Protein AF-0000000075330863 (afdb_homodimer)

InterPro domains:
  IPR001544 Aminotransferase class IV [PF01063] (51-289)
  IPR005786 Branched-chain amino acid aminotransferase II [PIRSF006468] (2-332)
  IPR005786 Branched-chain amino acid aminotransferase II [PTHR42825] (1-332)
  IPR005786 Branched-chain amino acid aminotransferase II [TIGR01123] (27-331)
  IPR018300 Aminotransferase, class IV, conserved site [PS00770] (215-244)
  IPR033939 Branched-chain aminotransferase [cd01557] (38-319)
  IPR036038 Aminotransferase-like, PLP-dependent enzymes [SSF56752] (2-328)
  IPR043131 Branched-chain-amino-acid aminotransferase-like, N-terminal [G3DSA:3.30.470.10] (1-159)
  IPR043132 Branched-chain-amino-acid aminotransferase-like, C-terminal [G3DSA:3.20.10.10] (160-331)

Structure (mmCIF, N/CA/C/O backbone):
data_AF-0000000075330863-model_v1
#
loop_
_entity.id
_entity.type
_entity.pdbx_description
1 polymer 'Branched-chain-amino-acid aminotransferase'
#
loop_
_atom_site.group_PDB
_atom_site.id
_atom_site.type_symbol
_atom_site.label_atom_id
_atom_site.label_alt_id
_atom_site.label_comp_id
_atom_site.label_asym_id
_atom_site.label_entity_id
_atom_site.label_seq_id
_atom_site.pdbx_PDB_ins_code
_atom_site.Cartn_x
_atom_site.Cartn_y
_atom_site.Cartn_z
_atom_site.occupancy
_atom_site.B_iso_or_equiv
_atom_site.auth_seq_id
_atom_site.auth_comp_id
_atom_site.auth_asym_id
_atom_site.auth_atom_id
_atom_site.pdbx_PDB_model_num
ATOM 1 N N . MET A 1 1 ? -20.859 -24.859 -15.758 1 84.81 1 MET A N 1
ATOM 2 C CA . MET A 1 1 ? -19.719 -24.016 -16.078 1 84.81 1 MET A CA 1
ATOM 3 C C . MET A 1 1 ? -19.016 -24.516 -17.344 1 84.81 1 MET A C 1
ATOM 5 O O . MET A 1 1 ? -18.891 -25.719 -17.562 1 84.81 1 MET A O 1
ATOM 9 N N . ASP A 1 2 ? -18.672 -23.625 -18.219 1 91.44 2 ASP A N 1
ATOM 10 C CA . ASP A 1 2 ? -17.891 -23.953 -19.406 1 91.44 2 ASP A CA 1
ATOM 11 C C . ASP A 1 2 ? -16.406 -24.078 -19.047 1 91.44 2 ASP A C 1
ATOM 13 O O . ASP A 1 2 ? -15.633 -23.141 -19.234 1 91.44 2 ASP A O 1
ATOM 17 N N . TRP A 1 3 ? -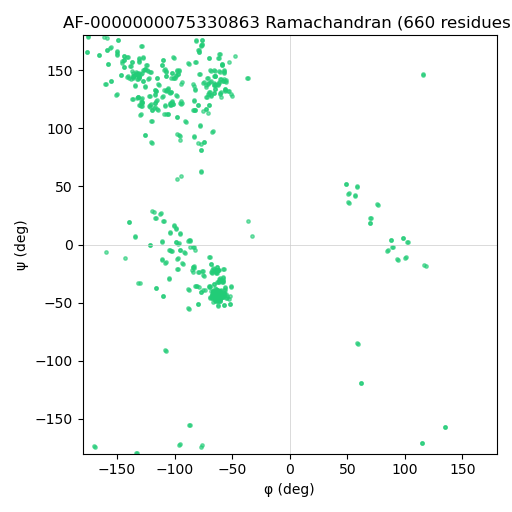15.992 -25.281 -18.625 1 92.44 3 TRP A N 1
ATOM 18 C CA . TRP A 1 3 ? -14.648 -25.547 -18.125 1 92.44 3 TRP A CA 1
ATOM 19 C C . TRP A 1 3 ? -13.609 -25.422 -19.234 1 92.44 3 TRP A C 1
ATOM 21 O O . TRP A 1 3 ? -12.445 -25.125 -18.984 1 92.44 3 TRP A O 1
ATOM 31 N N . ASP A 1 4 ? -13.961 -25.594 -20.5 1 88.62 4 ASP A N 1
ATOM 32 C CA . ASP A 1 4 ? -13.031 -25.625 -21.609 1 88.62 4 ASP A CA 1
ATOM 33 C C . ASP A 1 4 ? -12.547 -24.219 -21.969 1 88.62 4 ASP A C 1
ATOM 35 O O . ASP A 1 4 ? -11.469 -24.047 -22.531 1 88.62 4 ASP A O 1
ATOM 39 N N . ASN A 1 5 ? -13.359 -23.266 -21.578 1 87.44 5 ASN A N 1
ATOM 40 C CA . ASN A 1 5 ? -13 -21.891 -21.906 1 87.44 5 ASN A CA 1
ATOM 41 C C . ASN A 1 5 ? -12.742 -21.047 -20.656 1 87.44 5 ASN A C 1
ATOM 43 O O . ASN A 1 5 ? -12.859 -19.828 -20.688 1 87.44 5 ASN A O 1
ATOM 47 N N . LEU A 1 6 ? -12.445 -21.781 -19.672 1 89.75 6 LEU A N 1
ATOM 48 C CA . LEU A 1 6 ? -12.188 -21.109 -18.406 1 89.75 6 LEU A CA 1
ATOM 49 C C . LEU A 1 6 ? -10.875 -20.328 -18.469 1 89.75 6 LEU A C 1
ATOM 51 O O . LEU A 1 6 ? -9.836 -20.875 -18.859 1 89.75 6 LEU A O 1
ATOM 55 N N . GLY A 1 7 ? -10.828 -19 -18.281 1 87.06 7 GLY A N 1
ATOM 56 C CA . GLY A 1 7 ? -9.641 -18.156 -18.172 1 87.06 7 GLY A CA 1
ATOM 57 C C . GLY A 1 7 ? -9.219 -17.891 -16.75 1 87.06 7 GLY A C 1
ATOM 58 O O . GLY A 1 7 ? -9.633 -18.594 -15.828 1 87.06 7 GLY A O 1
ATOM 59 N N . PHE A 1 8 ? -8.25 -16.984 -16.625 1 87.69 8 PHE A N 1
ATOM 60 C CA . PHE A 1 8 ? -7.871 -16.516 -15.305 1 87.69 8 PHE A CA 1
ATOM 61 C C . PHE A 1 8 ? -8.555 -15.195 -14.977 1 87.69 8 PHE A C 1
ATOM 63 O O . PHE A 1 8 ? -8.133 -14.141 -15.453 1 87.69 8 PHE A O 1
ATOM 70 N N . GLY A 1 9 ? -9.617 -15.227 -14.328 1 88.62 9 GLY A N 1
ATOM 71 C CA . GLY A 1 9 ? -10.406 -14.078 -13.914 1 88.62 9 GLY A CA 1
ATOM 72 C C . GLY A 1 9 ? -11.367 -14.398 -12.781 1 88.62 9 GLY A C 1
ATOM 73 O O . GLY A 1 9 ? -11.438 -15.539 -12.32 1 88.62 9 GLY A O 1
ATOM 74 N N . LEU A 1 10 ? -12.016 -13.406 -12.406 1 94.19 10 LEU A N 1
ATOM 75 C CA . LEU A 1 10 ? -12.883 -13.547 -11.242 1 94.19 10 LEU A CA 1
ATOM 76 C C . LEU A 1 10 ? -14.234 -14.133 -11.641 1 94.19 10 LEU A C 1
ATOM 78 O O . LEU A 1 10 ? -14.945 -13.555 -12.461 1 94.19 10 LEU A O 1
ATOM 82 N N . THR A 1 11 ? -14.555 -15.234 -11.211 1 95.19 11 THR A N 1
ATOM 83 C CA . THR A 1 11 ? -15.859 -15.875 -11.117 1 95.19 11 THR A CA 1
ATOM 84 C C . THR A 1 11 ? -16.141 -16.328 -9.688 1 95.19 11 THR A C 1
ATOM 86 O O . THR A 1 11 ? -15.727 -17.422 -9.289 1 95.19 11 THR A O 1
ATOM 89 N N . PRO A 1 12 ? -16.812 -15.477 -8.977 1 94.31 12 PRO A N 1
ATOM 90 C CA . PRO A 1 12 ? -17 -15.812 -7.566 1 94.31 12 PRO A CA 1
ATOM 91 C C . PRO A 1 12 ? -17.672 -17.172 -7.363 1 94.31 12 PRO A C 1
ATOM 93 O O . PRO A 1 12 ? -18.703 -17.453 -7.996 1 94.31 12 PRO A O 1
ATOM 96 N N . ALA A 1 13 ? -17.062 -17.922 -6.426 1 97.56 13 ALA A N 1
ATOM 97 C CA . ALA A 1 13 ? -17.703 -19.172 -6.016 1 97.56 13 ALA A CA 1
ATOM 98 C C . ALA A 1 13 ? -18.875 -18.906 -5.082 1 97.56 13 ALA A C 1
ATOM 100 O O . ALA A 1 13 ? -19.312 -17.75 -4.93 1 97.56 13 ALA A O 1
ATOM 101 N N . ASP A 1 14 ? -19.438 -19.969 -4.562 1 98.56 14 ASP A N 1
ATOM 102 C CA . ASP A 1 14 ? -20.703 -19.844 -3.854 1 98.56 14 ASP A CA 1
ATOM 103 C C . ASP A 1 14 ? -20.484 -19.312 -2.438 1 98.56 14 ASP A C 1
ATOM 105 O O . ASP A 1 14 ? -21.312 -18.562 -1.916 1 98.56 14 ASP A O 1
ATOM 109 N N . TYR A 1 15 ? -19.391 -19.75 -1.854 1 98.75 15 TYR A N 1
ATOM 110 C CA . TYR A 1 15 ? -19.219 -19.484 -0.429 1 98.75 15 TYR A CA 1
ATOM 111 C C . TYR A 1 15 ? -17.906 -18.781 -0.151 1 98.75 15 TYR A C 1
ATOM 113 O O . TYR A 1 15 ? -16.938 -18.922 -0.918 1 98.75 15 TYR A O 1
ATOM 121 N N . MET A 1 16 ? -17.891 -18.016 0.887 1 98.88 16 MET A N 1
ATOM 122 C CA . MET A 1 16 ? -16.688 -17.406 1.443 1 98.88 16 MET A CA 1
ATOM 123 C C . MET A 1 16 ? -16.609 -17.641 2.951 1 98.88 16 MET A C 1
ATOM 125 O O . MET A 1 16 ? -17.594 -18.062 3.566 1 98.88 16 MET A O 1
ATOM 129 N N . TYR A 1 17 ? -15.461 -17.516 3.471 1 98.88 17 TYR A N 1
ATOM 130 C CA . TYR A 1 17 ? -15.188 -17.703 4.895 1 98.88 17 TYR A CA 1
ATOM 131 C C . TYR A 1 17 ? -14.742 -16.391 5.535 1 98.88 17 TYR A C 1
ATOM 133 O O . TYR A 1 17 ? -13.992 -15.625 4.938 1 98.88 17 TYR A O 1
ATOM 141 N N . THR A 1 18 ? -15.258 -16.094 6.762 1 98.69 18 THR A N 1
ATOM 142 C CA . THR A 1 18 ? -14.852 -14.891 7.484 1 98.69 18 THR A CA 1
ATOM 143 C C . THR A 1 18 ? -14.562 -15.211 8.945 1 98.69 18 THR A C 1
ATOM 145 O O . THR A 1 18 ? -15.289 -15.977 9.578 1 98.69 18 THR A O 1
ATOM 148 N N . MET A 1 19 ? -13.523 -14.68 9.438 1 98.44 19 MET A N 1
ATOM 149 C CA . MET A 1 19 ? -13.094 -14.773 10.828 1 98.44 19 MET A CA 1
ATOM 150 C C . MET A 1 19 ? -12.625 -13.422 11.352 1 98.44 19 MET A C 1
ATOM 152 O O . MET A 1 19 ? -11.766 -12.789 10.75 1 98.44 19 MET A O 1
ATOM 156 N N . LYS A 1 20 ? -13.18 -12.953 12.445 1 98 20 LYS A N 1
ATOM 157 C CA . LYS A 1 20 ? -12.844 -11.656 13.023 1 98 20 LYS A CA 1
ATOM 158 C C . LYS A 1 20 ? -11.812 -11.797 14.133 1 98 20 LYS A C 1
ATOM 160 O O . LYS A 1 20 ? -11.711 -12.852 14.766 1 98 20 LYS A O 1
ATOM 165 N N . CYS A 1 21 ? -11.031 -10.789 14.266 1 97.62 21 CYS A N 1
ATOM 166 C CA . CYS A 1 21 ? -10.023 -10.742 15.32 1 97.62 21 CYS A CA 1
ATOM 167 C C . CYS A 1 21 ? -10.117 -9.445 16.109 1 97.62 21 CYS A C 1
ATOM 169 O O . CYS A 1 21 ? -10.047 -8.359 15.523 1 97.62 21 CYS A O 1
ATOM 171 N N . SER A 1 22 ? -10.312 -9.562 17.406 1 93.94 22 SER A N 1
ATOM 172 C CA . SER A 1 22 ? -10.266 -8.453 18.344 1 93.94 22 SER A CA 1
ATOM 173 C C . SER A 1 22 ? -9.375 -8.781 19.547 1 93.94 22 SER A C 1
ATOM 175 O O . SER A 1 22 ? -9.375 -9.914 20.031 1 93.94 22 SER A O 1
ATOM 177 N N . ASN A 1 23 ? -8.688 -7.801 20.031 1 91.31 23 ASN A N 1
ATOM 178 C CA . ASN A 1 23 ? -7.773 -7.984 21.156 1 91.31 23 ASN A CA 1
ATOM 179 C C . ASN A 1 23 ? -6.82 -9.156 20.922 1 91.31 23 ASN A C 1
ATOM 181 O O . ASN A 1 23 ? -6.656 -10.016 21.781 1 91.31 23 ASN A O 1
ATOM 185 N N . ASP A 1 24 ? -6.422 -9.305 19.719 1 87.81 24 ASP A N 1
ATOM 186 C CA . ASP A 1 24 ? -5.418 -10.266 19.281 1 87.81 24 ASP A CA 1
ATOM 187 C C . ASP A 1 24 ? -5.941 -11.695 19.375 1 87.81 24 ASP A C 1
ATOM 189 O O . ASP A 1 24 ? -5.156 -12.648 19.453 1 87.81 24 ASP A O 1
ATOM 193 N N . TYR A 1 25 ? -7.238 -11.789 19.453 1 92.38 25 TYR A N 1
ATOM 194 C CA . TYR A 1 25 ? -7.887 -13.094 19.5 1 92.38 25 TYR A CA 1
ATOM 195 C C . TYR A 1 25 ? -8.789 -13.305 18.297 1 92.38 25 TYR A C 1
ATOM 197 O O . TYR A 1 25 ? -9.68 -12.492 18.031 1 92.38 25 TYR A O 1
ATOM 205 N N . PHE A 1 26 ? -8.508 -14.359 17.562 1 96.38 26 PHE A N 1
ATOM 206 C CA . PHE A 1 26 ? -9.359 -14.727 16.438 1 96.38 26 PHE A CA 1
ATOM 207 C C . PHE A 1 26 ? -10.562 -15.547 16.906 1 96.38 26 PHE A C 1
ATOM 209 O O . PHE A 1 26 ? -10.398 -16.594 17.516 1 96.38 26 PHE A O 1
ATOM 216 N N . GLU A 1 27 ? -11.719 -15.094 16.594 1 94.44 27 GLU A N 1
ATOM 217 C CA . GLU A 1 27 ? -12.945 -15.805 16.922 1 94.44 27 GLU A CA 1
ATOM 218 C C . GLU A 1 27 ? -13.156 -17 15.984 1 94.44 27 GLU A C 1
ATOM 220 O O . GLU A 1 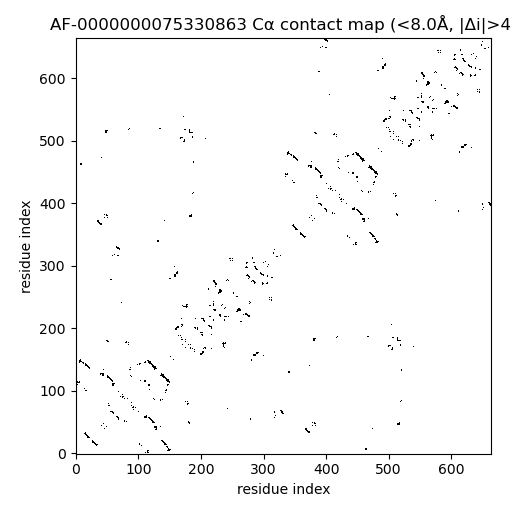27 ? -12.367 -17.219 15.062 1 94.44 27 GLU A O 1
ATOM 225 N N . LYS A 1 28 ? -14.242 -17.703 16.344 1 94.62 28 LYS A N 1
ATOM 226 C CA . LYS A 1 28 ? -14.602 -18.781 15.438 1 94.62 28 LYS A CA 1
ATOM 227 C C . LYS A 1 28 ? -15.102 -18.219 14.102 1 94.62 28 LYS A C 1
ATOM 229 O O . LYS A 1 28 ? -15.961 -17.328 14.078 1 94.62 28 LYS A O 1
ATOM 234 N N . GLY A 1 29 ? -14.508 -18.719 13.039 1 97.38 29 GLY A N 1
ATOM 235 C CA . GLY A 1 29 ? -14.914 -18.281 11.719 1 97.38 29 GLY A CA 1
ATOM 236 C C . GLY A 1 29 ? -16.219 -18.906 11.25 1 97.38 29 GLY A C 1
ATOM 237 O O . GLY A 1 29 ? -16.766 -19.781 11.93 1 97.38 29 GLY A O 1
ATOM 238 N N . ARG A 1 30 ? -16.75 -18.438 10.164 1 97.31 30 ARG A N 1
ATOM 239 C CA . ARG A 1 30 ? -17.984 -18.969 9.617 1 97.31 30 ARG A CA 1
ATOM 240 C C . ARG A 1 30 ? -17.969 -18.906 8.094 1 97.31 30 ARG A C 1
ATOM 242 O O . ARG A 1 30 ? -17.422 -17.969 7.508 1 97.31 30 ARG A O 1
ATOM 249 N N . LEU A 1 31 ? -18.578 -19.875 7.52 1 98.5 31 LEU A N 1
ATOM 250 C CA . LEU A 1 31 ? -18.875 -19.859 6.094 1 98.5 31 LEU A CA 1
ATOM 251 C C . LEU A 1 31 ? -20.156 -19.094 5.812 1 98.5 31 LEU A C 1
ATOM 253 O O . LEU A 1 31 ? -21.125 -19.172 6.578 1 98.5 31 LEU A O 1
ATOM 257 N N . SER A 1 32 ? -20.172 -18.328 4.832 1 98.44 32 SER A N 1
ATOM 258 C CA . SER A 1 32 ? -21.359 -17.641 4.328 1 98.44 32 SER A CA 1
ATOM 259 C C . SER A 1 32 ? -21.359 -17.609 2.805 1 98.44 32 SER A C 1
ATOM 261 O O . SER A 1 32 ? -20.359 -17.906 2.164 1 98.44 32 SER A O 1
ATOM 263 N N . ARG A 1 33 ? -22.516 -17.375 2.254 1 98.5 33 ARG A N 1
ATOM 264 C CA . ARG A 1 33 ? -22.547 -17.141 0.812 1 98.5 33 ARG A CA 1
ATOM 265 C C . ARG A 1 33 ? -21.625 -16 0.41 1 98.5 33 ARG A C 1
ATOM 267 O O . ARG A 1 33 ? -21.5 -15.008 1.127 1 98.5 33 ARG A O 1
ATOM 274 N N . TYR A 1 34 ? -21 -16.234 -0.748 1 98.44 34 TYR A N 1
ATOM 275 C CA . TYR A 1 34 ? -20.203 -15.133 -1.267 1 98.44 34 TYR A CA 1
ATOM 276 C C . TYR A 1 34 ? -21.031 -13.875 -1.423 1 98.44 34 TYR A C 1
ATOM 278 O O . TYR A 1 34 ? -22.141 -13.922 -1.966 1 98.44 34 TYR A O 1
ATOM 286 N N . GLY A 1 35 ? -20.516 -12.773 -0.945 1 97.94 35 GLY A N 1
ATOM 287 C CA . GLY A 1 35 ? -21.203 -11.492 -1.027 1 97.94 35 GLY A CA 1
ATOM 288 C C . GLY A 1 35 ? -20.359 -10.336 -0.507 1 97.94 35 GLY A C 1
ATOM 289 O O . GLY A 1 35 ? -19.219 -10.531 -0.089 1 97.94 35 GLY A O 1
ATOM 290 N N . LYS A 1 36 ? -20.938 -9.188 -0.583 1 97.94 36 LYS A N 1
ATOM 291 C CA . LYS A 1 36 ? -20.234 -7.988 -0.134 1 97.94 36 LYS A CA 1
ATOM 292 C C . LYS A 1 36 ? -20 -8.031 1.371 1 97.94 36 LYS A C 1
ATOM 294 O O . LYS A 1 36 ? -20.766 -8.625 2.119 1 97.94 36 LYS A O 1
ATOM 299 N N . ILE A 1 37 ? -18.938 -7.41 1.78 1 98.06 37 ILE A N 1
ATOM 300 C CA . ILE A 1 37 ? -18.625 -7.297 3.201 1 98.06 37 ILE A CA 1
ATOM 301 C C . ILE A 1 37 ? -18.797 -5.848 3.652 1 98.06 37 ILE A C 1
ATOM 303 O O . ILE A 1 37 ? -18.75 -4.926 2.836 1 98.06 37 ILE A O 1
ATOM 307 N N . GLU A 1 38 ? -18.984 -5.688 4.949 1 97.69 38 GLU A N 1
ATOM 308 C CA . GLU A 1 38 ? -19.156 -4.363 5.535 1 97.69 38 GLU A CA 1
ATOM 309 C C . GLU A 1 38 ? -17.875 -3.904 6.234 1 97.69 38 GLU A C 1
ATOM 311 O O . GLU A 1 38 ? -17.281 -4.656 7.012 1 97.69 38 GLU A O 1
ATOM 316 N N . LEU A 1 39 ? -17.453 -2.707 5.957 1 98.25 39 LEU A N 1
ATOM 317 C CA . LEU A 1 39 ? -16.297 -2.09 6.59 1 98.25 39 LEU A CA 1
ATOM 318 C C . LEU A 1 39 ? -16.578 -0.643 6.973 1 98.25 39 LEU A C 1
ATOM 320 O O . LEU A 1 39 ? -17.312 0.054 6.27 1 98.25 39 LEU A O 1
ATOM 324 N N . SER A 1 40 ? -16.016 -0.288 8.086 1 98.31 40 SER A N 1
ATOM 325 C CA . SER A 1 40 ? -16.031 1.143 8.375 1 98.31 40 SER A CA 1
ATOM 326 C C . SER A 1 40 ? -15.281 1.929 7.305 1 98.31 40 SER A C 1
ATOM 328 O O . SER A 1 40 ? -14.227 1.495 6.836 1 98.31 40 SER A O 1
ATOM 330 N N . PRO A 1 41 ? -15.828 3.105 6.902 1 98.19 41 PRO A N 1
ATOM 331 C CA . PRO A 1 41 ? -15.047 3.957 6.008 1 98.19 41 PRO A CA 1
ATOM 332 C C . PRO A 1 41 ? -13.688 4.328 6.586 1 98.19 41 PRO A C 1
ATOM 334 O O . PRO A 1 41 ? -12.758 4.652 5.836 1 98.19 41 PRO A O 1
ATOM 337 N N . SER A 1 42 ? -13.555 4.238 7.898 1 98.62 42 SER A N 1
ATOM 338 C CA . SER A 1 42 ? -12.312 4.613 8.57 1 98.62 42 SER A CA 1
ATOM 339 C C . SER A 1 42 ? -11.477 3.385 8.914 1 98.62 42 SER A C 1
ATOM 341 O O . SER A 1 42 ? -10.594 3.445 9.773 1 98.62 42 SER A O 1
ATOM 343 N N . SER A 1 43 ? -11.781 2.25 8.289 1 98.81 43 SER A N 1
ATOM 344 C CA . SER A 1 43 ? -11.023 1.039 8.586 1 98.81 43 SER A CA 1
ATOM 345 C C . SER A 1 43 ? -9.555 1.21 8.242 1 98.81 43 SER A C 1
ATOM 347 O O . SER A 1 43 ? -9.211 1.938 7.305 1 98.81 43 SER A O 1
ATOM 349 N N . GLY A 1 44 ? -8.711 0.535 8.984 1 98.69 44 GLY A N 1
ATOM 350 C CA . GLY A 1 44 ? -7.27 0.609 8.781 1 98.69 44 GLY A CA 1
ATOM 351 C C . GLY A 1 44 ? -6.844 0.238 7.375 1 98.69 44 GLY A C 1
ATOM 352 O O . GLY A 1 44 ? -5.93 0.848 6.816 1 98.69 44 GLY A O 1
ATOM 353 N N . VAL A 1 45 ? -7.504 -0.722 6.797 1 98.88 45 VAL A N 1
ATOM 354 C CA . VAL A 1 45 ? -7.125 -1.183 5.465 1 98.88 45 VAL A CA 1
ATOM 355 C C . VAL A 1 45 ? -7.465 -0.109 4.434 1 98.88 45 VAL A C 1
ATOM 357 O O . VAL A 1 45 ? -6.707 0.107 3.484 1 98.88 45 VAL A O 1
ATOM 360 N N . LEU A 1 46 ? -8.555 0.612 4.59 1 98.88 46 LEU A N 1
ATOM 361 C CA . LEU A 1 46 ? -8.984 1.591 3.596 1 98.88 46 LEU A CA 1
ATOM 362 C C . LEU A 1 46 ? -8.188 2.885 3.725 1 98.88 46 LEU A C 1
ATOM 364 O O . LEU A 1 46 ? -8.062 3.639 2.758 1 98.88 46 LEU A O 1
ATOM 368 N N . ASN A 1 47 ? -7.66 3.111 4.918 1 98.69 47 ASN A N 1
ATOM 369 C CA . ASN A 1 47 ? -7.023 4.398 5.168 1 98.69 47 ASN A CA 1
ATOM 370 C C . ASN A 1 47 ? -5.504 4.281 5.172 1 98.69 47 ASN A C 1
ATOM 372 O O . ASN A 1 47 ? -4.801 5.223 4.789 1 98.69 47 ASN A O 1
ATOM 376 N N . TYR A 1 48 ? -5.012 3.123 5.551 1 98.5 48 TYR A N 1
ATOM 377 C CA . TYR A 1 48 ? -3.568 3.033 5.746 1 98.5 48 TYR A CA 1
ATOM 378 C C . TYR A 1 48 ? -3.006 1.772 5.102 1 98.5 48 TYR A C 1
ATOM 380 O O . TYR A 1 48 ? -1.834 1.439 5.293 1 98.5 48 TYR A O 1
ATOM 388 N N . GLY A 1 49 ? -3.801 1.037 4.359 1 98.69 49 GLY A N 1
ATOM 389 C CA . GLY A 1 49 ? -3.342 -0.073 3.541 1 98.69 49 GLY A CA 1
ATOM 390 C C . GLY A 1 49 ? -2.875 -1.264 4.355 1 98.69 49 GLY A C 1
ATOM 391 O O . GLY A 1 49 ? -2.035 -2.043 3.902 1 98.69 49 GLY A O 1
ATOM 392 N N . GLN A 1 50 ? -3.348 -1.371 5.574 1 98.75 50 GLN A N 1
ATOM 393 C CA . GLN A 1 50 ? -2.963 -2.52 6.387 1 98.75 50 GLN A CA 1
ATOM 394 C C . GLN A 1 50 ? -3.68 -3.785 5.926 1 98.75 50 GLN A C 1
ATOM 396 O O . GLN A 1 50 ? -4.742 -4.129 6.449 1 98.75 50 GLN A O 1
ATOM 401 N N . GLY A 1 51 ? -3.066 -4.492 4.953 1 98.88 51 GLY A N 1
ATOM 402 C CA . GLY A 1 51 ? -3.682 -5.668 4.355 1 98.88 51 GLY A CA 1
ATOM 403 C C . GLY A 1 51 ? -2.672 -6.637 3.77 1 98.88 51 GLY A C 1
ATOM 404 O O . GLY A 1 51 ? -1.662 -6.219 3.197 1 98.88 51 GLY A O 1
ATOM 405 N N . LEU A 1 52 ? -2.945 -7.891 3.947 1 98.94 52 LEU A N 1
ATOM 406 C CA . LEU A 1 52 ? -2.188 -9.008 3.398 1 98.94 52 LEU A CA 1
ATOM 407 C C . LEU A 1 52 ? -3.094 -9.93 2.59 1 98.94 52 LEU A C 1
ATOM 409 O O . LEU A 1 52 ? -4.301 -9.992 2.834 1 98.94 52 LEU A O 1
ATOM 413 N N . PHE A 1 53 ? -2.504 -10.625 1.662 1 98.81 53 PHE A N 1
ATOM 414 C CA . PHE A 1 53 ? -3.258 -11.656 0.96 1 98.81 53 PHE A CA 1
ATOM 415 C C . PHE A 1 53 ? -2.371 -12.852 0.642 1 98.81 53 PHE A C 1
ATOM 417 O O . PHE A 1 53 ? -1.145 -12.773 0.748 1 98.81 53 PHE A O 1
ATOM 424 N N . GLU A 1 54 ? -2.961 -13.914 0.36 1 98.81 54 GLU A N 1
ATOM 425 C CA . GLU A 1 54 ? -2.33 -15.109 -0.193 1 98.81 54 GLU A CA 1
ATOM 426 C C . GLU A 1 54 ? -3.051 -15.586 -1.453 1 98.81 54 GLU A C 1
ATOM 428 O O . GLU A 1 54 ? -4.145 -15.109 -1.764 1 98.81 54 GLU A O 1
ATOM 433 N N . GLY A 1 55 ? -2.439 -16.328 -2.205 1 98.19 55 GLY A N 1
ATOM 434 C CA . GLY A 1 55 ? -2.967 -17.062 -3.348 1 98.19 55 GLY A CA 1
ATOM 435 C C . GLY A 1 55 ? -2.562 -18.531 -3.363 1 98.19 55 GLY A C 1
ATOM 436 O O . GLY A 1 55 ? -1.378 -18.844 -3.25 1 98.19 55 GLY A O 1
ATOM 437 N N . MET A 1 56 ? -3.504 -19.312 -3.461 1 98.62 56 MET A N 1
ATOM 438 C CA . MET A 1 56 ? -3.256 -20.75 -3.502 1 98.62 56 MET A CA 1
ATOM 439 C C . MET A 1 56 ? -4.316 -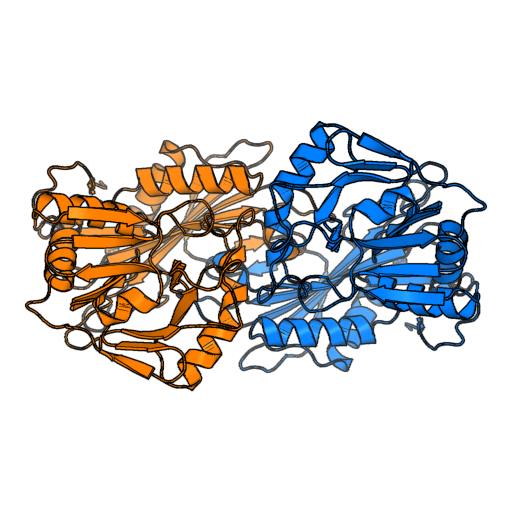21.469 -4.336 1 98.62 56 MET A C 1
ATOM 441 O O . MET A 1 56 ? -5.211 -20.828 -4.891 1 98.62 56 MET A O 1
ATOM 445 N N . LYS A 1 57 ? -4.141 -22.766 -4.516 1 97.94 57 LYS A N 1
ATOM 446 C CA . LYS A 1 57 ? -5.051 -23.484 -5.406 1 97.94 57 LYS A CA 1
ATOM 447 C C . LYS A 1 57 ? -5.492 -24.797 -4.797 1 97.94 57 LYS A C 1
ATOM 449 O O . LYS A 1 57 ? -4.73 -25.438 -4.062 1 97.94 57 LYS A O 1
ATOM 454 N N . ALA A 1 58 ? -6.699 -25.156 -5.074 1 98.44 58 ALA A N 1
ATOM 455 C CA . ALA A 1 58 ? -7.207 -26.516 -4.902 1 98.44 58 ALA A CA 1
ATOM 456 C C . ALA A 1 58 ? -7.395 -27.203 -6.25 1 98.44 58 ALA A C 1
ATOM 458 O O . ALA A 1 58 ? -7.785 -26.562 -7.23 1 98.44 58 ALA A O 1
ATOM 459 N N . TYR A 1 59 ? -7.148 -28.484 -6.246 1 97.69 59 TYR A N 1
ATOM 460 C CA . TYR A 1 59 ? -7.234 -29.297 -7.457 1 97.69 59 TYR A CA 1
ATOM 461 C C . TYR A 1 59 ? -8.141 -30.5 -7.242 1 97.69 59 TYR A C 1
ATOM 463 O O . TYR A 1 59 ? -8.289 -30.984 -6.117 1 97.69 59 TYR A O 1
ATOM 471 N N . ARG A 1 60 ? -8.734 -30.891 -8.32 1 97.19 60 ARG A N 1
ATOM 472 C CA . ARG A 1 60 ? -9.453 -32.156 -8.352 1 97.19 60 ARG A CA 1
ATOM 473 C C . ARG A 1 60 ? -8.625 -33.25 -9.039 1 97.19 60 ARG A C 1
ATOM 475 O O . ARG A 1 60 ? -8.25 -33.094 -10.203 1 97.19 60 ARG A O 1
ATOM 482 N N . LYS A 1 61 ? -8.367 -34.312 -8.305 1 96.81 61 LYS A N 1
ATOM 483 C CA . LYS A 1 61 ? -7.645 -35.438 -8.875 1 96.81 61 LYS A CA 1
ATOM 484 C C . LYS A 1 61 ? -8.555 -36.281 -9.789 1 96.81 61 LYS A C 1
ATOM 486 O O . LYS A 1 61 ? -9.766 -36.062 -9.812 1 96.81 61 LYS A O 1
ATOM 491 N N . GLU A 1 62 ? -7.922 -37.219 -10.461 1 95.94 62 GLU A N 1
ATOM 492 C CA . GLU A 1 62 ? -8.656 -38.062 -11.383 1 95.94 62 GLU A CA 1
ATOM 493 C C . GLU A 1 62 ? -9.703 -38.906 -10.648 1 95.94 62 GLU A C 1
ATOM 495 O O . GLU A 1 62 ? -10.766 -39.188 -11.188 1 95.94 62 GLU A O 1
ATOM 500 N N . ASP A 1 63 ? -9.445 -39.281 -9.445 1 95.5 63 ASP A N 1
ATOM 501 C CA . ASP A 1 63 ? -10.367 -40.094 -8.672 1 95.5 63 ASP A CA 1
ATOM 502 C C . ASP A 1 63 ? -11.43 -39.25 -7.984 1 95.5 63 ASP A C 1
ATOM 504 O O . ASP A 1 63 ? -12.234 -39.75 -7.207 1 95.5 63 ASP A O 1
ATOM 508 N N . GLY A 1 64 ? -11.367 -37.906 -8.133 1 95.25 64 GLY A N 1
ATOM 509 C CA . GLY A 1 64 ? -12.375 -37 -7.586 1 95.25 64 GLY A CA 1
ATOM 510 C C . GLY A 1 64 ? -11.953 -36.344 -6.285 1 95.25 64 GLY A C 1
ATOM 511 O O . GLY A 1 64 ? -12.586 -35.406 -5.832 1 95.25 64 GLY A O 1
ATOM 512 N N . GLN A 1 65 ? -10.891 -36.875 -5.785 1 96.62 65 GLN A N 1
ATOM 513 C CA . GLN A 1 65 ? -10.391 -36.344 -4.523 1 96.62 65 GLN A CA 1
ATOM 514 C C . GLN A 1 65 ? -9.906 -34.906 -4.699 1 96.62 65 GLN A C 1
ATOM 516 O O . GLN A 1 65 ? -9.25 -34.562 -5.691 1 96.62 65 GLN A O 1
ATOM 521 N N . LEU A 1 66 ? -10.242 -34.062 -3.754 1 98 66 LEU A N 1
ATOM 522 C CA . LEU A 1 66 ? -9.766 -32.656 -3.758 1 98 66 LEU A CA 1
ATOM 523 C C . LEU A 1 66 ? -8.5 -32.531 -2.926 1 98 66 LEU A C 1
ATOM 525 O O . LEU A 1 66 ? -8.383 -33.125 -1.858 1 98 66 LEU A O 1
ATOM 529 N N . VAL A 1 67 ? -7.57 -31.75 -3.414 1 98.31 67 VAL A N 1
ATOM 530 C CA . VAL A 1 67 ? -6.316 -31.562 -2.689 1 98.31 67 VAL A CA 1
ATOM 531 C C . VAL A 1 67 ? -5.93 -30.078 -2.701 1 98.31 67 VAL A C 1
ATOM 533 O O . VAL A 1 67 ? -6.246 -29.359 -3.648 1 98.31 67 VAL A O 1
ATOM 536 N N . LEU A 1 68 ? -5.348 -29.656 -1.609 1 98.69 68 LEU A N 1
ATOM 537 C CA . LEU A 1 68 ? -4.68 -28.359 -1.51 1 98.69 68 LEU A CA 1
ATOM 538 C C . LEU A 1 68 ? -3.172 -28.5 -1.699 1 98.69 68 LEU A C 1
ATOM 540 O O . LEU A 1 68 ? -2.613 -29.578 -1.435 1 98.69 68 LEU A O 1
ATOM 544 N N . PHE A 1 69 ? -2.547 -27.516 -2.217 1 98.56 69 PHE A N 1
ATOM 545 C CA . PHE A 1 69 ? -1.103 -27.531 -2.414 1 98.56 69 PHE A CA 1
ATOM 546 C C . PHE A 1 69 ? -0.413 -26.641 -1.383 1 98.56 69 PHE A C 1
ATOM 548 O O . PHE A 1 69 ? -0.581 -25.422 -1.394 1 98.56 69 PHE A O 1
ATOM 555 N N . ARG A 1 70 ? 0.358 -27.188 -0.452 1 98.62 70 ARG A N 1
ATOM 556 C CA . ARG A 1 70 ? 1.25 -26.609 0.549 1 98.62 70 ARG A CA 1
ATOM 557 C C . ARG A 1 70 ? 0.559 -25.484 1.316 1 98.62 70 ARG A C 1
ATOM 559 O O . ARG A 1 70 ? 1.114 -24.391 1.464 1 98.62 70 ARG A O 1
ATOM 566 N N . PRO A 1 71 ? -0.651 -25.781 1.871 1 98.75 71 PRO A N 1
ATOM 567 C CA . PRO A 1 71 ? -1.365 -24.719 2.58 1 98.75 71 PRO A CA 1
ATOM 568 C C . PRO A 1 71 ? -0.614 -24.219 3.814 1 98.75 71 PRO A C 1
ATOM 570 O O . PRO A 1 71 ? -0.786 -23.078 4.227 1 98.75 71 PRO A O 1
ATOM 573 N N . ASP A 1 72 ? 0.242 -25.031 4.379 1 98.69 72 ASP A N 1
ATOM 574 C CA . ASP A 1 72 ? 1.038 -24.656 5.539 1 98.69 72 ASP A CA 1
ATOM 575 C C . ASP A 1 72 ? 2.016 -23.531 5.191 1 98.69 72 ASP A C 1
ATOM 577 O O . ASP A 1 72 ? 2.254 -22.625 6 1 98.69 72 ASP A O 1
ATOM 581 N N . GLN A 1 73 ? 2.57 -23.609 3.965 1 98.81 73 GLN A N 1
ATOM 582 C CA . GLN A 1 73 ? 3.529 -22.594 3.537 1 98.81 73 GLN A CA 1
ATOM 583 C C . GLN A 1 73 ? 2.857 -21.234 3.385 1 98.81 73 GLN A C 1
ATOM 585 O O . GLN A 1 73 ? 3.445 -20.203 3.727 1 98.81 73 GLN A O 1
ATOM 590 N N . ASN A 1 74 ? 1.632 -21.25 2.834 1 98.88 74 ASN A N 1
ATOM 591 C CA . ASN A 1 74 ? 0.88 -20 2.768 1 98.88 74 ASN A CA 1
ATOM 592 C C . ASN A 1 74 ? 0.577 -19.453 4.156 1 98.88 74 ASN A C 1
ATOM 594 O O . ASN A 1 74 ? 0.682 -18.25 4.391 1 98.88 74 ASN A O 1
ATOM 598 N N . ALA A 1 75 ? 0.216 -20.328 5.047 1 98.88 75 ALA A N 1
ATOM 599 C CA . ALA A 1 75 ? -0.081 -19.922 6.414 1 98.88 75 ALA A CA 1
ATOM 600 C C . ALA A 1 75 ? 1.136 -19.281 7.07 1 98.88 75 ALA A C 1
ATOM 602 O O . ALA A 1 75 ? 1.025 -18.219 7.691 1 98.88 75 ALA A O 1
ATOM 603 N N . ILE A 1 76 ? 2.254 -19.891 6.934 1 98.88 76 ILE A N 1
ATOM 604 C CA . ILE A 1 76 ? 3.496 -19.406 7.523 1 98.88 76 ILE A CA 1
ATOM 605 C C . ILE A 1 76 ? 3.861 -18.047 6.914 1 98.88 76 ILE A C 1
ATOM 607 O O . ILE A 1 76 ? 4.266 -17.125 7.625 1 98.88 76 ILE A O 1
ATOM 611 N N . ARG A 1 77 ? 3.729 -17.953 5.602 1 98.75 77 ARG A N 1
ATOM 612 C CA . ARG A 1 77 ? 4.059 -16.688 4.941 1 98.75 77 ARG A CA 1
ATOM 613 C C . ARG A 1 77 ? 3.127 -15.578 5.391 1 98.75 77 ARG A C 1
ATOM 615 O O . ARG A 1 77 ? 3.557 -14.438 5.566 1 98.75 77 ARG A O 1
ATOM 622 N N . LEU A 1 78 ? 1.857 -15.914 5.551 1 98.88 78 LEU A N 1
ATOM 623 C CA . LEU A 1 78 ? 0.932 -14.906 6.055 1 98.88 78 LEU A CA 1
ATOM 624 C C . LEU A 1 78 ? 1.337 -14.445 7.453 1 98.88 78 LEU A C 1
ATOM 626 O O . LEU A 1 78 ? 1.271 -13.25 7.766 1 98.88 78 LEU A O 1
ATOM 630 N N . GLN A 1 79 ? 1.715 -15.359 8.266 1 98.62 79 GLN A N 1
ATOM 631 C CA . GLN A 1 79 ? 2.137 -15.031 9.625 1 98.62 79 GLN A CA 1
ATOM 632 C C . GLN A 1 79 ? 3.346 -14.102 9.617 1 98.62 79 GLN A C 1
ATOM 634 O O . GLN A 1 79 ? 3.402 -13.141 10.383 1 98.62 79 GLN A O 1
ATOM 639 N N . THR A 1 80 ? 4.281 -14.414 8.773 1 98.25 80 THR A N 1
ATOM 640 C CA . THR A 1 80 ? 5.473 -13.586 8.648 1 98.25 80 THR A CA 1
ATOM 641 C C . THR A 1 80 ? 5.105 -12.18 8.188 1 98.25 80 THR A C 1
ATOM 643 O O . THR A 1 80 ? 5.633 -11.188 8.711 1 98.25 80 THR A O 1
ATOM 646 N N . GLY A 1 81 ? 4.27 -12.109 7.191 1 98.56 81 GLY A N 1
ATOM 647 C CA . GLY A 1 81 ? 3.805 -10.812 6.73 1 98.56 81 GLY A CA 1
ATOM 648 C C . GLY A 1 81 ? 3.057 -10.031 7.793 1 98.56 81 GLY A C 1
ATOM 649 O O . GLY A 1 81 ? 3.221 -8.82 7.91 1 98.56 81 GLY A O 1
ATOM 650 N N . ALA A 1 82 ? 2.229 -10.75 8.539 1 98.69 82 ALA A N 1
ATOM 651 C CA . ALA A 1 82 ? 1.463 -10.109 9.609 1 98.69 82 ALA A CA 1
ATOM 652 C C . ALA A 1 82 ? 2.389 -9.484 10.648 1 98.69 82 ALA A C 1
ATOM 654 O O . ALA A 1 82 ? 2.143 -8.367 11.117 1 98.69 82 ALA A O 1
ATOM 655 N N . GLU A 1 83 ? 3.379 -10.164 10.984 1 98.12 83 GLU A N 1
ATOM 656 C CA . GLU A 1 83 ? 4.359 -9.609 11.914 1 98.12 83 GLU A CA 1
ATOM 657 C C . GLU A 1 83 ? 4.965 -8.312 11.383 1 98.12 83 GLU A C 1
ATOM 659 O O . GLU A 1 83 ? 5.074 -7.328 12.109 1 98.12 83 GLU A O 1
ATOM 664 N N . ARG A 1 84 ? 5.332 -8.297 10.141 1 98.06 84 ARG A N 1
ATOM 665 C CA . ARG A 1 84 ? 5.949 -7.129 9.523 1 98.06 84 ARG A CA 1
ATOM 666 C C . ARG A 1 84 ? 4.973 -5.961 9.461 1 98.06 84 ARG A C 1
ATOM 668 O O . ARG A 1 84 ? 5.375 -4.801 9.586 1 98.06 84 ARG A O 1
ATOM 675 N N . MET A 1 85 ? 3.688 -6.238 9.281 1 98.19 85 MET A N 1
ATOM 676 C CA . MET A 1 85 ? 2.678 -5.195 9.125 1 98.19 85 MET A CA 1
ATOM 677 C C . MET A 1 85 ? 2.008 -4.887 10.461 1 98.19 85 MET A C 1
ATOM 679 O O . MET A 1 85 ? 0.97 -4.219 10.5 1 98.19 85 MET A O 1
ATOM 683 N N . CYS A 1 86 ? 2.564 -5.438 11.555 1 97.94 86 CYS A N 1
ATOM 684 C CA . CYS A 1 86 ? 2.051 -5.199 12.898 1 97.94 86 CYS A CA 1
ATOM 685 C C . CYS A 1 86 ? 0.594 -5.629 13.016 1 97.94 86 CYS A C 1
ATOM 687 O O . CYS A 1 86 ? -0.248 -4.871 13.492 1 97.94 86 CYS A O 1
ATOM 689 N N . MET A 1 87 ? 0.285 -6.805 12.594 1 98.44 87 MET A N 1
ATOM 690 C CA . MET A 1 87 ? -1.038 -7.418 12.664 1 98.44 87 MET A CA 1
ATOM 691 C C . MET A 1 87 ? -0.985 -8.742 13.414 1 98.44 87 MET A C 1
ATOM 693 O O . MET A 1 87 ? 0.029 -9.445 13.375 1 98.44 87 MET A O 1
ATOM 697 N N . PRO A 1 88 ? -2.092 -9.055 14.07 1 98.31 88 PRO A N 1
ATOM 698 C CA . PRO A 1 88 ? -2.213 -10.461 14.453 1 98.31 88 PRO A CA 1
ATOM 699 C C . PRO A 1 88 ? -2.443 -11.375 13.25 1 98.31 88 PRO A C 1
ATOM 701 O O . PRO A 1 88 ? -2.768 -10.906 12.156 1 98.31 88 PRO A O 1
ATOM 704 N N . SER A 1 89 ? -2.18 -12.609 13.43 1 98.19 89 SER A N 1
ATOM 705 C CA . SER A 1 89 ? -2.42 -13.586 12.367 1 98.19 89 SER A CA 1
ATOM 706 C C . SER A 1 89 ? -3.135 -14.82 12.906 1 98.19 89 SER A C 1
ATOM 708 O O . SER A 1 89 ? -2.961 -15.188 14.07 1 98.19 89 SER A O 1
ATOM 710 N N . PRO A 1 90 ? -4.004 -15.422 12.055 1 98.38 90 PRO A N 1
ATOM 711 C CA . PRO A 1 90 ? -4.469 -16.75 12.453 1 98.38 90 PRO A CA 1
ATOM 712 C C . PRO A 1 90 ? -3.324 -17.734 12.664 1 98.38 90 PRO A C 1
ATOM 714 O O . PRO A 1 90 ? -2.254 -17.578 12.078 1 98.38 90 PRO A O 1
ATOM 717 N N . SER A 1 91 ? -3.572 -18.719 13.617 1 97.94 91 SER A N 1
ATOM 718 C CA . SER A 1 91 ? -2.623 -19.812 13.688 1 97.94 91 SER A CA 1
ATOM 719 C C . SER A 1 91 ? -2.566 -20.594 12.375 1 97.94 91 SER A C 1
ATOM 721 O O . SER A 1 91 ? -3.449 -20.438 11.523 1 97.94 91 SER A O 1
ATOM 723 N N . ILE A 1 92 ? -1.519 -21.375 12.234 1 98.31 92 ILE A N 1
ATOM 724 C CA . ILE A 1 92 ? -1.384 -22.203 11.039 1 98.31 92 ILE A CA 1
ATOM 725 C C . ILE A 1 92 ? -2.609 -23.109 10.891 1 98.31 92 ILE A C 1
ATOM 727 O O . ILE A 1 92 ? -3.182 -23.203 9.805 1 98.31 92 ILE A O 1
ATOM 731 N N . ASP A 1 93 ? -3.088 -23.688 11.977 1 97.81 93 ASP A N 1
ATOM 732 C CA . ASP A 1 93 ? -4.238 -24.578 11.953 1 97.81 93 ASP A CA 1
ATOM 733 C C . ASP A 1 93 ? -5.512 -23.828 11.578 1 97.81 93 ASP A C 1
ATOM 735 O O . ASP A 1 93 ? -6.34 -24.328 10.812 1 97.81 93 ASP A O 1
ATOM 739 N N . GLN A 1 94 ? -5.715 -22.641 12.156 1 98.12 94 GLN A N 1
ATOM 740 C CA . GLN A 1 94 ? -6.879 -21.828 11.836 1 98.12 94 GLN A CA 1
ATOM 741 C C . GLN A 1 94 ? -6.914 -21.484 10.352 1 98.12 94 GLN A C 1
ATOM 743 O O . GLN A 1 94 ? -7.969 -21.547 9.719 1 98.12 94 GLN A O 1
ATOM 748 N N . PHE A 1 95 ? -5.75 -21.141 9.828 1 98.75 95 PHE A N 1
ATOM 749 C CA . PHE A 1 95 ? -5.629 -20.797 8.414 1 98.75 95 PHE A CA 1
ATOM 750 C C . PHE A 1 95 ? -6.004 -21.984 7.535 1 98.75 95 PHE A C 1
ATOM 752 O O . PHE A 1 95 ? -6.836 -21.859 6.633 1 98.75 95 PHE A O 1
ATOM 759 N N . ILE A 1 96 ? -5.375 -23.078 7.805 1 98.44 96 ILE A N 1
ATOM 760 C CA . ILE A 1 96 ? -5.57 -24.281 6.988 1 98.44 96 ILE A CA 1
ATOM 761 C C . ILE A 1 96 ? -7.027 -24.734 7.074 1 98.44 96 ILE A C 1
ATOM 763 O O . ILE A 1 96 ? -7.629 -25.094 6.062 1 98.44 96 ILE A O 1
ATOM 767 N N . ASP A 1 97 ? -7.609 -24.672 8.242 1 98.12 97 ASP A N 1
ATOM 768 C CA . ASP A 1 97 ? -9.008 -25.047 8.43 1 98.12 97 ASP A CA 1
ATOM 769 C C . ASP A 1 97 ? -9.93 -24.156 7.609 1 98.12 97 ASP A C 1
ATOM 771 O O . ASP A 1 97 ? -10.875 -24.641 6.977 1 98.12 97 ASP A O 1
ATOM 775 N N . ALA A 1 98 ? -9.703 -22.859 7.648 1 98.69 98 ALA A N 1
ATOM 776 C CA . ALA A 1 98 ? -10.516 -21.906 6.898 1 98.69 98 ALA A CA 1
ATOM 777 C C . ALA A 1 98 ? -10.453 -22.188 5.402 1 98.69 98 ALA A C 1
ATOM 779 O O . ALA A 1 98 ? -11.477 -22.172 4.719 1 98.69 98 ALA A O 1
ATOM 780 N N . VAL A 1 99 ? -9.266 -22.469 4.91 1 98.75 99 VAL A N 1
ATOM 781 C CA . VAL A 1 99 ? -9.062 -22.734 3.488 1 98.75 99 VAL A CA 1
ATOM 782 C C . VAL A 1 99 ? -9.742 -24.047 3.105 1 98.75 99 VAL A C 1
ATOM 784 O O . VAL A 1 99 ? -10.391 -24.141 2.062 1 98.75 99 VAL A O 1
ATOM 787 N N . LYS A 1 100 ? -9.609 -25.047 3.928 1 98.56 100 LYS A N 1
ATOM 788 C CA . LYS A 1 100 ? -10.25 -26.328 3.684 1 98.56 100 LYS A CA 1
ATOM 789 C C . LYS A 1 100 ? -11.766 -26.188 3.621 1 98.56 100 LYS A C 1
ATOM 791 O O . LYS A 1 100 ? -12.406 -26.703 2.707 1 98.56 100 LYS A O 1
ATOM 796 N N . GLN A 1 101 ? -12.328 -25.5 4.598 1 98.56 101 GLN A N 1
ATOM 797 C CA . GLN A 1 101 ? -13.766 -25.297 4.633 1 98.56 101 GLN A CA 1
ATOM 798 C C . GLN A 1 101 ? -14.25 -24.562 3.391 1 98.56 101 GLN A C 1
ATOM 800 O O . GLN A 1 101 ? -15.289 -24.906 2.816 1 98.56 101 GLN A O 1
ATOM 805 N N . THR A 1 102 ? -13.516 -23.594 3.006 1 98.88 102 THR A N 1
ATOM 806 C CA . THR A 1 102 ? -13.891 -22.812 1.833 1 98.88 102 THR A CA 1
ATOM 807 C C . THR A 1 102 ? -13.844 -23.672 0.573 1 98.88 102 THR A C 1
ATOM 809 O O . THR A 1 102 ? -14.766 -23.625 -0.243 1 98.88 102 THR A O 1
ATOM 812 N N . ALA A 1 103 ? -12.75 -24.406 0.425 1 98.75 103 ALA A N 1
ATOM 813 C CA . ALA A 1 103 ? -12.602 -25.266 -0.743 1 98.75 103 ALA A CA 1
ATOM 814 C C . ALA A 1 103 ? -13.719 -26.312 -0.797 1 98.75 103 ALA A C 1
ATOM 816 O O . ALA A 1 103 ? -14.32 -26.531 -1.852 1 98.75 103 ALA A O 1
ATOM 817 N N . LEU A 1 104 ? -14.023 -26.906 0.326 1 98.38 104 LEU A N 1
ATOM 818 C CA . LEU A 1 104 ? -15.039 -27.953 0.385 1 98.38 104 LEU A CA 1
ATOM 819 C C . LEU A 1 104 ? -16.422 -27.375 0.085 1 98.38 104 LEU A C 1
ATOM 821 O O . LEU A 1 104 ? -17.203 -28 -0.641 1 98.38 104 LEU A O 1
ATOM 825 N N . ALA A 1 105 ? -16.703 -26.25 0.656 1 98.62 105 ALA A N 1
ATOM 826 C CA . ALA A 1 105 ? -17.984 -25.609 0.432 1 98.62 105 ALA A CA 1
ATOM 827 C C . ALA A 1 105 ? -18.172 -25.219 -1.035 1 98.62 105 ALA A C 1
ATOM 829 O O . ALA A 1 105 ? -19.297 -25.078 -1.516 1 98.62 105 ALA A O 1
ATOM 830 N N . ASN A 1 106 ? -17.062 -25.078 -1.727 1 98.69 106 ASN A N 1
ATOM 831 C CA . ASN A 1 106 ? -17.094 -24.688 -3.131 1 98.69 106 ASN A CA 1
ATOM 832 C C . ASN A 1 106 ? -16.625 -25.812 -4.043 1 98.69 106 ASN A C 1
ATOM 834 O O . ASN A 1 106 ? -16.047 -25.562 -5.102 1 98.69 106 ASN A O 1
ATOM 838 N N . LYS A 1 107 ? -16.766 -27.016 -3.637 1 97.88 107 LYS A N 1
ATOM 839 C CA . LYS A 1 107 ? -16.219 -28.172 -4.34 1 97.88 107 LYS A CA 1
ATOM 840 C C . LYS A 1 107 ? -16.75 -28.25 -5.77 1 97.88 107 LYS A C 1
ATOM 842 O O . LYS A 1 107 ? -16.047 -28.703 -6.676 1 97.88 107 LYS A O 1
ATOM 847 N N . ARG A 1 108 ? -17.984 -27.812 -6.02 1 97.5 108 ARG A N 1
ATOM 848 C CA . ARG A 1 108 ? -18.562 -27.875 -7.355 1 97.5 108 ARG A CA 1
ATOM 849 C C . ARG A 1 108 ? -17.812 -26.953 -8.32 1 97.5 108 ARG A C 1
ATOM 851 O O . ARG A 1 108 ? -17.922 -27.094 -9.539 1 97.5 108 ARG A O 1
ATOM 858 N N . TRP A 1 109 ? -17.109 -25.969 -7.738 1 98 109 TRP A N 1
ATOM 859 C CA . TRP A 1 109 ? -16.422 -24.984 -8.555 1 98 109 TRP A CA 1
ATOM 860 C C . TRP A 1 109 ? -14.984 -25.422 -8.836 1 98 109 TRP A C 1
ATOM 862 O O . TRP A 1 109 ? -14.25 -24.75 -9.555 1 98 109 TRP A O 1
ATOM 872 N N . VAL A 1 110 ? -14.508 -26.516 -8.219 1 97.81 110 VAL A N 1
ATOM 873 C CA . VAL A 1 110 ? -13.188 -27.047 -8.57 1 97.81 110 VAL A CA 1
ATOM 874 C C . VAL A 1 110 ? -13.25 -27.719 -9.938 1 97.81 110 VAL A C 1
ATOM 876 O O . VAL A 1 110 ? -13.969 -28.703 -10.117 1 97.81 110 VAL A O 1
ATOM 879 N N . PRO A 1 111 ? -12.547 -27.219 -10.883 1 96.94 111 PRO A N 1
ATOM 880 C CA . PRO A 1 111 ? -12.625 -27.75 -12.234 1 96.94 111 PRO A CA 1
ATOM 881 C C . PRO A 1 111 ? -12.266 -29.234 -12.305 1 96.94 111 PRO A C 1
ATOM 883 O O . PRO A 1 111 ? -11.547 -29.734 -11.43 1 96.94 111 PRO A O 1
ATOM 886 N N . PRO A 1 112 ? -12.781 -29.922 -13.336 1 95.81 112 PRO A N 1
ATOM 887 C CA . PRO A 1 112 ? -12.32 -31.297 -13.57 1 95.81 112 PRO A CA 1
ATOM 888 C C . PRO A 1 112 ? -10.828 -31.375 -13.867 1 95.81 112 PRO A C 1
ATOM 890 O O . PRO A 1 112 ? -10.203 -30.359 -14.203 1 95.81 112 PRO A O 1
ATOM 893 N N . PRO A 1 113 ? -10.297 -32.625 -13.672 1 93.69 113 PRO A N 1
ATOM 894 C CA . PRO A 1 113 ? -8.867 -32.781 -13.945 1 93.69 113 PRO A CA 1
ATOM 895 C C . PRO A 1 113 ? -8.469 -32.25 -15.32 1 93.69 113 PRO A C 1
ATOM 897 O O . PRO A 1 113 ? -9.125 -32.562 -16.312 1 93.69 113 PRO A O 1
ATOM 900 N N . GLY A 1 114 ? -7.48 -31.453 -15.305 1 90.56 114 GLY A N 1
ATOM 901 C CA . GLY A 1 114 ? -6.922 -30.953 -16.547 1 90.56 114 GLY A CA 1
ATOM 902 C C . GLY A 1 114 ? -7.586 -29.672 -17.031 1 90.56 114 GLY A C 1
ATOM 903 O O . GLY A 1 114 ? -7.148 -29.078 -18.016 1 90.56 114 GLY A O 1
ATOM 904 N N . LYS A 1 115 ? -8.57 -29.156 -16.391 1 93.12 115 LYS A N 1
ATOM 905 C CA . LYS A 1 115 ? -9.328 -28.016 -16.891 1 93.12 115 LYS A CA 1
ATOM 906 C C . LYS A 1 115 ? -9.078 -26.781 -16.047 1 93.12 115 LYS A C 1
ATOM 908 O O . LYS A 1 115 ? -9.68 -25.719 -16.281 1 93.12 115 LYS A O 1
ATOM 913 N N . GLY A 1 116 ? -8.219 -26.938 -15.094 1 94.5 116 GLY A N 1
ATOM 914 C CA . GLY A 1 116 ? -7.934 -25.797 -14.242 1 94.5 116 GLY A CA 1
ATOM 915 C C . GLY A 1 116 ? -7.906 -26.141 -12.766 1 94.5 116 GLY A C 1
ATOM 916 O O . GLY A 1 116 ? -7.547 -27.266 -12.391 1 94.5 116 GLY A O 1
ATOM 917 N N . SER A 1 117 ? -8.125 -25.156 -11.898 1 96.75 117 SER A N 1
ATOM 918 C CA . SER A 1 117 ? -8.102 -25.297 -10.445 1 96.75 117 SER A CA 1
ATOM 919 C C . SER A 1 117 ? -9.055 -24.297 -9.781 1 96.75 117 SER A C 1
ATOM 921 O O . SER A 1 117 ? -9.617 -23.438 -10.453 1 96.75 117 SER A O 1
ATOM 923 N N . LEU A 1 118 ? -9.32 -24.516 -8.57 1 98.06 118 LEU A N 1
ATOM 924 C CA . LEU A 1 118 ? -9.977 -23.5 -7.75 1 98.06 118 LEU A CA 1
ATOM 925 C C . LEU A 1 118 ? -8.953 -22.594 -7.07 1 98.06 118 LEU A C 1
ATOM 927 O O . LEU A 1 118 ? -8.227 -23.031 -6.18 1 98.06 118 LEU A O 1
ATOM 931 N N . TYR A 1 119 ? -8.867 -21.406 -7.598 1 97.81 119 TYR A N 1
ATOM 932 C CA . TYR A 1 119 ? -8.016 -20.406 -6.957 1 97.81 119 TYR A CA 1
ATOM 933 C C . TYR A 1 119 ? -8.625 -19.938 -5.637 1 97.81 119 TYR A C 1
ATOM 935 O O . TYR A 1 119 ? -9.812 -19.609 -5.574 1 97.81 119 TYR A O 1
ATOM 943 N N . ILE A 1 120 ? -7.852 -19.953 -4.57 1 98.75 120 ILE A N 1
ATOM 944 C CA . ILE A 1 120 ? -8.297 -19.578 -3.23 1 98.75 120 ILE A CA 1
ATOM 945 C C . ILE A 1 120 ? -7.516 -18.344 -2.76 1 98.75 120 ILE A C 1
ATOM 947 O O . ILE A 1 120 ? -6.289 -18.312 -2.844 1 98.75 120 ILE A O 1
ATOM 951 N N . ARG A 1 121 ? -8.242 -17.328 -2.289 1 98.75 121 ARG A N 1
ATOM 952 C CA . ARG A 1 121 ? -7.691 -16.031 -1.933 1 98.75 121 ARG A CA 1
ATOM 953 C C . ARG A 1 121 ? -7.953 -15.703 -0.466 1 98.75 121 ARG A C 1
ATOM 955 O O . ARG A 1 121 ? -8.961 -15.07 -0.133 1 98.75 121 ARG A O 1
ATOM 962 N N . PRO A 1 122 ? -7.02 -16.141 0.435 1 98.88 122 PRO A N 1
ATOM 963 C CA . PRO A 1 122 ? -7.078 -15.625 1.804 1 98.88 122 PRO A CA 1
ATOM 964 C C . PRO A 1 122 ? -6.652 -14.156 1.896 1 98.88 122 PRO A C 1
ATOM 966 O O . PRO A 1 122 ? -5.688 -13.75 1.245 1 98.88 122 PRO A O 1
ATOM 969 N N . LEU A 1 123 ? -7.355 -13.375 2.686 1 98.88 123 LEU A N 1
ATOM 970 C CA . LEU A 1 123 ? -7.031 -11.984 3.006 1 98.88 123 LEU A CA 1
ATOM 971 C C . LEU A 1 123 ? -7.012 -11.773 4.516 1 98.88 123 LEU A C 1
ATOM 973 O O . LEU A 1 123 ? -7.816 -12.359 5.242 1 98.88 123 LEU A O 1
ATOM 977 N N . LEU A 1 124 ? -6.117 -11.016 4.977 1 98.94 124 LEU A N 1
ATOM 978 C CA . LEU A 1 124 ? -6.102 -10.461 6.328 1 98.94 124 LEU A CA 1
ATOM 979 C C . LEU A 1 124 ? -6.047 -8.938 6.285 1 98.94 124 LEU A C 1
ATOM 981 O O . LEU A 1 124 ? -5.074 -8.359 5.785 1 98.94 124 LEU A O 1
ATOM 985 N N . VAL A 1 125 ? -7.094 -8.25 6.852 1 98.88 125 VAL A N 1
ATOM 986 C CA . VAL A 1 125 ? -7.152 -6.801 6.68 1 98.88 125 VAL A CA 1
ATOM 987 C C . VAL A 1 125 ? -7.422 -6.133 8.023 1 98.88 125 VAL A C 1
ATOM 989 O O . VAL A 1 125 ? -8.117 -6.691 8.875 1 98.88 125 VAL A O 1
ATOM 992 N N . GLY A 1 126 ? -6.773 -4.961 8.25 1 98.81 126 GLY A N 1
ATOM 993 C CA . GLY A 1 126 ? -7.172 -4.113 9.359 1 98.81 126 GLY A CA 1
ATOM 994 C C . GLY A 1 126 ? -8.555 -3.514 9.188 1 98.81 126 GLY A C 1
ATOM 995 O O . GLY A 1 126 ? -8.711 -2.469 8.555 1 98.81 126 GLY A O 1
ATOM 996 N N . SER A 1 127 ? -9.539 -4.141 9.797 1 98.62 127 SER A N 1
ATOM 997 C CA . SER A 1 127 ? -10.93 -3.771 9.555 1 98.62 127 SER A CA 1
ATOM 998 C C . SER A 1 127 ? -11.414 -2.756 10.586 1 98.62 127 SER A C 1
ATOM 1000 O O . SER A 1 127 ? -12.453 -2.121 10.391 1 98.62 127 SER A O 1
ATOM 1002 N N . GLY A 1 128 ? -10.695 -2.6 11.68 1 98.25 128 GLY A N 1
ATOM 1003 C CA . GLY A 1 128 ? -11.117 -1.688 12.734 1 98.25 128 GLY A CA 1
ATOM 1004 C C . GLY A 1 128 ? -10.969 -0.228 12.352 1 98.25 128 GLY A C 1
ATOM 1005 O O . GLY A 1 128 ? -10.016 0.147 11.672 1 98.25 128 GLY A O 1
ATOM 1006 N N . PRO A 1 129 ? -11.922 0.59 12.797 1 98.12 129 PRO A N 1
ATOM 1007 C CA . PRO A 1 129 ? -11.844 2.029 12.539 1 98.12 129 PRO A CA 1
ATOM 1008 C C . PRO A 1 129 ? -10.703 2.703 13.305 1 98.12 129 PRO A C 1
ATOM 1010 O O . PRO A 1 129 ? -10.461 2.381 14.469 1 98.12 129 PRO A O 1
ATOM 1013 N N . ILE A 1 130 ? -10.07 3.621 12.609 1 97.06 130 ILE A N 1
ATOM 1014 C CA . ILE A 1 130 ? -8.93 4.293 13.227 1 97.06 130 ILE A CA 1
ATOM 1015 C C . ILE A 1 130 ? -8.648 5.609 12.5 1 97.06 130 ILE A C 1
ATOM 1017 O O . ILE A 1 130 ? -8.82 5.699 11.281 1 97.06 130 ILE A O 1
ATOM 1021 N N . LEU A 1 131 ? -8.367 6.641 13.195 1 95.44 131 LEU A N 1
ATOM 1022 C CA . LEU A 1 131 ? -7.824 7.895 12.68 1 95.44 131 LEU A CA 1
ATOM 1023 C C . LEU A 1 131 ? -6.465 8.195 13.305 1 95.44 131 LEU A C 1
ATOM 1025 O O . LEU A 1 131 ? -6.367 8.414 14.516 1 95.44 131 LEU A O 1
ATOM 1029 N N . GLY A 1 132 ? -5.453 8.211 12.5 1 93.5 132 GLY A N 1
ATOM 1030 C CA . GLY A 1 132 ? -4.074 8.258 12.953 1 93.5 132 GLY A CA 1
ATOM 1031 C C . GLY A 1 132 ? -3.281 7.016 12.586 1 93.5 132 GLY A C 1
ATOM 1032 O O . GLY A 1 132 ? -3.811 5.902 12.625 1 93.5 132 GLY A O 1
ATOM 1033 N N . LEU A 1 133 ? -2.066 7.207 12.344 1 94.88 133 LEU A N 1
ATOM 1034 C CA . LEU A 1 133 ? -1.225 6.125 11.844 1 94.88 133 LEU A CA 1
ATOM 1035 C C . LEU A 1 133 ? -0.819 5.184 12.977 1 94.88 133 LEU A C 1
ATOM 1037 O O . LEU A 1 133 ? 0.051 5.52 13.781 1 94.88 133 LEU A O 1
ATOM 1041 N N . ALA A 1 134 ? -1.405 4.117 13.07 1 96.12 134 ALA A N 1
ATOM 1042 C CA . ALA A 1 134 ? -1.188 3.041 14.031 1 96.12 134 ALA A CA 1
ATOM 1043 C C . ALA A 1 134 ? -1.878 1.756 13.578 1 96.12 134 ALA A C 1
ATOM 1045 O O . ALA A 1 134 ? -2.711 1.777 12.672 1 96.12 134 ALA A O 1
ATOM 1046 N N . PRO A 1 135 ? -1.472 0.632 14.18 1 97.44 135 PRO A N 1
ATOM 1047 C CA . PRO A 1 135 ? -2.182 -0.605 13.844 1 97.44 135 PRO A CA 1
ATOM 1048 C C . PRO A 1 135 ? -3.676 -0.528 14.141 1 97.44 135 PRO A C 1
ATOM 1050 O O . PRO A 1 135 ? -4.078 0.075 15.141 1 97.44 135 PRO A O 1
ATOM 1053 N N . ALA A 1 136 ? -4.473 -1.096 13.258 1 98.19 136 ALA A N 1
ATOM 1054 C CA . ALA A 1 136 ? -5.918 -1.117 13.453 1 98.19 136 ALA A CA 1
ATOM 1055 C C . ALA A 1 136 ? -6.289 -1.816 14.758 1 98.19 136 ALA A C 1
ATOM 1057 O O . ALA A 1 136 ? -5.562 -2.697 15.219 1 98.19 136 ALA A O 1
ATOM 1058 N N . PRO A 1 137 ? -7.441 -1.467 15.305 1 97.81 137 PRO A N 1
ATOM 1059 C CA . PRO A 1 137 ? -7.844 -2.104 16.562 1 97.81 137 PRO A CA 1
ATOM 1060 C C . PRO A 1 137 ? -8.531 -3.451 16.344 1 97.81 137 PRO A C 1
ATOM 1062 O O . PRO A 1 137 ? -8.695 -4.219 17.297 1 97.81 137 PRO A O 1
ATOM 1065 N N . GLU A 1 138 ? -9.039 -3.691 15.109 1 98.31 138 GLU A N 1
ATOM 1066 C CA . GLU A 1 138 ? -9.688 -4.953 14.758 1 98.31 138 GLU A CA 1
ATOM 1067 C C . GLU A 1 138 ? -9.25 -5.43 13.375 1 98.31 138 GLU A C 1
ATOM 1069 O O . GLU A 1 138 ? -8.859 -4.625 12.523 1 98.31 138 GLU A O 1
ATOM 1074 N N . TYR A 1 139 ? -9.422 -6.773 13.234 1 98.75 139 TYR A N 1
ATOM 1075 C CA . TYR A 1 139 ? -8.984 -7.391 11.992 1 98.75 139 TYR A CA 1
ATOM 1076 C C . TYR A 1 139 ? -9.992 -8.422 11.5 1 98.75 139 TYR A C 1
ATOM 1078 O O . TYR A 1 139 ? -10.781 -8.945 12.297 1 98.75 139 TYR A O 1
ATOM 1086 N N . THR A 1 140 ? -9.992 -8.625 10.211 1 98.81 140 THR A N 1
ATOM 1087 C CA . THR A 1 140 ? -10.82 -9.648 9.578 1 98.81 140 THR A CA 1
ATOM 1088 C C . THR A 1 140 ? -9.977 -10.531 8.664 1 98.81 140 THR A C 1
ATOM 1090 O O . THR A 1 140 ? -9.219 -10.023 7.832 1 98.81 140 THR A O 1
ATOM 1093 N N . PHE A 1 141 ? -10.016 -11.805 8.961 1 98.88 141 PHE A N 1
ATOM 1094 C CA . PHE A 1 141 ? -9.5 -12.82 8.047 1 98.88 141 PHE A CA 1
ATOM 1095 C C . PHE A 1 141 ? -10.609 -13.375 7.164 1 98.88 141 PHE A C 1
ATOM 1097 O O . PHE A 1 141 ? -11.648 -13.82 7.668 1 98.88 141 PHE A O 1
ATOM 1104 N N . LEU A 1 142 ? -10.445 -13.234 5.812 1 98.56 142 LEU A N 1
ATOM 1105 C CA . LEU A 1 142 ? -11.484 -13.742 4.922 1 98.56 142 LEU A CA 1
ATOM 1106 C C . LEU A 1 142 ? -10.883 -14.555 3.783 1 98.56 142 LEU A C 1
ATOM 1108 O O . LEU A 1 142 ? -9.727 -14.336 3.404 1 98.56 142 LEU A O 1
ATOM 1112 N N . VAL A 1 143 ? -11.602 -15.547 3.334 1 98.88 143 VAL A N 1
ATOM 1113 C CA . VAL A 1 143 ? -11.18 -16.422 2.238 1 98.88 143 VAL A CA 1
ATOM 1114 C C . VAL A 1 143 ? -12.289 -16.5 1.193 1 98.88 143 VAL A C 1
ATOM 1116 O O . VAL A 1 143 ? -13.438 -16.812 1.522 1 98.88 143 VAL A O 1
ATOM 1119 N N . PHE A 1 144 ? -11.961 -16.203 -0.045 1 98.88 144 PHE A N 1
ATOM 1120 C CA . PHE A 1 144 ? -12.883 -16.453 -1.146 1 98.88 144 PHE A CA 1
ATOM 1121 C C . PHE A 1 144 ? -12.195 -17.234 -2.258 1 98.88 144 PHE A C 1
ATOM 1123 O O . PHE A 1 144 ? -11 -17.516 -2.176 1 98.88 144 PHE A O 1
ATOM 1130 N N . ALA A 1 145 ? -12.961 -17.672 -3.207 1 98.75 145 ALA A N 1
ATOM 1131 C CA . ALA A 1 145 ? -12.383 -18.531 -4.238 1 98.75 145 ALA A CA 1
ATOM 1132 C C . ALA A 1 145 ? -13.008 -18.25 -5.602 1 98.75 145 ALA A C 1
ATOM 1134 O O . ALA A 1 145 ? -14.07 -17.641 -5.688 1 98.75 145 ALA A O 1
ATOM 1135 N N . SER A 1 146 ? -12.297 -18.625 -6.605 1 98.31 146 SER A N 1
ATOM 1136 C CA . SER A 1 146 ? -12.711 -18.516 -8 1 98.31 146 SER A CA 1
ATOM 1137 C C . SER A 1 146 ? -12.094 -19.609 -8.852 1 98.31 146 SER A C 1
ATOM 1139 O O . SER A 1 146 ? -10.883 -19.844 -8.812 1 98.31 146 SER A O 1
ATOM 1141 N N . PRO A 1 147 ? -12.961 -20.312 -9.633 1 98 147 PRO A N 1
ATOM 1142 C CA . PRO A 1 147 ? -12.336 -21.234 -10.586 1 98 147 PRO A CA 1
ATOM 1143 C C . PRO A 1 147 ? -11.523 -20.516 -11.664 1 98 147 PRO A C 1
ATOM 1145 O O . PRO A 1 147 ? -11.953 -19.469 -12.164 1 98 147 PRO A O 1
ATOM 1148 N N . VAL A 1 148 ? -10.391 -21.078 -11.961 1 95.31 148 VAL A N 1
ATOM 1149 C CA . VAL A 1 148 ? -9.539 -20.453 -12.969 1 95.31 148 VAL A CA 1
ATOM 1150 C C . VAL A 1 148 ? -8.977 -21.531 -13.891 1 95.31 148 VAL A C 1
ATOM 1152 O O . VAL A 1 148 ? -8.789 -22.688 -13.477 1 95.31 148 VAL A O 1
ATOM 1155 N N . GLY A 1 149 ? -8.773 -21.125 -15.086 1 90.44 149 GLY A N 1
ATOM 1156 C CA . GLY A 1 149 ? -8.188 -22.016 -16.062 1 90.44 149 GLY A CA 1
ATOM 1157 C C . GLY A 1 149 ? -6.676 -22.109 -15.961 1 90.44 149 GLY A C 1
ATOM 1158 O O . GLY A 1 149 ? -6.066 -21.453 -15.109 1 90.44 149 GLY A O 1
ATOM 1159 N N . ASN A 1 150 ? -6.285 -23.062 -16.859 1 73.62 150 ASN A N 1
ATOM 1160 C CA . ASN A 1 150 ? -4.832 -23.172 -16.953 1 73.62 150 ASN A CA 1
ATOM 1161 C C . ASN A 1 150 ? -4.227 -21.969 -17.688 1 73.62 150 ASN A C 1
ATOM 1163 O O . ASN A 1 150 ? -4.824 -21.438 -18.625 1 73.62 150 ASN A O 1
ATOM 1167 N N . TYR A 1 151 ? -3.281 -21.375 -17.047 1 59.19 151 TYR A N 1
ATOM 1168 C CA . TYR A 1 151 ? -2.67 -20.203 -17.641 1 59.19 151 TYR A CA 1
ATOM 1169 C C . TYR A 1 151 ? -2.203 -20.484 -19.062 1 59.19 151 TYR A C 1
ATOM 1171 O O . TYR A 1 151 ? -2.387 -19.641 -19.953 1 59.19 151 TYR A O 1
ATOM 1179 N N . PHE A 1 152 ? -1.462 -21.688 -19.266 1 54.88 152 PHE A N 1
ATOM 1180 C CA . PHE A 1 152 ? -0.937 -22.016 -20.578 1 54.88 152 PHE A CA 1
ATOM 1181 C C . PHE A 1 152 ? -1.897 -22.922 -21.344 1 54.88 152 PHE A C 1
ATOM 1183 O O . PHE A 1 152 ? -1.947 -24.125 -21.094 1 54.88 152 PHE A O 1
ATOM 1190 N N . LYS A 1 153 ? -3.064 -22.609 -21.609 1 51.22 153 LYS A N 1
ATOM 1191 C CA . LYS A 1 153 ? -3.764 -23.344 -22.656 1 51.22 153 LYS A CA 1
ATOM 1192 C C . LYS A 1 153 ? -2.951 -23.359 -23.953 1 51.22 153 LYS A C 1
ATOM 1194 O O . LYS A 1 153 ? -2.025 -22.562 -24.109 1 51.22 153 LYS A O 1
ATOM 1199 N N . GLU A 1 154 ? -3.113 -24.328 -24.938 1 48.19 154 GLU A N 1
ATOM 1200 C CA . GLU A 1 154 ? -2.463 -24.547 -26.234 1 48.19 154 GLU A CA 1
ATOM 1201 C C . GLU A 1 154 ? -2.072 -23.219 -26.875 1 48.19 154 GLU A C 1
ATOM 1203 O O . GLU A 1 154 ? -1.19 -23.172 -27.734 1 48.19 154 GLU A O 1
ATOM 1208 N N . GLY A 1 155 ? -2.17 -22.047 -26.25 1 45.84 155 GLY A N 1
ATOM 1209 C CA . GLY A 1 155 ? -1.927 -20.844 -27.031 1 45.84 155 GLY A CA 1
ATOM 1210 C C . GLY A 1 155 ? -1.205 -19.766 -26.266 1 45.84 155 GLY A C 1
ATOM 1211 O O . GLY A 1 155 ? -1.001 -18.656 -26.766 1 45.84 155 GLY A O 1
ATOM 1212 N N . LEU A 1 156 ? -1.109 -19.953 -24.953 1 57.44 156 LEU A N 1
ATOM 1213 C CA . LEU A 1 156 ? -0.604 -18.75 -24.312 1 57.44 156 LEU A CA 1
ATOM 1214 C C . LEU A 1 156 ? 0.896 -18.594 -24.547 1 57.44 156 LEU A C 1
ATOM 1216 O O . LEU A 1 156 ? 1.658 -19.547 -24.344 1 57.44 156 LEU A O 1
ATOM 1220 N N . ALA A 1 157 ? 1.274 -17.516 -25.281 1 75.56 157 ALA A N 1
ATOM 1221 C CA . ALA A 1 157 ? 2.551 -17 -25.766 1 75.56 157 ALA A CA 1
ATOM 1222 C C . ALA A 1 157 ? 3.49 -16.688 -24.594 1 75.56 157 ALA A C 1
ATOM 1224 O O . ALA A 1 157 ? 3.041 -16.312 -23.516 1 75.56 157 ALA A O 1
ATOM 1225 N N . PRO A 1 158 ? 4.676 -17.219 -24.734 1 91.69 158 PRO A N 1
ATOM 1226 C CA . PRO A 1 158 ? 5.723 -16.797 -23.797 1 91.69 158 PRO A CA 1
ATOM 1227 C C . PRO A 1 158 ? 5.637 -15.32 -23.438 1 91.69 158 PRO A C 1
ATOM 1229 O O . PRO A 1 158 ? 5.113 -14.516 -24.219 1 91.69 158 PRO A O 1
ATOM 1232 N N . LEU A 1 159 ? 5.941 -15.07 -22.219 1 94.94 159 LEU A N 1
ATOM 1233 C CA . LEU A 1 159 ? 5.938 -13.68 -21.766 1 94.94 159 LEU A CA 1
ATOM 1234 C C . LEU A 1 159 ? 6.98 -12.859 -22.531 1 94.94 159 LEU A C 1
ATOM 1236 O O . LEU A 1 159 ? 8.078 -13.344 -22.797 1 94.94 159 LEU A O 1
ATOM 1240 N N . ASN A 1 160 ? 6.621 -11.742 -22.906 1 96.62 160 ASN A N 1
ATOM 1241 C CA . ASN A 1 160 ? 7.527 -10.703 -23.391 1 96.62 160 ASN A CA 1
ATOM 1242 C C . ASN A 1 160 ? 7.676 -9.57 -22.375 1 96.62 160 ASN A C 1
ATOM 1244 O O . ASN A 1 160 ? 6.75 -8.781 -22.188 1 96.62 160 ASN A O 1
ATOM 1248 N N . LEU A 1 161 ? 8.883 -9.461 -21.797 1 98.12 161 LEU A N 1
ATOM 1249 C CA . LEU A 1 161 ? 9.047 -8.578 -20.656 1 98.12 161 LEU A CA 1
ATOM 1250 C C . LEU A 1 161 ? 9.836 -7.332 -21.031 1 98.12 161 LEU A C 1
ATOM 1252 O O . LEU A 1 161 ? 10.664 -7.371 -21.953 1 98.12 161 LEU A O 1
ATOM 1256 N N . TYR A 1 162 ? 9.508 -6.266 -20.359 1 98.06 162 TYR A N 1
ATOM 1257 C CA . TYR A 1 162 ? 10.258 -5.016 -20.438 1 98.06 162 TYR A CA 1
ATOM 1258 C C . TYR A 1 162 ? 11.008 -4.742 -19.141 1 98.06 162 TYR A C 1
ATOM 1260 O O . TYR A 1 162 ? 10.422 -4.773 -18.062 1 98.06 162 TYR A O 1
ATOM 1268 N N . VAL A 1 163 ? 12.312 -4.484 -19.234 1 97.62 163 VAL A N 1
ATOM 1269 C CA . VAL A 1 163 ? 13.07 -4.113 -18.031 1 97.62 163 VAL A CA 1
ATOM 1270 C C . VAL A 1 163 ? 12.836 -2.639 -17.719 1 97.62 163 VAL A C 1
ATOM 1272 O O . VAL A 1 163 ? 13.133 -1.765 -18.531 1 97.62 163 VAL A O 1
ATOM 1275 N N . GLU A 1 164 ? 12.297 -2.379 -16.547 1 88.56 164 GLU A N 1
ATOM 1276 C CA . GLU A 1 164 ? 11.953 -1.027 -16.109 1 88.56 164 GLU A CA 1
ATOM 1277 C C . GLU A 1 164 ? 13.18 -0.31 -15.547 1 88.56 164 GLU A C 1
ATOM 1279 O O . GLU A 1 164 ? 13.922 -0.878 -14.742 1 88.56 164 GLU A O 1
ATOM 1284 N N . ASP A 1 165 ? 13.406 0.918 -15.961 1 83.62 165 ASP A N 1
ATOM 1285 C CA . ASP A 1 165 ? 14.57 1.647 -15.461 1 83.62 165 ASP A CA 1
ATOM 1286 C C . ASP A 1 165 ? 14.148 2.934 -14.758 1 83.62 165 ASP A C 1
ATOM 1288 O O . ASP A 1 165 ? 14.984 3.664 -14.234 1 83.62 165 ASP A O 1
ATOM 1292 N N . GLU A 1 166 ? 12.938 3.23 -14.688 1 89.44 166 GLU A N 1
ATOM 1293 C CA . GLU A 1 166 ? 12.453 4.453 -14.047 1 89.44 166 GLU A CA 1
ATOM 1294 C C . GLU A 1 166 ? 11.727 4.145 -12.742 1 89.44 166 GLU A C 1
ATOM 1296 O O . GLU A 1 166 ? 11.93 4.828 -11.734 1 89.44 166 GLU A O 1
ATOM 1301 N N . PHE A 1 167 ? 10.898 3.158 -12.781 1 93.94 167 PHE A N 1
ATOM 1302 C CA . PHE A 1 167 ? 10.133 2.762 -11.609 1 93.94 167 PHE A CA 1
ATOM 1303 C C . PHE A 1 167 ? 10.781 1.574 -10.906 1 93.94 167 PHE A C 1
ATOM 1305 O O . PHE A 1 167 ? 11.375 0.715 -11.555 1 93.94 167 PHE A O 1
ATOM 1312 N N . HIS A 1 168 ? 10.688 1.574 -9.641 1 94.69 168 HIS A N 1
ATOM 1313 C CA . HIS A 1 168 ? 11.18 0.451 -8.859 1 94.69 168 HIS A CA 1
ATOM 1314 C C . HIS A 1 168 ? 10.062 -0.181 -8.031 1 94.69 168 HIS A C 1
ATOM 1316 O O . HIS A 1 168 ? 9.172 0.52 -7.543 1 94.69 168 HIS A O 1
ATOM 1322 N N . ARG A 1 169 ? 10.172 -1.433 -7.84 1 95.06 169 ARG A N 1
ATOM 1323 C CA . ARG A 1 169 ? 9.133 -2.188 -7.145 1 95.06 169 ARG A CA 1
ATOM 1324 C C . ARG A 1 169 ? 9.359 -2.172 -5.637 1 95.06 169 ARG A C 1
ATOM 1326 O O . ARG A 1 169 ? 8.398 -2.176 -4.859 1 95.06 169 ARG A O 1
ATOM 1333 N N . ALA A 1 170 ? 10.586 -2.266 -5.223 1 95.56 170 ALA A N 1
ATOM 1334 C CA . ALA A 1 170 ? 10.922 -2.465 -3.816 1 95.56 170 ALA A CA 1
ATOM 1335 C C . ALA A 1 170 ? 12.266 -1.83 -3.48 1 95.56 170 ALA A C 1
ATOM 1337 O O . ALA A 1 170 ? 13.031 -1.479 -4.379 1 95.56 170 ALA A O 1
ATOM 1338 N N . THR A 1 171 ? 12.5 -1.651 -2.246 1 94.94 171 THR A N 1
ATOM 1339 C CA . THR A 1 171 ? 13.75 -1.119 -1.72 1 94.94 171 THR A CA 1
ATOM 1340 C C . THR A 1 171 ? 14.188 -1.887 -0.473 1 94.94 171 THR A C 1
ATOM 1342 O O . THR A 1 171 ? 13.344 -2.324 0.315 1 94.94 171 THR A O 1
ATOM 1345 N N . PRO A 1 172 ? 15.57 -2.082 -0.365 1 94.19 172 PRO A N 1
ATOM 1346 C CA . PRO A 1 172 ? 16 -2.676 0.902 1 94.19 172 PRO A CA 1
ATOM 1347 C C . PRO A 1 172 ? 15.492 -1.914 2.119 1 94.19 172 PRO A C 1
ATOM 1349 O O . PRO A 1 172 ? 15.547 -0.682 2.15 1 94.19 172 PRO A O 1
ATOM 1352 N N . GLY A 1 173 ? 14.945 -2.65 3.07 1 94.5 173 GLY A N 1
ATOM 1353 C CA . GLY A 1 173 ? 14.375 -2.021 4.25 1 94.5 173 GLY A CA 1
ATOM 1354 C C . GLY A 1 173 ? 12.891 -1.757 4.121 1 94.5 173 GLY A C 1
ATOM 1355 O O . GLY A 1 173 ? 12.219 -1.433 5.105 1 94.5 173 GLY A O 1
ATOM 1356 N N . GLY A 1 174 ? 12.344 -1.861 2.912 1 95.88 174 GLY A N 1
ATOM 1357 C CA . GLY A 1 174 ? 10.922 -1.694 2.686 1 95.88 174 GLY A CA 1
ATOM 1358 C C . GLY A 1 174 ? 10.133 -2.979 2.869 1 95.88 174 GLY A C 1
ATOM 1359 O O . GLY A 1 174 ? 10.547 -3.867 3.613 1 95.88 174 GLY A O 1
ATOM 1360 N N . ALA A 1 175 ? 8.984 -3.029 2.199 1 96.38 175 ALA A N 1
ATOM 1361 C CA . ALA A 1 175 ? 8.086 -4.16 2.418 1 96.38 175 ALA A CA 1
ATOM 1362 C C . ALA A 1 175 ? 8.039 -5.074 1.196 1 96.38 175 ALA A C 1
ATOM 1364 O O . ALA A 1 175 ? 7.109 -5.867 1.035 1 96.38 175 ALA A O 1
ATOM 1365 N N . GLY A 1 176 ? 8.992 -5.008 0.378 1 96.88 176 GLY A N 1
ATOM 1366 C CA . GLY A 1 176 ? 8.984 -5.742 -0.877 1 96.88 176 GLY A CA 1
ATOM 1367 C C . GLY A 1 176 ? 8.914 -7.246 -0.691 1 96.88 176 GLY A C 1
ATOM 1368 O O . GLY A 1 176 ? 8.391 -7.961 -1.546 1 96.88 176 GLY A O 1
ATOM 1369 N N . GLY A 1 177 ? 9.43 -7.734 0.38 1 97.62 177 GLY A N 1
ATOM 1370 C CA . GLY A 1 177 ? 9.453 -9.172 0.633 1 97.62 177 GLY A CA 1
ATOM 1371 C C . GLY A 1 177 ? 8.195 -9.68 1.31 1 97.62 177 GLY A C 1
ATOM 1372 O O . GLY A 1 177 ? 8.117 -10.852 1.679 1 97.62 177 GLY A O 1
ATOM 1373 N N . VAL A 1 178 ? 7.242 -8.844 1.514 1 98.25 178 VAL A N 1
ATOM 1374 C CA . VAL A 1 178 ? 5.98 -9.172 2.168 1 98.25 178 VAL A CA 1
ATOM 1375 C C . VAL A 1 178 ? 4.855 -9.203 1.133 1 98.25 178 VAL A C 1
ATOM 1377 O O . VAL A 1 178 ? 4.77 -8.328 0.268 1 98.25 178 VAL A O 1
ATOM 1380 N N . LYS A 1 179 ? 4.039 -10.258 1.171 1 98.5 179 LYS A N 1
ATOM 1381 C CA . LYS A 1 179 ? 2.908 -10.305 0.251 1 98.5 179 LYS A CA 1
ATOM 1382 C C . LYS A 1 179 ? 1.778 -9.391 0.723 1 98.5 179 LYS A C 1
ATOM 1384 O O . LYS A 1 179 ? 0.66 -9.852 0.962 1 98.5 179 LYS A O 1
ATOM 1389 N N . ALA A 1 180 ? 2.045 -8.125 0.799 1 98.62 180 ALA A N 1
ATOM 1390 C CA . ALA A 1 180 ? 1.148 -7.07 1.262 1 98.62 180 ALA A CA 1
ATOM 1391 C C . ALA A 1 180 ? 0.461 -6.379 0.086 1 98.62 180 ALA A C 1
ATOM 1393 O O . ALA A 1 180 ? 1.062 -6.203 -0.977 1 98.62 180 ALA A O 1
ATOM 1394 N N . ILE A 1 181 ? -0.802 -5.934 0.32 1 98.62 181 ILE A N 1
ATOM 1395 C CA . ILE A 1 181 ? -1.54 -5.258 -0.742 1 98.62 181 ILE A CA 1
ATOM 1396 C C . ILE A 1 181 ? -0.81 -3.977 -1.145 1 98.62 181 ILE A C 1
ATOM 1398 O O . ILE A 1 181 ? -0.898 -3.541 -2.295 1 98.62 181 ILE A O 1
ATOM 1402 N N . SER A 1 182 ? 0.007 -3.449 -0.286 1 97.69 182 SER A N 1
ATOM 1403 C CA . SER A 1 182 ? 0.697 -2.178 -0.474 1 97.69 182 SER A CA 1
ATOM 1404 C C . SER A 1 182 ? 1.753 -2.277 -1.57 1 97.69 182 SER A C 1
ATOM 1406 O O . SER A 1 182 ? 2.262 -1.26 -2.043 1 97.69 182 SER A O 1
ATOM 1408 N N . ASN A 1 183 ? 2.078 -3.428 -2.053 1 97.69 183 ASN A N 1
ATOM 1409 C CA . ASN A 1 183 ? 3.15 -3.598 -3.029 1 97.69 183 ASN A CA 1
ATOM 1410 C C . ASN A 1 183 ? 2.607 -3.656 -4.453 1 97.69 183 ASN A C 1
ATOM 1412 O O . ASN A 1 183 ? 3.375 -3.734 -5.414 1 97.69 183 ASN A O 1
ATOM 1416 N N . TYR A 1 184 ? 1.334 -3.545 -4.633 1 98 184 TYR A N 1
ATOM 1417 C CA . TYR A 1 184 ? 0.812 -3.957 -5.93 1 98 184 TYR A CA 1
ATOM 1418 C C . TYR A 1 184 ? 0.208 -2.773 -6.676 1 98 184 TYR A C 1
ATOM 1420 O O . TYR A 1 184 ? 0.409 -2.627 -7.883 1 98 184 TYR A O 1
ATOM 1428 N N . ALA A 1 185 ? -0.445 -1.886 -5.969 1 97.75 185 ALA A N 1
ATOM 1429 C CA . ALA A 1 185 ? -0.957 -0.697 -6.648 1 97.75 185 ALA A CA 1
ATOM 1430 C C . ALA A 1 185 ? 0.184 0.149 -7.207 1 97.75 185 ALA A C 1
ATOM 1432 O O . ALA A 1 185 ? 0.094 0.664 -8.32 1 97.75 185 ALA A O 1
ATOM 1433 N N . PRO A 1 186 ? 1.302 0.297 -6.508 1 96.94 186 PRO A N 1
ATOM 1434 C CA . PRO A 1 186 ? 2.381 1.174 -6.969 1 96.94 186 PRO A CA 1
ATOM 1435 C C . PRO A 1 186 ? 2.992 0.711 -8.289 1 96.94 186 PRO A C 1
ATOM 1437 O O . PRO A 1 186 ? 3.627 1.502 -8.992 1 96.94 186 PRO A O 1
ATOM 1440 N N . VAL A 1 187 ? 2.838 -0.516 -8.688 1 97.19 187 VAL A N 1
ATOM 1441 C CA . VAL A 1 187 ? 3.51 -0.992 -9.891 1 97.19 187 VAL A CA 1
ATOM 1442 C C . VAL A 1 187 ? 2.568 -0.877 -11.086 1 97.19 187 VAL A C 1
ATOM 1444 O O . VAL A 1 187 ? 2.967 -1.132 -12.227 1 97.19 187 VAL A O 1
ATOM 1447 N N . LEU A 1 188 ? 1.319 -0.49 -10.867 1 98 188 LEU A N 1
ATOM 1448 C CA . LEU A 1 188 ? 0.309 -0.48 -11.922 1 98 188 LEU A CA 1
ATOM 1449 C C . LEU A 1 188 ? 0.723 0.442 -13.062 1 98 188 LEU A C 1
ATOM 1451 O O . LEU A 1 188 ? 0.495 0.127 -14.234 1 98 188 LEU A O 1
ATOM 1455 N N . LYS A 1 189 ? 1.313 1.596 -12.742 1 97.44 189 LYS A N 1
ATOM 1456 C CA . LYS A 1 189 ? 1.711 2.531 -13.789 1 97.44 189 LYS A CA 1
ATOM 1457 C C . LYS A 1 189 ? 2.76 1.913 -14.711 1 97.44 189 LYS A C 1
ATOM 1459 O O . LYS A 1 189 ? 2.66 2.023 -15.93 1 97.44 189 LYS A O 1
ATOM 1464 N N . ALA A 1 190 ? 3.762 1.289 -14.125 1 97.38 190 ALA A N 1
ATOM 1465 C CA . ALA A 1 190 ? 4.809 0.643 -14.906 1 97.38 190 ALA A CA 1
ATOM 1466 C C . ALA A 1 190 ? 4.23 -0.455 -15.797 1 97.38 190 ALA A C 1
ATOM 1468 O O . ALA A 1 190 ? 4.578 -0.555 -16.984 1 97.38 190 ALA A O 1
ATOM 1469 N N . ILE A 1 191 ? 3.355 -1.254 -15.25 1 96.94 191 ILE A N 1
ATOM 1470 C CA . ILE A 1 191 ? 2.727 -2.342 -15.992 1 96.94 191 ILE A CA 1
ATOM 1471 C C . ILE A 1 191 ? 1.919 -1.772 -17.156 1 96.94 191 ILE A C 1
ATOM 1473 O O . ILE A 1 191 ? 2.008 -2.266 -18.281 1 96.94 191 ILE A O 1
ATOM 1477 N N . SER A 1 192 ? 1.132 -0.782 -16.812 1 96.62 192 SER A N 1
ATOM 1478 C CA . SER A 1 192 ? 0.278 -0.177 -17.828 1 96.62 192 SER A CA 1
ATOM 1479 C C . SER A 1 192 ? 1.104 0.385 -18.984 1 96.62 192 SER A C 1
ATOM 1481 O O . SER A 1 192 ? 0.75 0.211 -20.141 1 96.62 192 SER A O 1
ATOM 1483 N N . ARG A 1 193 ? 2.182 1.073 -18.719 1 96.44 193 ARG A N 1
ATOM 1484 C CA . ARG A 1 193 ? 3.068 1.617 -19.734 1 96.44 193 ARG A CA 1
ATOM 1485 C C . ARG A 1 193 ? 3.65 0.507 -20.609 1 96.44 193 ARG A C 1
ATOM 1487 O O . ARG A 1 193 ? 3.705 0.635 -21.828 1 96.44 193 ARG A O 1
ATOM 1494 N N . ALA A 1 194 ? 4.105 -0.561 -19.969 1 96.69 194 ALA A N 1
ATOM 1495 C CA . ALA A 1 194 ? 4.68 -1.69 -20.703 1 96.69 194 ALA A CA 1
ATOM 1496 C C . ALA A 1 194 ? 3.643 -2.35 -21.594 1 96.69 194 ALA A C 1
ATOM 1498 O O . ALA A 1 194 ? 3.916 -2.629 -22.766 1 96.69 194 ALA A O 1
ATOM 1499 N N . LYS A 1 195 ? 2.463 -2.596 -21.047 1 96.12 195 LYS A N 1
ATOM 1500 C CA . LYS A 1 195 ? 1.396 -3.223 -21.812 1 96.12 195 LYS A CA 1
ATOM 1501 C C . LYS A 1 195 ? 1.005 -2.363 -23.016 1 96.12 195 LYS A C 1
ATOM 1503 O O . LYS A 1 195 ? 0.738 -2.885 -24.094 1 96.12 195 LYS A O 1
ATOM 1508 N N . ASN A 1 196 ? 0.951 -1.077 -22.828 1 96.62 196 ASN A N 1
ATOM 1509 C CA . ASN A 1 196 ? 0.629 -0.155 -23.906 1 96.62 196 ASN A CA 1
ATOM 1510 C C . ASN A 1 196 ? 1.667 -0.218 -25.031 1 96.62 196 ASN A C 1
ATOM 1512 O O . ASN A 1 196 ? 1.383 0.153 -26.172 1 96.62 196 ASN A O 1
ATOM 1516 N N . ARG A 1 197 ? 2.852 -0.68 -24.734 1 96.06 197 ARG A N 1
ATOM 1517 C CA . ARG A 1 197 ? 3.924 -0.802 -25.719 1 96.06 197 ARG A CA 1
ATOM 1518 C C . ARG A 1 197 ? 4.023 -2.229 -26.25 1 96.06 197 ARG A C 1
ATOM 1520 O O . ARG A 1 197 ? 4.965 -2.564 -26.969 1 96.06 197 ARG A O 1
ATOM 1527 N N . GLY A 1 198 ? 3.1 -3.1 -25.781 1 95.88 198 GLY A N 1
ATOM 1528 C CA . GLY A 1 198 ? 3.01 -4.438 -26.344 1 95.88 198 GLY A CA 1
ATOM 1529 C C . GLY A 1 198 ? 3.732 -5.484 -25.516 1 95.88 198 GLY A C 1
ATOM 1530 O O . GLY A 1 198 ? 3.85 -6.641 -25.922 1 95.88 198 GLY A O 1
ATOM 1531 N N . PHE A 1 199 ? 4.23 -5.117 -24.406 1 96.75 199 PHE A N 1
ATOM 1532 C CA . PHE A 1 199 ? 4.895 -6.074 -23.531 1 96.75 199 PHE A CA 1
ATOM 1533 C C . PHE A 1 199 ? 3.891 -6.754 -22.594 1 96.75 199 PHE A C 1
ATOM 1535 O O . PHE A 1 199 ? 2.805 -6.219 -22.359 1 96.75 199 PHE A O 1
ATOM 1542 N N . SER A 1 200 ? 4.266 -7.969 -22.125 1 95.06 200 SER A N 1
ATOM 1543 C CA . SER A 1 200 ? 3.41 -8.719 -21.219 1 95.06 200 SER A CA 1
ATOM 1544 C C . SER A 1 200 ? 3.447 -8.125 -19.812 1 95.06 200 SER A C 1
ATOM 1546 O O . SER A 1 200 ? 2.438 -8.125 -19.094 1 95.06 200 SER A O 1
ATOM 1548 N N . ASP A 1 201 ? 4.562 -7.711 -19.391 1 96.81 201 ASP A N 1
ATOM 1549 C CA . ASP A 1 201 ? 4.789 -7.25 -18.016 1 96.81 201 ASP A CA 1
ATOM 1550 C C . ASP A 1 201 ? 6.152 -6.574 -17.891 1 96.81 201 ASP A C 1
ATOM 1552 O O . ASP A 1 201 ? 6.82 -6.312 -18.891 1 96.81 201 ASP A O 1
ATOM 1556 N N . VAL A 1 202 ? 6.461 -6.25 -16.656 1 97.88 202 VAL A N 1
ATOM 1557 C CA . VAL A 1 202 ? 7.684 -5.508 -16.375 1 97.88 202 VAL A CA 1
ATOM 1558 C C . VAL A 1 202 ? 8.617 -6.359 -15.516 1 97.88 202 VAL A C 1
ATOM 1560 O O . VAL A 1 202 ? 8.172 -7.039 -14.586 1 97.88 202 VAL A O 1
ATOM 1563 N N . LEU A 1 203 ? 9.883 -6.414 -15.891 1 98.44 203 LEU A N 1
ATOM 1564 C CA . LEU A 1 203 ? 10.953 -6.957 -15.055 1 98.44 203 LEU A CA 1
ATOM 1565 C C . LEU A 1 203 ? 11.703 -5.836 -14.344 1 98.44 203 LEU A C 1
ATOM 1567 O O . LEU A 1 203 ? 12.234 -4.93 -14.984 1 98.44 203 LEU A O 1
ATOM 1571 N N . TYR A 1 204 ? 11.836 -5.949 -13.047 1 97.88 204 TYR A N 1
ATOM 1572 C CA . TYR A 1 204 ? 12.438 -4.875 -12.266 1 97.88 204 TYR A CA 1
ATOM 1573 C C . TYR A 1 204 ? 13.875 -5.207 -11.906 1 97.88 204 TYR A C 1
ATOM 1575 O O . TYR A 1 204 ? 14.211 -6.371 -11.664 1 97.88 204 TYR A O 1
ATOM 1583 N N . LEU A 1 205 ? 14.672 -4.168 -11.828 1 97.12 205 LEU A N 1
ATOM 1584 C CA . LEU A 1 205 ? 16.031 -4.238 -11.281 1 97.12 205 LEU A CA 1
ATOM 1585 C C . LEU A 1 205 ? 16.062 -3.697 -9.852 1 97.12 205 LEU A C 1
ATOM 1587 O O . LEU A 1 205 ? 15.109 -3.049 -9.406 1 97.12 205 LEU A O 1
ATOM 1591 N N . ASP A 1 206 ? 17.109 -4.043 -9.117 1 95.56 206 ASP A N 1
ATOM 1592 C CA . ASP A 1 206 ? 17.281 -3.508 -7.77 1 95.56 206 ASP A CA 1
ATOM 1593 C C . ASP A 1 206 ? 17.312 -1.98 -7.785 1 95.56 206 ASP A C 1
ATOM 1595 O O . ASP A 1 206 ? 17.844 -1.375 -8.719 1 95.56 206 ASP A O 1
ATOM 1599 N N . SER A 1 207 ? 16.828 -1.386 -6.762 1 94.31 207 SER A N 1
ATOM 1600 C CA . SER A 1 207 ? 16.578 0.053 -6.754 1 94.31 207 SER A CA 1
ATOM 1601 C C . SER A 1 207 ? 17.859 0.829 -6.414 1 94.31 207 SER A C 1
ATOM 1603 O O . SER A 1 207 ? 17.922 2.037 -6.648 1 94.31 207 SER A O 1
ATOM 1605 N N . VAL A 1 208 ? 18.781 0.204 -5.859 1 92.94 208 VAL A N 1
ATOM 1606 C CA . VAL A 1 208 ? 19.969 0.901 -5.379 1 92.94 208 VAL A CA 1
ATOM 1607 C C . VAL A 1 208 ? 21.016 0.982 -6.496 1 92.94 208 VAL A C 1
ATOM 1609 O O . VAL A 1 208 ? 21.438 2.074 -6.883 1 92.94 208 VAL A O 1
ATOM 1612 N N . ASN A 1 209 ? 21.359 -0.175 -7.039 1 92.56 209 ASN A N 1
ATOM 1613 C CA . ASN A 1 209 ? 22.422 -0.228 -8.047 1 92.56 209 ASN A CA 1
ATOM 1614 C C . ASN A 1 209 ? 21.844 -0.246 -9.461 1 92.56 209 ASN A C 1
ATOM 1616 O O . ASN A 1 209 ? 22.547 0.014 -10.43 1 92.56 209 ASN A O 1
ATOM 1620 N N . LYS A 1 210 ? 20.562 -0.644 -9.586 1 94.06 210 LYS A N 1
ATOM 1621 C CA . LYS A 1 210 ? 19.875 -0.738 -10.859 1 94.06 210 LYS A CA 1
ATOM 1622 C C . LYS A 1 210 ? 20.609 -1.652 -11.828 1 94.06 210 LYS A C 1
ATOM 1624 O O . LYS A 1 210 ? 20.812 -1.301 -12.992 1 94.06 210 LYS A O 1
ATOM 1629 N N . LYS A 1 211 ? 21.078 -2.744 -11.297 1 95.62 211 LYS A N 1
ATOM 1630 C CA . LYS A 1 211 ? 21.891 -3.645 -12.102 1 95.62 211 LYS A CA 1
ATOM 1631 C C . LYS A 1 211 ? 21.391 -5.086 -11.984 1 95.62 211 LYS A C 1
ATOM 1633 O O . LYS A 1 211 ? 21.547 -5.871 -12.922 1 95.62 211 LYS A O 1
ATOM 1638 N N . ASN A 1 212 ? 20.906 -5.406 -10.859 1 96.88 212 ASN A N 1
ATOM 1639 C CA . ASN A 1 212 ? 20.562 -6.801 -10.602 1 96.88 212 ASN A CA 1
ATOM 1640 C C . ASN A 1 212 ? 19.062 -7.047 -10.766 1 96.88 212 ASN A C 1
ATOM 1642 O O . ASN A 1 212 ? 18.25 -6.223 -10.344 1 96.88 212 ASN A O 1
ATOM 1646 N N . LEU A 1 213 ? 18.766 -8.266 -11.312 1 97.69 213 LEU A N 1
ATOM 1647 C CA . LEU A 1 213 ? 17.375 -8.664 -11.461 1 97.69 213 LEU A CA 1
ATOM 1648 C C . LEU A 1 213 ? 16.703 -8.812 -10.094 1 97.69 213 LEU A C 1
ATOM 1650 O O . LEU A 1 213 ? 17.328 -9.32 -9.156 1 97.69 213 LEU A O 1
ATOM 1654 N N . GLU A 1 214 ? 15.562 -8.352 -10 1 96.94 214 GLU A N 1
ATOM 1655 C CA . GLU A 1 214 ? 14.734 -8.664 -8.836 1 96.94 214 GLU A CA 1
ATOM 1656 C C . GLU A 1 214 ? 13.609 -9.625 -9.211 1 96.94 214 GLU A C 1
ATOM 1658 O O . GLU A 1 214 ? 13.805 -10.844 -9.258 1 96.94 214 GLU A O 1
ATOM 1663 N N . GLU A 1 215 ? 12.453 -9.094 -9.594 1 97.88 215 GLU A N 1
ATOM 1664 C CA . GLU A 1 215 ? 11.344 -9.945 -10.016 1 97.88 215 GLU A CA 1
ATOM 1665 C C . GLU A 1 215 ? 10.383 -9.195 -10.93 1 97.88 215 GLU A C 1
ATOM 1667 O O . GLU A 1 215 ? 10.594 -8.023 -11.227 1 97.88 215 GLU A O 1
ATOM 1672 N N . VAL A 1 216 ? 9.484 -9.93 -11.531 1 97.44 216 VAL A N 1
ATOM 1673 C CA . VAL A 1 216 ? 8.422 -9.367 -12.359 1 97.44 216 VAL A CA 1
ATOM 1674 C C . VAL A 1 216 ? 7.301 -8.836 -11.477 1 97.44 216 VAL A C 1
ATOM 1676 O O . VAL A 1 216 ? 7.301 -9.055 -10.258 1 97.44 216 VAL A O 1
ATOM 1679 N N . SER A 1 217 ? 6.371 -8.07 -11.977 1 95.81 217 SER A N 1
ATOM 1680 C CA . SER A 1 217 ? 5.375 -7.363 -11.18 1 95.81 217 SER A CA 1
ATOM 1681 C C . SER A 1 217 ? 4.676 -8.312 -10.203 1 95.81 217 SER A C 1
ATOM 1683 O O . SER A 1 217 ? 4.336 -7.922 -9.086 1 95.81 217 SER A O 1
ATOM 1685 N N . SER A 1 218 ? 4.453 -9.578 -10.641 1 92.06 218 SER A N 1
ATOM 1686 C CA . SER A 1 218 ? 3.715 -10.477 -9.766 1 92.06 218 SER A CA 1
ATOM 1687 C C . SER A 1 218 ? 4.312 -11.883 -9.797 1 92.06 218 SER A C 1
ATOM 1689 O O . SER A 1 218 ? 3.635 -12.859 -9.461 1 92.06 218 SER A O 1
ATOM 1691 N N . CYS A 1 219 ? 5.594 -11.992 -10.258 1 96.06 219 CYS A N 1
ATOM 1692 C CA . CYS A 1 219 ? 6.211 -13.305 -10.375 1 96.06 219 CYS A CA 1
ATOM 1693 C C . CYS A 1 219 ? 7.695 -13.242 -10.039 1 96.06 219 CYS A C 1
ATOM 1695 O O . CYS A 1 219 ? 8.344 -12.211 -10.242 1 96.06 219 CYS A O 1
ATOM 1697 N N . ASN A 1 220 ? 8.148 -14.398 -9.578 1 98.62 220 ASN A N 1
ATOM 1698 C CA . ASN A 1 220 ? 9.594 -14.57 -9.5 1 98.62 220 ASN A CA 1
ATOM 1699 C C . ASN A 1 220 ? 10.195 -14.891 -10.867 1 98.62 220 ASN A C 1
ATOM 1701 O O . ASN A 1 220 ? 9.469 -15.234 -11.805 1 98.62 220 ASN A O 1
ATOM 1705 N N . ILE A 1 221 ? 11.516 -14.773 -10.984 1 98.69 221 ILE A N 1
ATOM 1706 C CA . ILE A 1 221 ? 12.148 -15.008 -12.273 1 98.69 221 ILE A CA 1
ATOM 1707 C C . ILE A 1 221 ? 13.344 -15.945 -12.102 1 98.69 221 ILE A C 1
ATOM 1709 O O . ILE A 1 221 ? 14.008 -15.93 -11.062 1 98.69 221 ILE A O 1
ATOM 1713 N N . PHE A 1 222 ? 13.586 -16.766 -13.094 1 98.88 222 PHE A N 1
ATOM 1714 C CA . PHE A 1 222 ? 14.711 -17.688 -13.18 1 98.88 222 PHE A CA 1
ATOM 1715 C C . PHE A 1 222 ? 15.406 -17.578 -14.531 1 98.88 222 PHE A C 1
ATOM 1717 O O . PHE A 1 222 ? 14.75 -17.344 -15.555 1 98.88 222 PHE A O 1
ATOM 1724 N N . ILE A 1 223 ? 16.688 -17.781 -14.531 1 98.81 223 ILE A N 1
ATOM 1725 C CA . ILE A 1 223 ? 17.438 -17.906 -15.781 1 98.81 223 ILE A CA 1
ATOM 1726 C C . ILE A 1 223 ? 18.156 -19.25 -15.812 1 98.81 223 ILE A C 1
ATOM 1728 O O . ILE A 1 223 ? 18.625 -19.734 -14.781 1 98.81 223 ILE A O 1
ATOM 1732 N N . LEU A 1 224 ? 18.219 -19.844 -16.969 1 98.88 224 LEU A N 1
ATOM 1733 C CA . LEU A 1 224 ? 18.906 -21.109 -17.203 1 98.88 224 LEU A CA 1
ATOM 1734 C C . LEU A 1 224 ? 20.078 -20.922 -18.156 1 98.88 224 LEU A C 1
ATOM 1736 O O . LEU A 1 224 ? 19.906 -20.359 -19.234 1 98.88 224 LEU A O 1
ATOM 1740 N N . LYS A 1 225 ? 21.25 -21.281 -17.766 1 98.62 225 LYS A N 1
ATOM 1741 C CA . LYS A 1 225 ? 22.438 -21.391 -18.594 1 98.62 225 LYS A CA 1
ATOM 1742 C C . LYS A 1 225 ? 23.109 -22.75 -18.406 1 98.62 225 LYS A C 1
ATOM 1744 O O . LYS A 1 225 ? 23.75 -23 -17.391 1 98.62 225 LYS A O 1
ATOM 1749 N N . GLY A 1 226 ? 23.047 -23.531 -19.469 1 97.69 226 GLY A N 1
ATOM 1750 C CA . GLY A 1 226 ? 23.547 -24.891 -19.328 1 97.69 226 GLY A CA 1
ATOM 1751 C C . GLY A 1 226 ? 22.766 -25.703 -18.297 1 97.69 226 GLY A C 1
ATOM 1752 O O . GLY A 1 226 ? 21.547 -25.844 -18.406 1 97.69 226 GLY A O 1
ATOM 1753 N N . ASN A 1 227 ? 23.5 -26.141 -17.281 1 98.19 227 ASN A N 1
ATOM 1754 C CA . ASN A 1 227 ? 22.875 -26.938 -16.25 1 98.19 227 ASN A CA 1
ATOM 1755 C C . ASN A 1 227 ? 22.625 -26.125 -14.969 1 98.19 227 ASN A C 1
ATOM 1757 O O . ASN A 1 227 ? 22.266 -26.688 -13.938 1 98.19 227 ASN A O 1
ATOM 1761 N N . ILE A 1 228 ? 22.828 -24.828 -15.109 1 98.75 228 ILE A N 1
ATOM 1762 C CA . ILE A 1 228 ? 22.719 -23.969 -13.938 1 98.75 228 ILE A CA 1
ATOM 1763 C C . ILE A 1 228 ? 21.453 -23.125 -14.023 1 98.75 228 ILE A C 1
ATOM 1765 O O . ILE A 1 228 ? 21.234 -22.438 -15.016 1 98.75 228 ILE A O 1
ATOM 1769 N N . ILE A 1 229 ? 20.578 -23.297 -13.055 1 98.88 229 ILE A N 1
ATOM 1770 C CA . ILE A 1 229 ? 19.406 -22.438 -12.914 1 98.88 229 ILE A CA 1
ATOM 1771 C C . ILE A 1 229 ? 19.641 -21.438 -11.789 1 98.88 229 ILE A C 1
ATOM 1773 O O . ILE A 1 229 ? 19.906 -21.828 -10.648 1 98.88 229 ILE A O 1
ATOM 1777 N N . SER A 1 230 ? 19.562 -20.141 -12.133 1 98.88 230 SER A N 1
ATOM 1778 C CA . SER A 1 230 ? 19.781 -19.094 -11.141 1 98.88 230 SER A CA 1
ATOM 1779 C C . SER A 1 230 ? 18.516 -18.281 -10.922 1 98.88 230 SER A C 1
ATOM 1781 O O . SER A 1 230 ? 17.734 -18.047 -11.852 1 98.88 230 SER A O 1
ATOM 1783 N N . THR A 1 231 ? 18.266 -17.875 -9.711 1 98.94 231 THR A N 1
ATOM 1784 C CA . THR A 1 231 ? 17.188 -16.969 -9.352 1 98.94 231 THR A CA 1
ATOM 1785 C C . THR A 1 231 ? 17.641 -15.977 -8.289 1 98.94 231 THR A C 1
ATOM 1787 O O . THR A 1 231 ? 18.5 -16.297 -7.461 1 98.94 231 THR A O 1
ATOM 1790 N N . PRO A 1 232 ? 17.141 -14.727 -8.359 1 98.56 232 PRO A N 1
ATOM 1791 C CA . PRO A 1 232 ? 17.547 -13.758 -7.34 1 98.56 232 PRO A CA 1
ATOM 1792 C C . PRO A 1 232 ? 17.266 -14.242 -5.922 1 98.56 232 PRO A C 1
ATOM 1794 O O . PRO A 1 232 ? 16.219 -14.844 -5.66 1 98.56 232 PRO A O 1
ATOM 1797 N N . ALA A 1 233 ? 18.203 -13.969 -5.02 1 97.75 233 ALA A N 1
ATOM 1798 C CA . ALA A 1 233 ? 18.016 -14.312 -3.613 1 97.75 233 ALA A CA 1
ATOM 1799 C C . ALA A 1 233 ? 16.922 -13.461 -2.984 1 97.75 233 ALA A C 1
ATOM 1801 O O . ALA A 1 233 ? 16.719 -12.305 -3.377 1 97.75 233 ALA A O 1
ATOM 1802 N N . THR A 1 234 ? 16.203 -14.031 -1.972 1 96.56 234 THR A N 1
ATOM 1803 C CA . THR A 1 234 ? 15.133 -13.312 -1.288 1 96.56 234 THR A CA 1
ATOM 1804 C C . THR A 1 234 ? 15.656 -12.656 -0.013 1 96.56 234 THR A C 1
ATOM 1806 O O . THR A 1 234 ? 15.711 -13.289 1.04 1 96.56 234 THR A O 1
ATOM 1809 N N . SER A 1 235 ? 16.078 -11.414 -0.057 1 92.81 235 SER A N 1
ATOM 1810 C CA . SER A 1 235 ? 16.688 -10.734 1.083 1 92.81 235 SER A CA 1
ATOM 1811 C C . SER A 1 235 ? 15.875 -9.5 1.48 1 92.81 235 SER A C 1
ATOM 1813 O O . SER A 1 235 ? 16.453 -8.477 1.864 1 92.81 235 SER A O 1
ATOM 1815 N N . GLY A 1 236 ? 14.594 -9.617 1.194 1 94.31 236 GLY A N 1
ATOM 1816 C CA . GLY A 1 236 ? 13.75 -8.547 1.718 1 94.31 236 GLY A CA 1
ATOM 1817 C C . GLY A 1 236 ? 13.078 -7.73 0.631 1 94.31 236 GLY A C 1
ATOM 1818 O O . GLY A 1 236 ? 12.109 -7.02 0.895 1 94.31 236 GLY A O 1
ATOM 1819 N N . THR A 1 237 ? 13.555 -7.793 -0.63 1 96.38 237 THR A N 1
ATOM 1820 C CA . THR A 1 237 ? 12.984 -7 -1.712 1 96.38 237 THR A CA 1
ATOM 1821 C C . THR A 1 237 ? 12.203 -7.891 -2.68 1 96.38 237 THR A C 1
ATOM 1823 O O . THR A 1 237 ? 11.461 -7.395 -3.525 1 96.38 237 THR A O 1
ATOM 1826 N N . ILE A 1 238 ? 12.406 -9.125 -2.604 1 97.75 238 ILE A N 1
ATOM 1827 C CA . ILE A 1 238 ? 11.805 -10.117 -3.49 1 97.75 238 ILE A CA 1
ATOM 1828 C C . ILE A 1 238 ? 10.898 -11.047 -2.686 1 97.75 238 ILE A C 1
ATOM 1830 O O . ILE A 1 238 ? 11.266 -11.477 -1.588 1 97.75 238 ILE A O 1
ATOM 1834 N N . LEU A 1 239 ? 9.711 -11.25 -3.193 1 98.38 239 LEU A N 1
ATOM 1835 C CA . LEU A 1 239 ? 8.797 -12.148 -2.5 1 98.38 239 LEU A CA 1
ATOM 1836 C C . LEU A 1 239 ? 9.32 -13.578 -2.508 1 98.38 239 LEU A C 1
ATOM 1838 O O . LEU A 1 239 ? 9.758 -14.078 -3.547 1 98.38 239 LEU A O 1
ATOM 1842 N N . ALA A 1 240 ? 9.328 -14.195 -1.326 1 98.06 240 ALA A N 1
ATOM 1843 C CA . ALA A 1 240 ? 9.695 -15.609 -1.235 1 98.06 240 ALA A CA 1
ATOM 1844 C C . ALA A 1 240 ? 8.547 -16.5 -1.684 1 98.06 240 ALA A C 1
ATOM 1846 O O . ALA A 1 240 ? 7.855 -17.094 -0.853 1 98.06 240 ALA A O 1
ATOM 1847 N N . GLY A 1 241 ? 8.398 -16.672 -2.982 1 98.5 241 GLY A N 1
ATOM 1848 C CA . GLY A 1 241 ? 7.281 -17.406 -3.545 1 98.5 241 GLY A CA 1
ATOM 1849 C C . GLY A 1 241 ? 7.293 -18.875 -3.17 1 98.5 241 GLY A C 1
ATOM 1850 O O . GLY A 1 241 ? 8.352 -19.5 -3.107 1 98.5 241 GLY A O 1
ATOM 1851 N N . ILE A 1 242 ? 6.133 -19.375 -2.996 1 98.75 242 ILE A N 1
ATOM 1852 C CA . ILE A 1 242 ? 5.996 -20.781 -2.652 1 98.75 242 ILE A CA 1
ATOM 1853 C C . ILE A 1 242 ? 6.211 -21.641 -3.898 1 98.75 242 ILE A C 1
ATOM 1855 O O . ILE A 1 242 ? 6.836 -22.703 -3.83 1 98.75 242 ILE A O 1
ATOM 1859 N N . THR A 1 243 ? 5.652 -21.188 -5.043 1 98.5 243 THR A N 1
ATOM 1860 C CA . THR A 1 243 ? 5.949 -21.859 -6.305 1 98.5 243 THR A CA 1
ATOM 1861 C C . THR A 1 243 ? 7.449 -21.812 -6.59 1 98.5 243 THR A C 1
ATOM 1863 O O . THR A 1 243 ? 8.031 -22.812 -7.016 1 98.5 243 THR A O 1
ATOM 1866 N N . ARG A 1 244 ? 8.062 -20.656 -6.398 1 98.75 244 ARG A N 1
ATOM 1867 C CA . ARG A 1 244 ? 9.508 -20.516 -6.535 1 98.75 244 ARG A CA 1
ATOM 1868 C C . ARG A 1 244 ? 10.242 -21.562 -5.711 1 98.75 244 ARG A C 1
ATOM 1870 O O . ARG A 1 244 ? 11.133 -22.25 -6.219 1 98.75 244 ARG A O 1
ATOM 1877 N N . LYS A 1 245 ? 9.875 -21.641 -4.441 1 98.62 245 LYS A N 1
ATOM 1878 C CA . LYS A 1 245 ? 10.484 -22.609 -3.521 1 98.62 245 LYS A CA 1
ATOM 1879 C C . LYS A 1 245 ? 10.32 -24.031 -4.035 1 98.62 245 LYS A C 1
ATOM 1881 O O . LYS A 1 245 ? 11.258 -24.828 -3.961 1 98.62 245 LYS A O 1
ATOM 1886 N N . SER A 1 246 ? 9.211 -24.359 -4.512 1 98.81 246 SER A N 1
ATOM 1887 C CA . SER A 1 246 ? 8.914 -25.703 -5.02 1 98.81 246 SER A CA 1
ATOM 1888 C C . SER A 1 246 ? 9.719 -26.016 -6.273 1 98.81 246 SER A C 1
ATOM 1890 O O . SER A 1 246 ? 10.258 -27.109 -6.418 1 98.81 246 SER A O 1
ATOM 1892 N N . ILE A 1 247 ? 9.844 -25.062 -7.145 1 98.75 247 ILE A N 1
ATOM 1893 C CA . ILE A 1 247 ? 10.555 -25.25 -8.406 1 98.75 247 ILE A CA 1
ATOM 1894 C C . ILE A 1 247 ? 12.047 -25.438 -8.133 1 98.75 247 ILE A C 1
ATOM 1896 O O . ILE A 1 247 ? 12.719 -26.203 -8.812 1 98.75 247 ILE A O 1
ATOM 1900 N N . ILE A 1 248 ? 12.578 -24.672 -7.176 1 98.88 248 ILE A N 1
ATOM 1901 C CA . ILE A 1 248 ? 13.969 -24.844 -6.785 1 98.88 248 ILE A CA 1
ATOM 1902 C C . ILE A 1 248 ? 14.219 -26.312 -6.398 1 98.88 248 ILE A C 1
ATOM 1904 O O . ILE A 1 248 ? 15.188 -26.922 -6.855 1 98.88 248 ILE A O 1
ATOM 1908 N N . GLU A 1 249 ? 13.344 -26.891 -5.602 1 98.62 249 GLU A N 1
ATOM 1909 C CA . GLU A 1 249 ? 13.5 -28.266 -5.156 1 98.62 249 GLU A CA 1
ATOM 1910 C C . GLU A 1 249 ? 13.344 -29.234 -6.32 1 98.62 249 GLU A C 1
ATOM 1912 O O . GLU A 1 249 ? 14.141 -30.172 -6.457 1 98.62 249 GLU A O 1
ATOM 1917 N N . ILE A 1 250 ? 12.336 -29.047 -7.141 1 98.62 250 ILE A N 1
ATOM 1918 C CA . ILE A 1 250 ? 12.094 -29.938 -8.281 1 98.62 250 ILE A CA 1
ATOM 1919 C C . ILE A 1 250 ? 13.289 -29.875 -9.234 1 98.62 250 ILE A C 1
ATOM 1921 O O . ILE A 1 250 ? 13.734 -30.922 -9.727 1 98.62 250 ILE A O 1
ATOM 1925 N N . ALA A 1 251 ? 13.773 -28.672 -9.516 1 98.75 251 ALA A N 1
ATOM 1926 C CA . ALA A 1 251 ? 14.914 -28.516 -10.414 1 98.75 251 ALA A CA 1
ATOM 1927 C C . ALA A 1 251 ? 16.125 -29.281 -9.883 1 98.75 251 ALA A C 1
ATOM 1929 O O . ALA A 1 251 ? 16.844 -29.938 -10.648 1 98.75 251 ALA A O 1
ATOM 1930 N N . SER A 1 252 ? 16.391 -29.141 -8.594 1 98.56 252 SER A N 1
ATOM 1931 C CA . SER A 1 252 ? 17.484 -29.875 -7.98 1 98.56 252 SER A CA 1
ATOM 1932 C C . SER A 1 252 ? 17.312 -31.375 -8.133 1 98.56 252 SER A C 1
ATOM 1934 O O . SER A 1 252 ? 18.266 -32.094 -8.438 1 98.56 252 SER A O 1
ATOM 1936 N N . ASP A 1 253 ? 16.125 -31.859 -7.91 1 97.62 253 ASP A N 1
ATOM 1937 C CA . ASP A 1 253 ? 15.812 -33.281 -8.062 1 97.62 253 ASP A CA 1
ATOM 1938 C C . ASP A 1 253 ? 16.062 -33.75 -9.5 1 97.62 253 ASP A C 1
ATOM 1940 O O . ASP A 1 253 ? 16.391 -34.906 -9.734 1 97.62 253 ASP A O 1
ATOM 1944 N N . CYS A 1 254 ? 15.883 -32.844 -10.453 1 97 254 CYS A N 1
ATOM 1945 C CA . CYS A 1 254 ? 16.062 -33.156 -11.867 1 97 254 CYS A CA 1
ATOM 1946 C C . CYS A 1 254 ? 17.531 -33.094 -12.258 1 97 254 CYS A C 1
ATOM 1948 O O . CYS A 1 254 ? 17.875 -33.281 -13.43 1 97 254 CYS A O 1
ATOM 1950 N N . GLY A 1 255 ? 18.391 -32.688 -11.312 1 97.88 255 GLY A N 1
ATOM 1951 C CA . GLY A 1 255 ? 19.828 -32.75 -11.555 1 97.88 255 GLY A CA 1
ATOM 1952 C C . GLY A 1 255 ? 20.422 -31.391 -11.875 1 97.88 255 GLY A C 1
ATOM 1953 O O . GLY A 1 255 ? 21.625 -31.281 -12.148 1 97.88 255 GLY A O 1
ATOM 1954 N N . PHE A 1 256 ? 19.625 -30.375 -11.852 1 98.69 256 PHE A N 1
ATOM 1955 C CA . PHE A 1 256 ? 20.156 -29.047 -12.102 1 98.69 256 PHE A CA 1
ATOM 1956 C C . PHE A 1 256 ? 20.875 -28.5 -10.867 1 98.69 256 PHE A C 1
ATOM 1958 O O . PHE A 1 256 ? 20.5 -28.844 -9.734 1 98.69 256 PHE A O 1
ATOM 1965 N N . GLN A 1 257 ? 21.891 -27.734 -11.109 1 98.69 257 GLN A N 1
ATOM 1966 C CA . GLN A 1 257 ? 22.438 -26.891 -10.055 1 98.69 257 GLN A CA 1
ATOM 1967 C C . GLN A 1 257 ? 21.641 -25.594 -9.906 1 98.69 257 GLN A C 1
ATOM 1969 O O . GLN A 1 257 ? 21.578 -24.781 -10.836 1 98.69 257 GLN A O 1
ATOM 1974 N N . VAL A 1 258 ? 21.031 -25.453 -8.773 1 98.75 258 VAL A N 1
ATOM 1975 C CA . VAL A 1 258 ? 20.219 -24.25 -8.57 1 98.75 258 VAL A CA 1
ATOM 1976 C C . VAL A 1 258 ? 20.938 -23.281 -7.656 1 98.75 258 VAL A C 1
ATOM 1978 O O . VAL A 1 258 ? 21.438 -23.656 -6.594 1 98.75 258 VAL A O 1
ATOM 1981 N N . GLU A 1 259 ? 21.016 -21.969 -8.078 1 98.69 259 GLU A N 1
ATOM 1982 C CA . GLU A 1 259 ? 21.688 -20.922 -7.309 1 98.69 259 GLU A CA 1
ATOM 1983 C C . GLU A 1 259 ? 20.734 -19.781 -6.977 1 98.69 259 GLU A C 1
ATOM 1985 O O . GLU A 1 259 ? 20.016 -19.281 -7.855 1 98.69 259 GLU A O 1
ATOM 1990 N N . GLU A 1 260 ? 20.688 -19.469 -5.738 1 98.62 260 GLU A N 1
ATOM 1991 C CA . GLU A 1 260 ? 20.062 -18.219 -5.312 1 98.62 260 GLU A CA 1
ATOM 1992 C C . GLU A 1 260 ? 21.109 -17.125 -5.094 1 98.62 260 GLU A C 1
ATOM 1994 O O . GLU A 1 260 ? 21.875 -17.172 -4.133 1 98.62 260 GLU A O 1
ATOM 1999 N N . ARG A 1 261 ? 21.109 -16.156 -5.965 1 98.19 261 ARG A N 1
ATOM 2000 C CA . ARG A 1 261 ? 22.156 -15.141 -5.953 1 98.19 261 ARG A CA 1
ATOM 2001 C C . ARG A 1 261 ? 21.703 -13.875 -6.668 1 98.19 261 ARG A C 1
ATOM 2003 O O . ARG A 1 261 ? 20.656 -13.875 -7.34 1 98.19 261 ARG A O 1
ATOM 2010 N N . ALA A 1 262 ? 22.5 -12.836 -6.469 1 97.94 262 ALA A N 1
ATOM 2011 C CA . ALA A 1 262 ? 22.297 -11.672 -7.32 1 97.94 262 ALA A CA 1
ATOM 2012 C C . ALA A 1 262 ? 22.609 -11.992 -8.781 1 97.94 262 ALA A C 1
ATOM 2014 O O . ALA A 1 262 ? 23.578 -12.68 -9.078 1 97.94 262 ALA A O 1
ATOM 2015 N N . ILE A 1 263 ? 21.719 -11.562 -9.656 1 98.38 263 ILE A N 1
ATOM 2016 C CA . ILE A 1 263 ? 21.891 -11.82 -11.086 1 98.38 263 ILE A CA 1
ATOM 2017 C C . ILE A 1 263 ? 21.953 -10.492 -11.844 1 98.38 263 ILE A C 1
ATOM 2019 O O . ILE A 1 263 ? 20.922 -9.844 -12.055 1 98.38 263 ILE A O 1
ATOM 2023 N N . PRO A 1 264 ? 23.156 -10.125 -12.289 1 98.12 264 PRO A N 1
ATOM 2024 C CA . PRO A 1 264 ? 23.234 -8.922 -13.125 1 98.12 264 PRO A CA 1
ATOM 2025 C C . PRO A 1 264 ? 22.391 -9.039 -14.398 1 98.12 264 PRO A C 1
ATOM 2027 O O . PRO A 1 264 ? 22.359 -10.102 -15.023 1 98.12 264 PRO A O 1
ATOM 2030 N N . VAL A 1 265 ? 21.781 -7.918 -14.773 1 97.81 265 VAL A N 1
ATOM 2031 C CA . VAL A 1 265 ? 20.906 -7.883 -15.938 1 97.81 265 VAL A CA 1
ATOM 2032 C C . VAL A 1 265 ? 21.672 -8.32 -17.188 1 97.81 265 VAL A C 1
ATOM 2034 O O . VAL A 1 265 ? 21.109 -8.961 -18.078 1 97.81 265 VAL A O 1
ATOM 2037 N N . ASP A 1 266 ? 22.953 -8.117 -17.25 1 97.19 266 ASP A N 1
ATOM 2038 C CA . ASP A 1 266 ? 23.766 -8.469 -18.406 1 97.19 266 ASP A CA 1
ATOM 2039 C C . ASP A 1 266 ? 23.844 -9.977 -18.594 1 97.19 266 ASP A C 1
ATOM 2041 O O . ASP A 1 266 ? 24.125 -10.461 -19.688 1 97.19 266 ASP A O 1
ATOM 2045 N N . GLU A 1 267 ? 23.609 -10.727 -17.578 1 97.94 267 GLU A N 1
ATOM 2046 C CA . GLU A 1 267 ? 23.656 -12.188 -17.672 1 97.94 267 GLU A CA 1
ATOM 2047 C C . GLU A 1 267 ? 22.516 -12.727 -18.516 1 97.94 267 GLU A C 1
ATOM 2049 O O . GLU A 1 267 ? 22.547 -13.883 -18.938 1 97.94 267 GLU A O 1
ATOM 2054 N N . LEU A 1 268 ? 21.484 -11.938 -18.75 1 97.81 268 LEU A N 1
ATOM 2055 C CA . LEU A 1 268 ? 20.375 -12.336 -19.609 1 97.81 268 LEU A CA 1
ATOM 2056 C C . LEU A 1 268 ? 20.875 -12.68 -21.016 1 97.81 268 LEU A C 1
ATOM 2058 O O . LEU A 1 268 ? 20.297 -13.539 -21.688 1 97.81 268 LEU A O 1
ATOM 2062 N N . LEU A 1 269 ? 21.969 -12.008 -21.438 1 96.75 269 LEU A N 1
ATOM 2063 C CA . LEU A 1 269 ? 22.516 -12.195 -22.781 1 96.75 269 LEU A CA 1
ATOM 2064 C C . LEU A 1 269 ? 23.031 -13.617 -22.969 1 96.75 269 LEU A C 1
ATOM 2066 O O . LEU A 1 269 ? 23.078 -14.125 -24.094 1 96.75 269 LEU A O 1
ATOM 2070 N N . GLU A 1 270 ? 23.328 -14.219 -21.875 1 97.06 270 GLU A N 1
ATOM 2071 C CA . GLU A 1 270 ? 23.953 -15.539 -21.953 1 97.06 270 GLU A CA 1
ATOM 2072 C C . GLU A 1 270 ? 22.953 -16.641 -21.609 1 97.06 270 GLU A C 1
ATOM 2074 O O . GLU A 1 270 ? 23.266 -17.828 -21.719 1 97.06 270 GLU A O 1
ATOM 2079 N N . ALA A 1 271 ? 21.781 -16.328 -21.219 1 98.5 271 ALA A N 1
ATOM 2080 C CA . ALA A 1 271 ? 20.797 -17.297 -20.734 1 98.5 271 ALA A CA 1
ATOM 2081 C C . ALA A 1 271 ? 20.203 -18.109 -21.875 1 98.5 271 ALA A C 1
ATOM 2083 O O . ALA A 1 271 ? 19.922 -17.562 -22.953 1 98.5 271 ALA A O 1
ATOM 2084 N N . ASP A 1 272 ? 20 -19.391 -21.703 1 98.62 272 ASP A N 1
ATOM 2085 C CA . ASP A 1 272 ? 19.312 -20.25 -22.656 1 98.62 272 ASP A CA 1
ATOM 2086 C C . ASP A 1 272 ? 17.797 -20.094 -22.547 1 98.62 272 ASP A C 1
ATOM 2088 O O . ASP A 1 272 ? 17.094 -20 -23.547 1 98.62 272 ASP A O 1
ATOM 2092 N N . GLU A 1 273 ? 17.328 -20.203 -21.391 1 98.62 273 GLU A N 1
ATOM 2093 C CA . GLU A 1 273 ? 15.914 -20.031 -21.062 1 98.62 273 GLU A CA 1
ATOM 2094 C C . GLU A 1 273 ? 15.727 -19.047 -19.906 1 98.62 273 GLU A C 1
ATOM 2096 O O . GLU A 1 273 ? 16.625 -18.891 -19.078 1 98.62 273 GLU A O 1
ATOM 2101 N N . VAL A 1 274 ? 14.664 -18.344 -19.953 1 98.75 274 VAL A N 1
ATOM 2102 C CA . VAL A 1 274 ? 14.156 -17.562 -18.828 1 98.75 274 VAL A CA 1
ATOM 2103 C C . VAL A 1 274 ? 12.703 -17.938 -18.547 1 98.75 274 VAL A C 1
ATOM 2105 O O . VAL A 1 274 ? 11.93 -18.188 -19.469 1 98.75 274 VAL A O 1
ATOM 2108 N N . PHE A 1 275 ? 12.367 -18.094 -17.297 1 98.19 275 PHE A N 1
ATOM 2109 C CA . PHE A 1 275 ? 10.977 -18.391 -16.953 1 98.19 275 PHE A CA 1
ATOM 2110 C C . PHE A 1 275 ? 10.594 -17.75 -15.625 1 98.19 275 PHE A C 1
ATOM 2112 O O . PHE A 1 275 ? 11.469 -17.391 -14.828 1 98.19 275 PHE A O 1
ATOM 2119 N N . CYS A 1 276 ? 9.344 -17.531 -15.43 1 97.44 276 CYS A N 1
ATOM 2120 C CA . CYS A 1 276 ? 8.789 -16.953 -14.211 1 97.44 276 CYS A CA 1
ATOM 2121 C C . CYS A 1 276 ? 7.988 -17.984 -13.438 1 97.44 276 CYS A C 1
ATOM 2123 O O . CYS A 1 276 ? 7.555 -19 -14 1 97.44 276 CYS A O 1
ATOM 2125 N N . THR A 1 277 ? 7.887 -17.781 -12.148 1 97.88 277 THR A N 1
ATOM 2126 C CA . THR A 1 277 ? 7.074 -18.656 -11.32 1 97.88 277 THR A CA 1
ATOM 2127 C C . THR A 1 277 ? 6.137 -17.859 -10.422 1 97.88 277 THR A C 1
ATOM 2129 O O . THR A 1 277 ? 6.5 -16.781 -9.945 1 97.88 277 THR A O 1
ATOM 2132 N N . GLY A 1 278 ? 4.984 -18.344 -10.188 1 96.31 278 GLY A N 1
ATOM 2133 C CA . GLY A 1 278 ? 3.938 -17.812 -9.32 1 96.31 278 GLY A CA 1
ATOM 2134 C C . GLY A 1 278 ? 2.734 -18.734 -9.219 1 96.31 278 GLY A C 1
ATOM 2135 O O . GLY A 1 278 ? 2.557 -19.625 -10.055 1 96.31 278 GLY A O 1
ATOM 2136 N N . THR A 1 279 ? 1.916 -18.469 -8.258 1 95.75 279 THR A N 1
ATOM 2137 C CA . THR A 1 279 ? 0.757 -19.328 -8.039 1 95.75 279 THR A CA 1
ATOM 2138 C C . THR A 1 279 ? -0.171 -19.312 -9.25 1 95.75 279 THR A C 1
ATOM 2140 O O . THR A 1 279 ? -0.643 -20.359 -9.695 1 95.75 279 THR A O 1
ATOM 2143 N N . ALA A 1 280 ? -0.386 -18.141 -9.836 1 91.19 280 ALA A N 1
ATOM 2144 C CA . ALA A 1 280 ? -1.305 -18 -10.961 1 91.19 280 ALA A CA 1
ATOM 2145 C C . ALA A 1 280 ? -0.748 -18.688 -12.211 1 91.19 280 ALA A C 1
ATOM 2147 O O . ALA A 1 280 ? -1.391 -19.562 -12.781 1 91.19 280 ALA A O 1
ATOM 2148 N N . VAL A 1 281 ? 0.509 -18.469 -12.508 1 89.75 281 VAL A N 1
ATOM 2149 C CA . VAL A 1 281 ? 1.07 -18.922 -13.781 1 89.75 281 VAL A CA 1
ATOM 2150 C C . VAL A 1 281 ? 1.788 -20.25 -13.578 1 89.75 281 VAL A C 1
ATOM 2152 O O . VAL A 1 281 ? 2.121 -20.938 -14.555 1 89.75 281 VAL A O 1
ATOM 2155 N N . VAL A 1 282 ? 2.016 -20.672 -12.375 1 94.5 282 VAL A N 1
ATOM 2156 C CA . VAL A 1 282 ? 2.824 -21.828 -12.016 1 94.5 282 VAL A CA 1
ATOM 2157 C C . VAL A 1 282 ? 4.246 -21.656 -12.547 1 94.5 282 VAL A C 1
ATOM 2159 O O . VAL A 1 282 ? 5.098 -21.078 -11.875 1 94.5 282 VAL A O 1
ATOM 2162 N N . VAL A 1 283 ? 4.523 -22.016 -13.805 1 95.69 283 VAL A N 1
ATOM 2163 C CA . VAL A 1 283 ? 5.762 -21.734 -14.523 1 95.69 283 VAL A CA 1
ATOM 2164 C C . VAL A 1 283 ? 5.438 -21.141 -15.891 1 95.69 283 VAL A C 1
ATOM 2166 O O . VAL A 1 283 ? 4.746 -21.75 -16.703 1 95.69 283 VAL A O 1
ATOM 2169 N N . ALA A 1 284 ? 5.902 -19.938 -16.141 1 94.88 284 ALA A N 1
ATOM 2170 C CA . ALA A 1 284 ? 5.652 -19.25 -17.406 1 94.88 284 ALA A CA 1
ATOM 2171 C C . ALA A 1 284 ? 6.957 -19 -18.156 1 94.88 284 ALA A C 1
ATOM 2173 O O . ALA A 1 284 ? 7.82 -18.266 -17.672 1 94.88 284 ALA A O 1
ATOM 2174 N N . PRO A 1 285 ? 7.102 -19.578 -19.359 1 96.19 285 PRO A N 1
ATOM 2175 C CA . PRO A 1 285 ? 8.297 -19.266 -20.141 1 96.19 285 PRO A CA 1
ATOM 2176 C C . PRO A 1 285 ? 8.352 -17.797 -20.578 1 96.19 285 PRO A C 1
ATOM 2178 O O . PRO A 1 285 ? 7.309 -17.203 -20.844 1 96.19 285 PRO A O 1
ATOM 2181 N N . VAL A 1 286 ? 9.539 -17.312 -20.609 1 97.38 286 VAL A N 1
ATOM 2182 C CA . VAL A 1 286 ? 9.766 -15.961 -21.141 1 97.38 286 VAL A CA 1
ATOM 2183 C C . VAL A 1 286 ? 10.375 -16.047 -22.531 1 97.38 286 VAL A C 1
ATOM 2185 O O . VAL A 1 286 ? 11.445 -16.641 -22.703 1 97.38 286 VAL A O 1
ATOM 2188 N N . GLY A 1 287 ? 9.633 -15.469 -23.484 1 97.38 287 GLY A N 1
ATOM 2189 C CA . GLY A 1 287 ? 10.109 -15.516 -24.859 1 97.38 287 GLY A CA 1
ATOM 2190 C C . GLY A 1 287 ? 11.148 -14.445 -25.156 1 97.38 287 GLY A C 1
ATOM 2191 O O . GLY A 1 287 ? 12.047 -14.664 -25.984 1 97.38 287 GLY A O 1
ATOM 2192 N N . SER A 1 288 ? 10.938 -13.32 -24.531 1 98.06 288 SER A N 1
ATOM 2193 C CA . SER A 1 288 ? 11.891 -12.242 -24.781 1 98.06 288 SER A CA 1
ATOM 2194 C C . SER A 1 288 ? 11.883 -11.227 -23.656 1 98.06 288 SER A C 1
ATOM 2196 O O . SER A 1 288 ? 10.898 -11.117 -22.922 1 98.06 288 SER A O 1
ATOM 2198 N N . ILE A 1 289 ? 12.984 -10.562 -23.531 1 98.5 289 ILE A N 1
ATOM 2199 C CA . ILE A 1 289 ? 13.141 -9.43 -22.641 1 98.5 289 ILE A CA 1
ATOM 2200 C C . ILE A 1 289 ? 13.789 -8.266 -23.375 1 98.5 289 ILE A C 1
ATOM 2202 O O . ILE A 1 289 ? 14.797 -8.445 -24.062 1 98.5 289 ILE A O 1
ATOM 2206 N N . THR A 1 290 ? 13.164 -7.121 -23.312 1 98.25 290 THR A N 1
ATOM 2207 C CA . THR A 1 290 ? 13.711 -5.914 -23.922 1 98.25 290 THR A CA 1
ATOM 2208 C C . THR A 1 290 ? 14.312 -4.996 -22.859 1 98.25 290 THR A C 1
ATOM 2210 O O . THR A 1 290 ? 13.633 -4.609 -21.906 1 98.25 290 THR A O 1
ATOM 2213 N N . TYR A 1 291 ? 15.539 -4.75 -23 1 96.44 291 TYR A N 1
ATOM 2214 C CA . TYR A 1 291 ? 16.297 -3.898 -22.078 1 96.44 291 TYR A CA 1
ATOM 2215 C C . TYR A 1 291 ? 17.062 -2.822 -22.844 1 96.44 291 TYR A C 1
ATOM 2217 O O . TYR A 1 291 ? 17.922 -3.133 -23.672 1 96.44 291 TYR A O 1
ATOM 2225 N N . ARG A 1 292 ? 16.766 -1.541 -22.578 1 93.88 292 ARG A N 1
ATOM 2226 C CA . ARG A 1 292 ? 17.422 -0.4 -23.203 1 93.88 292 ARG A CA 1
ATOM 2227 C C . ARG A 1 292 ? 17.422 -0.537 -24.719 1 93.88 292 ARG A C 1
ATOM 2229 O O . ARG A 1 292 ? 18.469 -0.377 -25.359 1 93.88 292 ARG A O 1
ATOM 2236 N N . GLY A 1 293 ? 16.312 -0.924 -25.172 1 93.44 293 GLY A N 1
ATOM 2237 C CA . GLY A 1 293 ? 16.094 -0.971 -26.609 1 93.44 293 GLY A CA 1
ATOM 2238 C C . GLY A 1 293 ? 16.594 -2.256 -27.25 1 93.44 293 GLY A C 1
ATOM 2239 O O . GLY A 1 293 ? 16.406 -2.479 -28.438 1 93.44 293 GLY A O 1
ATOM 2240 N N . LYS A 1 294 ? 17.203 -3.066 -26.547 1 96.56 294 LYS A N 1
ATOM 2241 C CA . LYS A 1 294 ? 17.703 -4.332 -27.078 1 96.56 294 LYS A CA 1
ATOM 2242 C C . LYS A 1 294 ? 16.812 -5.496 -26.672 1 96.56 294 LYS A C 1
ATOM 2244 O O . LYS A 1 294 ? 16.594 -5.73 -25.469 1 96.56 294 LYS A O 1
ATOM 2249 N N . ARG A 1 295 ? 16.359 -6.176 -27.656 1 98 295 ARG A N 1
ATOM 2250 C CA . ARG A 1 295 ? 15.492 -7.332 -27.422 1 98 295 ARG A CA 1
ATOM 2251 C C . ARG A 1 295 ? 16.297 -8.625 -27.406 1 98 295 ARG A C 1
ATOM 2253 O O . ARG A 1 295 ? 17.031 -8.914 -28.344 1 98 295 ARG A O 1
ATOM 2260 N N . ILE A 1 296 ? 16.266 -9.367 -26.359 1 98.44 296 ILE A N 1
ATOM 2261 C CA . ILE A 1 296 ? 16.922 -10.664 -26.203 1 98.44 296 ILE A CA 1
ATOM 2262 C C . ILE A 1 296 ? 15.883 -11.781 -26.234 1 98.44 296 ILE A C 1
ATOM 2264 O O . ILE A 1 296 ? 14.867 -11.719 -25.531 1 98.44 296 ILE A O 1
ATOM 2268 N N . GLU A 1 297 ? 16.125 -12.805 -26.984 1 98.19 297 GLU A N 1
ATOM 2269 C CA . GLU A 1 297 ? 15.172 -13.906 -27.141 1 98.19 297 GLU A CA 1
ATOM 2270 C C . GLU A 1 297 ? 15.656 -15.164 -26.422 1 98.19 297 GLU A C 1
ATOM 2272 O O . GLU A 1 297 ? 16.859 -15.398 -26.328 1 98.19 297 GLU A O 1
ATOM 2277 N N . PHE A 1 298 ? 14.727 -15.961 -25.984 1 98.25 298 PHE A N 1
ATOM 2278 C CA . PHE A 1 298 ? 15.047 -17.172 -25.219 1 98.25 298 PHE A CA 1
ATOM 2279 C C . PHE A 1 298 ? 14.305 -18.375 -25.781 1 98.25 298 PHE A C 1
ATOM 2281 O O . PHE A 1 298 ? 13.281 -18.219 -26.4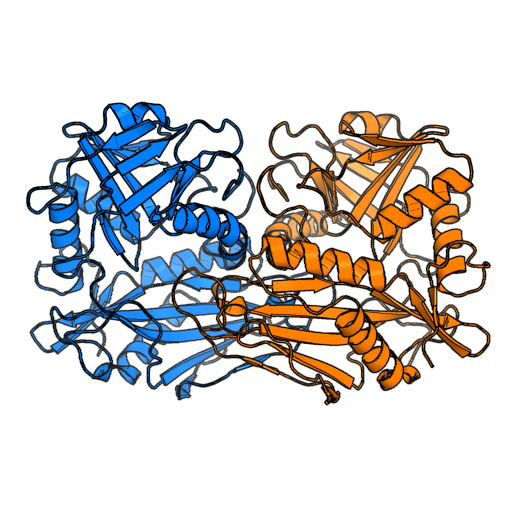53 1 98.25 298 PHE A O 1
ATOM 2288 N N . LYS A 1 299 ? 14.898 -19.516 -25.453 1 96.56 299 LYS A N 1
ATOM 2289 C CA . LYS A 1 299 ? 14.266 -20.75 -25.875 1 96.56 299 LYS A CA 1
ATOM 2290 C C . LYS A 1 299 ? 12.969 -21 -25.109 1 96.56 299 LYS A C 1
ATOM 2292 O O . LYS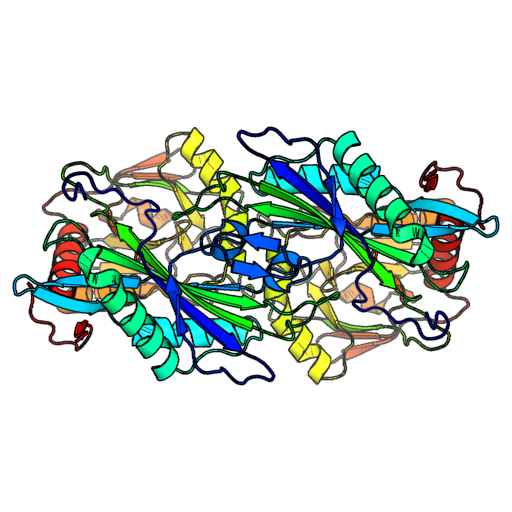 A 1 299 ? 12.93 -20.828 -23.891 1 96.56 299 LYS A O 1
ATOM 2297 N N . THR A 1 300 ? 11.945 -21.312 -25.859 1 94.88 300 THR A N 1
ATOM 2298 C CA . THR A 1 300 ? 10.664 -21.719 -25.297 1 94.88 300 THR A CA 1
ATOM 2299 C C . THR A 1 300 ? 10.141 -22.969 -26 1 94.88 300 THR A C 1
ATOM 2301 O O . THR A 1 300 ? 10.812 -23.531 -26.875 1 94.88 300 THR A O 1
ATOM 2304 N N . GLY A 1 301 ? 8.953 -23.484 -25.625 1 89.69 301 GLY A N 1
ATOM 2305 C CA . GLY A 1 301 ? 8.352 -24.578 -26.359 1 89.69 301 GLY A CA 1
ATOM 2306 C C . GLY A 1 301 ? 8.25 -25.859 -25.531 1 89.69 301 GLY A C 1
ATOM 2307 O O . GLY A 1 301 ? 8.625 -25.875 -24.359 1 89.69 301 GLY A O 1
ATOM 2308 N N . ALA A 1 302 ? 7.91 -26.922 -26.125 1 89.19 302 ALA A N 1
ATOM 2309 C CA . ALA A 1 302 ? 7.535 -28.172 -25.469 1 89.19 302 ALA A CA 1
ATOM 2310 C C . ALA A 1 302 ? 8.766 -28.891 -24.906 1 89.19 302 ALA A C 1
ATOM 2312 O O . ALA A 1 302 ? 8.664 -29.625 -23.922 1 89.19 302 ALA A O 1
ATOM 2313 N N . GLN A 1 303 ? 9.883 -28.672 -25.484 1 93.5 303 GLN A N 1
ATOM 2314 C CA . GLN A 1 303 ? 11.078 -29.391 -25.062 1 93.5 303 GLN A CA 1
ATOM 2315 C C . GLN A 1 303 ? 11.93 -28.531 -24.125 1 93.5 303 GLN A C 1
ATOM 2317 O O . GLN A 1 303 ? 13.07 -28.875 -23.828 1 93.5 303 GLN A O 1
ATOM 2322 N N . SER A 1 304 ? 11.367 -27.5 -23.656 1 95.56 304 SER A N 1
ATOM 2323 C CA . SER A 1 304 ? 12.117 -26.609 -22.781 1 95.56 304 SER A CA 1
ATOM 2324 C C . SER A 1 304 ? 12.141 -27.125 -21.344 1 95.56 304 SER A C 1
ATOM 2326 O O . SER A 1 304 ? 11.297 -27.938 -20.953 1 95.56 304 SER A O 1
ATOM 2328 N N . VAL A 1 305 ? 13.141 -26.672 -20.609 1 97.62 305 VAL A N 1
ATOM 2329 C CA . VAL A 1 305 ? 13.258 -27 -19.188 1 97.62 305 VAL A CA 1
ATOM 2330 C C . VAL A 1 305 ? 12.078 -26.422 -18.422 1 97.62 305 VAL A C 1
ATOM 2332 O O . VAL A 1 305 ? 11.531 -27.062 -17.516 1 97.62 305 VAL A O 1
ATOM 2335 N N . SER A 1 306 ? 11.688 -25.203 -18.75 1 96.25 306 SER A N 1
ATOM 2336 C CA . SER A 1 306 ? 10.547 -24.578 -18.078 1 96.25 306 SER A CA 1
ATOM 2337 C C . SER A 1 306 ? 9.297 -25.438 -18.219 1 96.25 306 SER A C 1
ATOM 2339 O O . SER A 1 306 ? 8.516 -25.562 -17.281 1 96.25 306 SER A O 1
ATOM 2341 N N . ARG A 1 307 ? 9.102 -26.031 -19.359 1 94.69 307 ARG A N 1
ATOM 2342 C CA . ARG A 1 307 ? 7.949 -26.906 -19.562 1 94.69 307 ARG A CA 1
ATOM 2343 C C . ARG A 1 307 ? 8.039 -28.156 -18.703 1 94.69 307 ARG A C 1
ATOM 2345 O O . ARG A 1 307 ? 7.035 -28.625 -18.172 1 94.69 307 ARG A O 1
ATOM 2352 N N . GLU A 1 308 ? 9.18 -28.688 -18.641 1 96.19 308 GLU A N 1
ATOM 2353 C CA . GLU A 1 308 ? 9.391 -29.875 -17.797 1 96.19 308 GLU A CA 1
ATOM 2354 C C . GLU A 1 308 ? 9.094 -29.562 -16.328 1 96.19 308 GLU A C 1
ATOM 2356 O O . GLU A 1 308 ? 8.438 -30.344 -15.648 1 96.19 308 GLU A O 1
ATOM 2361 N N . LEU A 1 309 ? 9.625 -28.469 -15.867 1 97.62 309 LEU A N 1
ATOM 2362 C CA . LEU A 1 309 ? 9.391 -28.047 -14.492 1 97.62 309 LEU A CA 1
ATOM 2363 C C . LEU A 1 309 ? 7.906 -27.797 -14.242 1 97.62 309 LEU A C 1
ATOM 2365 O O . LEU A 1 309 ? 7.379 -28.188 -13.195 1 97.62 309 LEU A O 1
ATOM 2369 N N . TYR A 1 310 ? 7.262 -27.156 -15.195 1 95.5 310 TYR A N 1
ATOM 2370 C CA . TYR A 1 310 ? 5.82 -26.938 -15.125 1 95.5 310 TYR A CA 1
ATOM 2371 C C . TYR A 1 310 ? 5.074 -28.266 -14.992 1 95.5 310 TYR A C 1
ATOM 2373 O O . TYR A 1 310 ? 4.246 -28.422 -14.094 1 95.5 310 TYR A O 1
ATOM 2381 N N . SER A 1 311 ? 5.355 -29.172 -15.859 1 95 311 SER A N 1
ATOM 2382 C CA . SER A 1 311 ? 4.656 -30.453 -15.906 1 95 311 SER A CA 1
ATOM 2383 C C . SER A 1 311 ? 4.863 -31.25 -14.609 1 95 311 SER A C 1
ATOM 2385 O O . SER A 1 311 ? 3.938 -31.891 -14.117 1 95 311 SER A O 1
ATOM 2387 N N . THR A 1 312 ? 6.055 -31.156 -14.141 1 97.25 312 THR A N 1
ATOM 2388 C CA . THR A 1 312 ? 6.352 -31.875 -12.906 1 97.25 312 THR A CA 1
ATOM 2389 C C . THR A 1 312 ? 5.566 -31.281 -11.742 1 97.25 312 THR A C 1
ATOM 2391 O O . THR A 1 312 ? 4.938 -32 -10.977 1 97.25 312 THR A O 1
ATOM 2394 N N . LEU A 1 313 ? 5.594 -29.984 -11.57 1 97.25 313 LEU A N 1
ATOM 2395 C CA . LEU A 1 313 ? 4.891 -29.359 -10.453 1 97.25 313 LEU A CA 1
ATOM 2396 C C . LEU A 1 313 ? 3.389 -29.594 -10.555 1 97.25 313 LEU A C 1
ATOM 2398 O O . LEU A 1 313 ? 2.752 -29.984 -9.57 1 97.25 313 LEU A O 1
ATOM 2402 N N . VAL A 1 314 ? 2.826 -29.391 -11.727 1 95.69 314 VAL A N 1
ATOM 2403 C CA . VAL A 1 314 ? 1.393 -29.578 -11.914 1 95.69 314 VAL A CA 1
ATOM 2404 C C . VAL A 1 314 ? 1.03 -31.047 -11.695 1 95.69 314 VAL A C 1
ATOM 2406 O O . VAL A 1 314 ? -0.028 -31.344 -11.141 1 95.69 314 VAL A O 1
ATOM 2409 N N . GLY A 1 315 ? 1.883 -31.938 -12.211 1 96.5 315 GLY A N 1
ATOM 2410 C CA . GLY A 1 315 ? 1.658 -33.344 -11.961 1 96.5 315 GLY A CA 1
ATOM 2411 C C . GLY A 1 315 ? 1.547 -33.688 -10.492 1 96.5 315 GLY A C 1
ATOM 2412 O O . GLY A 1 315 ? 0.69 -34.469 -10.094 1 96.5 315 GLY A O 1
ATOM 2413 N N . ILE A 1 316 ? 2.439 -33.125 -9.68 1 97.69 316 ILE A N 1
ATOM 2414 C CA . ILE A 1 316 ? 2.404 -33.344 -8.242 1 97.69 316 ILE A CA 1
ATOM 2415 C C . ILE A 1 316 ? 1.137 -32.719 -7.652 1 97.69 316 ILE A C 1
ATOM 2417 O O . ILE A 1 316 ? 0.432 -33.344 -6.871 1 97.69 316 ILE A O 1
ATOM 2421 N N . GLN A 1 317 ? 0.807 -31.5 -8.047 1 97.06 317 GLN A N 1
ATOM 2422 C CA . GLN A 1 317 ? -0.341 -30.766 -7.535 1 97.06 317 GLN A CA 1
ATOM 2423 C C . GLN A 1 317 ? -1.646 -31.5 -7.832 1 97.06 317 GLN A C 1
ATOM 2425 O O . GLN A 1 317 ? -2.592 -31.438 -7.043 1 97.06 317 GLN A O 1
ATOM 2430 N N . THR A 1 318 ? -1.722 -32.25 -8.969 1 95.88 318 THR A N 1
ATOM 2431 C CA . THR A 1 318 ? -2.967 -32.844 -9.422 1 95.88 318 THR A CA 1
ATOM 2432 C C . THR A 1 318 ? -2.984 -34.344 -9.102 1 95.88 318 THR A C 1
ATOM 2434 O O . THR A 1 318 ? -3.961 -35.031 -9.398 1 95.88 318 THR A O 1
ATOM 2437 N N . GLY A 1 319 ? -1.906 -34.844 -8.609 1 95.44 319 GLY A N 1
ATOM 2438 C CA . GLY A 1 319 ? -1.839 -36.219 -8.203 1 95.44 319 GLY A CA 1
ATOM 2439 C C . GLY A 1 319 ? -1.429 -37.156 -9.328 1 95.44 319 GLY A C 1
ATOM 2440 O O . GLY A 1 319 ? -1.423 -38.375 -9.156 1 95.44 319 GLY A O 1
ATOM 2441 N N . LEU A 1 320 ? -1.107 -36.656 -10.477 1 96.25 320 LEU A N 1
ATOM 2442 C CA . LEU A 1 320 ? -0.629 -37.469 -11.594 1 96.25 320 LEU A CA 1
ATOM 2443 C C . LEU A 1 320 ? 0.77 -38 -11.312 1 96.25 320 LEU A C 1
ATOM 2445 O O . LEU A 1 320 ? 1.143 -39.062 -11.812 1 96.25 320 LEU A O 1
ATOM 2449 N N . ILE A 1 321 ? 1.547 -37.219 -10.656 1 96.56 321 ILE A N 1
ATOM 2450 C CA . ILE A 1 321 ? 2.854 -37.625 -10.148 1 96.56 321 ILE A CA 1
ATOM 2451 C C . ILE A 1 321 ? 2.779 -37.812 -8.633 1 96.56 321 ILE A C 1
ATOM 2453 O O . ILE A 1 321 ? 2.184 -37 -7.922 1 96.56 321 ILE A O 1
ATOM 2457 N N . LYS A 1 322 ? 3.373 -38.938 -8.156 1 96.69 322 LYS A N 1
ATOM 2458 C CA . LYS A 1 322 ? 3.344 -39.219 -6.727 1 96.69 322 LYS A CA 1
ATOM 2459 C C . LYS A 1 322 ? 4.023 -38.094 -5.93 1 96.69 322 LYS A C 1
ATOM 2461 O O . LYS A 1 322 ? 5.125 -37.688 -6.277 1 96.69 322 LYS A O 1
ATOM 2466 N N . ASP A 1 323 ? 3.35 -37.656 -4.938 1 97.38 323 ASP A N 1
ATOM 2467 C CA . ASP A 1 323 ? 3.889 -36.625 -4.055 1 97.38 323 ASP A CA 1
ATOM 2468 C C . ASP A 1 323 ? 4.793 -37.25 -2.986 1 97.38 323 ASP A C 1
ATOM 2470 O O . ASP A 1 323 ? 4.355 -37.469 -1.861 1 97.38 323 ASP A O 1
ATOM 2474 N N . ASN A 1 324 ? 6.016 -37.312 -3.223 1 96.56 324 ASN A N 1
ATOM 2475 C CA . ASN A 1 324 ? 6.969 -37.906 -2.277 1 96.56 324 ASN A CA 1
ATOM 2476 C C . ASN A 1 324 ? 7.469 -36.844 -1.284 1 96.56 324 ASN A C 1
ATOM 2478 O O . ASN A 1 324 ? 8.266 -37.156 -0.396 1 96.56 324 ASN A O 1
ATOM 2482 N N . LYS A 1 325 ? 6.98 -35.656 -1.347 1 96.75 325 LYS A N 1
ATOM 2483 C CA . LYS A 1 325 ? 7.473 -34.562 -0.513 1 96.75 325 LYS A CA 1
ATOM 2484 C C . LYS A 1 325 ? 6.434 -34.156 0.524 1 96.75 325 LYS A C 1
ATOM 2486 O O . LYS A 1 325 ? 6.742 -33.406 1.463 1 96.75 325 LYS A O 1
ATOM 2491 N N . GLY A 1 326 ? 5.266 -34.625 0.341 1 97.56 326 GLY A N 1
ATOM 2492 C CA . GLY A 1 326 ? 4.199 -34.281 1.27 1 97.56 326 GLY A CA 1
ATOM 2493 C C . GLY A 1 326 ? 3.664 -32.875 1.078 1 97.56 326 GLY A C 1
ATOM 2494 O O . GLY A 1 326 ? 3.316 -32.219 2.051 1 97.56 326 GLY A O 1
ATOM 2495 N N . TRP A 1 327 ? 3.654 -32.469 -0.208 1 98.56 327 TRP A N 1
ATOM 2496 C CA . TRP A 1 327 ? 3.277 -31.078 -0.504 1 98.56 327 TRP A CA 1
ATOM 2497 C C . TRP A 1 327 ? 1.762 -30.938 -0.602 1 98.56 327 TRP A C 1
ATOM 2499 O O . TRP A 1 327 ? 1.228 -29.828 -0.513 1 98.56 327 TRP A O 1
ATOM 2509 N N . THR A 1 328 ? 1.042 -31.969 -0.859 1 98.25 328 THR A N 1
ATOM 2510 C CA . THR A 1 328 ? -0.399 -31.891 -1.07 1 98.25 328 THR A CA 1
ATOM 2511 C C . THR A 1 328 ? -1.154 -32.375 0.169 1 98.25 328 THR A C 1
ATOM 2513 O O . THR A 1 328 ? -0.687 -33.25 0.889 1 98.25 328 THR A O 1
ATOM 2516 N N . VAL A 1 329 ? -2.254 -31.703 0.42 1 97.81 329 VAL A N 1
ATOM 2517 C CA . VAL A 1 329 ? -3.125 -32.031 1.542 1 97.81 329 VAL A CA 1
ATOM 2518 C C . VAL A 1 329 ? -4.52 -32.375 1.028 1 97.81 329 VAL A C 1
ATOM 2520 O O . VAL A 1 329 ? -5.18 -31.562 0.396 1 97.81 329 VAL A O 1
ATOM 2523 N N . GLU A 1 330 ? -4.934 -33.562 1.331 1 96.5 330 GLU A N 1
ATOM 2524 C CA . GLU A 1 330 ? -6.27 -34 0.929 1 96.5 330 GLU A CA 1
ATOM 2525 C C . GLU A 1 330 ? -7.344 -33.312 1.762 1 96.5 330 GLU A C 1
ATOM 2527 O O . GLU A 1 330 ? -7.18 -33.125 2.969 1 96.5 330 GLU A O 1
ATOM 2532 N N . ILE A 1 331 ? -8.383 -32.875 1.021 1 94 331 ILE A N 1
ATOM 2533 C CA . ILE A 1 331 ? -9.484 -32.219 1.729 1 94 331 ILE A CA 1
ATOM 2534 C C . ILE A 1 331 ? -10.75 -33.062 1.596 1 94 331 ILE A C 1
ATOM 2536 O O . ILE A 1 331 ? -11.07 -33.562 0.507 1 94 331 ILE A O 1
ATOM 2540 N N . ASN A 1 332 ? -11.344 -33.625 2.793 1 86.31 332 ASN A N 1
ATOM 2541 C CA . ASN A 1 332 ? -12.547 -34.438 2.852 1 86.31 332 ASN A CA 1
ATOM 2542 C C . ASN A 1 332 ? -13.602 -33.844 3.779 1 86.31 332 ASN A C 1
ATOM 2544 O O . ASN A 1 332 ? -13.266 -33.062 4.688 1 86.31 332 ASN A O 1
ATOM 2548 N N . MET B 1 1 ? -20.875 17.625 23.078 1 85.12 1 MET B N 1
ATOM 2549 C CA . MET B 1 1 ? -19.484 17.203 22.938 1 85.12 1 MET B CA 1
ATOM 2550 C C . MET B 1 1 ? -18.594 17.953 23.922 1 85.12 1 MET B C 1
ATOM 2552 O O . MET B 1 1 ? -18.797 19.141 24.172 1 85.12 1 MET B O 1
ATOM 2556 N N . ASP B 1 2 ? -17.734 17.266 24.609 1 91.44 2 ASP B N 1
ATOM 2557 C CA . ASP B 1 2 ? -16.734 17.875 25.469 1 91.44 2 ASP B CA 1
ATOM 2558 C C . ASP B 1 2 ? -15.57 18.438 24.656 1 91.44 2 ASP B C 1
ATOM 2560 O O . ASP B 1 2 ? -14.531 17.781 24.531 1 91.44 2 ASP B O 1
ATOM 2564 N N . TRP B 1 3 ? -15.703 19.688 24.188 1 92.5 3 TRP B N 1
ATOM 2565 C CA . TRP B 1 3 ? -14.75 20.312 23.281 1 92.5 3 TRP B CA 1
ATOM 2566 C C . TRP B 1 3 ? -13.422 20.578 23.984 1 92.5 3 TRP B C 1
ATOM 2568 O O . TRP B 1 3 ? -12.375 20.641 23.344 1 92.5 3 TRP B O 1
ATOM 2578 N N . ASP B 1 4 ? -13.383 20.703 25.297 1 88.5 4 ASP B N 1
ATOM 2579 C CA . ASP B 1 4 ? -12.188 21.078 26.047 1 88.5 4 ASP B CA 1
ATOM 2580 C C . ASP B 1 4 ? -11.211 19.906 26.141 1 88.5 4 ASP B C 1
ATOM 2582 O O . ASP B 1 4 ? -10.008 20.125 26.281 1 88.5 4 ASP B O 1
ATOM 2586 N N . ASN B 1 5 ? -11.766 18.734 25.984 1 87.31 5 ASN B N 1
ATOM 2587 C CA . ASN B 1 5 ? -10.914 17.562 26.125 1 87.31 5 ASN B CA 1
ATOM 2588 C C . ASN B 1 5 ? -10.844 16.781 24.812 1 87.31 5 ASN B C 1
ATOM 2590 O O . ASN B 1 5 ? -10.555 15.578 24.812 1 87.31 5 ASN B O 1
ATOM 2594 N N . LEU B 1 6 ? -11.125 17.5 23.812 1 89.75 6 LEU B N 1
ATOM 2595 C CA . LEU B 1 6 ? -11.109 16.859 22.5 1 89.75 6 LEU B CA 1
ATOM 2596 C C . LEU B 1 6 ? -9.68 16.516 22.078 1 89.75 6 LEU B C 1
ATOM 2598 O O . LEU B 1 6 ? -8.797 17.375 22.125 1 89.75 6 LEU B O 1
ATOM 2602 N N . GLY B 1 7 ? -9.297 15.258 21.828 1 87 7 GLY B N 1
ATOM 2603 C CA . GLY B 1 7 ? -8.016 14.82 21.297 1 87 7 GLY B CA 1
ATOM 2604 C C . GLY B 1 7 ? -8.039 14.602 19.797 1 87 7 GLY B C 1
ATOM 2605 O O . GLY B 1 7 ? -8.938 15.086 19.094 1 87 7 GLY B O 1
ATOM 2606 N N . PHE B 1 8 ? -6.93 14.047 19.312 1 87.44 8 PHE B N 1
ATOM 2607 C CA . PHE B 1 8 ? -6.891 13.641 17.922 1 87.44 8 PHE B CA 1
ATOM 2608 C C . PHE B 1 8 ? -7.215 12.156 17.781 1 87.44 8 PHE B C 1
ATOM 2610 O O . PHE B 1 8 ? -6.363 11.305 18.031 1 87.44 8 PHE B O 1
ATOM 2617 N N . GLY B 1 9 ? -8.398 11.828 17.547 1 88.25 9 GLY B N 1
ATOM 2618 C CA . GLY B 1 9 ? -8.906 10.477 17.359 1 88.25 9 GLY B CA 1
ATOM 2619 C C . GLY B 1 9 ? -10.219 10.422 16.609 1 88.25 9 GLY B C 1
ATOM 2620 O O . GLY B 1 9 ? -10.773 11.469 16.25 1 88.25 9 GLY B O 1
ATOM 2621 N N . LEU B 1 10 ? -10.609 9.258 16.422 1 94.06 10 LEU B N 1
ATOM 2622 C CA . LEU B 1 10 ? -11.812 9.07 15.609 1 94.06 10 LEU B CA 1
ATOM 2623 C C . LEU B 1 10 ? -13.07 9.242 16.453 1 94.06 10 LEU B C 1
ATOM 2625 O O . LEU B 1 10 ? -13.266 8.516 17.438 1 94.06 10 LEU B O 1
ATOM 2629 N N . THR B 1 11 ? -13.836 10.172 16.203 1 95.19 11 THR B N 1
ATOM 2630 C CA . THR B 1 11 ? -15.234 10.383 16.578 1 95.19 11 THR B CA 1
ATOM 2631 C C . THR B 1 11 ? -16.094 10.656 15.344 1 95.19 11 THR B C 1
ATOM 2633 O O . THR B 1 11 ? -16.188 11.797 14.891 1 95.19 11 THR B O 1
ATOM 2636 N N . PRO B 1 12 ? -16.672 9.594 14.852 1 94.25 12 PRO B N 1
ATOM 2637 C CA . PRO B 1 12 ? -17.406 9.781 13.602 1 94.25 12 PRO B CA 1
ATOM 2638 C C . PRO B 1 12 ? -18.484 10.852 13.703 1 94.25 12 PRO B C 1
ATOM 2640 O O . PRO B 1 12 ? -19.281 10.844 14.648 1 94.25 12 PRO B O 1
ATOM 2643 N N . ALA B 1 13 ? -18.469 11.711 12.656 1 97.62 13 ALA B N 1
ATOM 2644 C CA . ALA B 1 13 ? -19.562 12.672 12.555 1 97.62 13 ALA B CA 1
ATOM 2645 C C . ALA B 1 13 ? -20.844 12.008 12.047 1 97.62 13 ALA B C 1
ATOM 2647 O O . ALA B 1 13 ? -20.922 10.781 11.977 1 97.62 13 ALA B O 1
ATOM 2648 N N . ASP B 1 14 ? -21.828 12.844 11.789 1 98.5 14 ASP B N 1
ATOM 2649 C CA . ASP B 1 14 ? -23.156 12.289 11.539 1 98.5 14 ASP B CA 1
ATOM 2650 C C . ASP B 1 14 ? -23.281 11.781 10.102 1 98.5 14 ASP B C 1
ATOM 2652 O O . ASP B 1 14 ? -23.969 10.797 9.844 1 98.5 14 ASP B O 1
ATOM 2656 N N . TYR B 1 15 ? -22.625 12.5 9.219 1 98.75 15 TYR B N 1
ATOM 2657 C CA . TYR B 1 15 ? -22.859 12.219 7.809 1 98.75 15 TYR B CA 1
ATOM 2658 C C . TYR B 1 15 ? -21.562 11.945 7.07 1 98.75 15 TYR B C 1
ATOM 2660 O O . TYR B 1 15 ? -20.5 12.406 7.484 1 98.75 15 TYR B O 1
ATOM 2668 N N . MET B 1 16 ? -21.672 11.156 6.051 1 98.88 16 MET B N 1
ATOM 2669 C CA . MET B 1 16 ? -20.594 10.93 5.094 1 98.88 16 MET B CA 1
ATOM 2670 C C . MET B 1 16 ? -21.094 11.086 3.66 1 98.88 16 MET B C 1
ATOM 2672 O O . MET B 1 16 ? -22.297 11.164 3.428 1 98.88 16 MET B O 1
ATOM 2676 N N . TYR B 1 17 ? -20.203 11.297 2.777 1 98.88 17 TYR B N 1
ATOM 2677 C CA . TYR B 1 17 ? -20.484 11.477 1.358 1 98.88 17 TYR B CA 1
ATOM 2678 C C . TYR B 1 17 ? -19.906 10.328 0.538 1 98.88 17 TYR B C 1
ATOM 2680 O O . TYR B 1 17 ? -18.797 9.859 0.812 1 98.88 17 TYR B O 1
ATOM 2688 N N . THR B 1 18 ? -20.688 9.812 -0.463 1 98.69 18 THR B N 1
ATOM 2689 C CA . THR B 1 18 ? -20.188 8.75 -1.342 1 98.69 18 THR B CA 1
ATOM 2690 C C . THR B 1 18 ? -20.516 9.07 -2.799 1 98.69 18 THR B C 1
ATOM 2692 O O . THR B 1 18 ? -21.609 9.547 -3.107 1 98.69 18 THR B O 1
ATOM 2695 N N . MET B 1 19 ? -19.594 8.844 -3.625 1 98.44 19 MET B N 1
ATOM 2696 C CA . MET B 1 19 ? -19.703 8.992 -5.074 1 98.44 19 MET B CA 1
ATOM 2697 C C . MET B 1 19 ? -19.047 7.816 -5.793 1 98.44 19 MET B C 1
ATOM 2699 O O . MET B 1 19 ? -17.891 7.504 -5.543 1 98.44 19 MET B O 1
ATOM 2703 N N . LYS B 1 20 ? -19.766 7.141 -6.664 1 98 20 LYS B N 1
ATOM 2704 C CA . LYS B 1 20 ? -19.25 5.98 -7.387 1 98 20 LYS B CA 1
ATOM 2705 C C . LYS B 1 20 ? -18.734 6.375 -8.773 1 98 20 LYS B C 1
ATOM 2707 O O . LYS B 1 20 ? -19.172 7.375 -9.344 1 98 20 LYS B O 1
ATOM 2712 N N . CYS B 1 21 ? -17.781 5.648 -9.195 1 97.69 21 CYS B N 1
ATOM 2713 C CA . CYS B 1 21 ? -17.203 5.859 -10.523 1 97.69 21 CYS B CA 1
ATOM 2714 C C . CYS B 1 21 ? -17.156 4.551 -11.305 1 97.69 21 CYS B C 1
ATOM 2716 O O . CYS B 1 21 ? -16.562 3.57 -10.844 1 97.69 21 CYS B O 1
ATOM 2718 N N . SER B 1 22 ? -17.797 4.539 -12.469 1 94 22 SER B N 1
ATOM 2719 C CA . SER B 1 22 ? -17.734 3.447 -13.438 1 94 22 SER B CA 1
ATOM 2720 C C . SER B 1 22 ? -17.438 3.969 -14.836 1 94 22 SER B C 1
ATOM 2722 O O . SER B 1 22 ? -17.938 5.02 -15.234 1 94 22 SER B O 1
ATOM 2724 N N . ASN B 1 23 ? -16.672 3.217 -15.57 1 91.5 23 ASN B N 1
ATOM 2725 C CA . ASN B 1 23 ? -16.281 3.611 -16.922 1 91.5 23 ASN B CA 1
ATOM 2726 C C . ASN B 1 23 ? -15.703 5.023 -16.953 1 91.5 23 ASN B C 1
ATOM 2728 O O . ASN B 1 23 ? -16.094 5.848 -17.781 1 91.5 23 ASN B O 1
ATOM 2732 N N . ASP B 1 24 ? -15 5.355 -15.938 1 87.94 24 ASP B N 1
ATOM 2733 C CA . ASP B 1 24 ? -14.25 6.598 -15.797 1 87.94 24 ASP B CA 1
ATOM 2734 C C . ASP B 1 24 ? -15.188 7.793 -15.648 1 87.94 24 ASP B C 1
ATOM 2736 O O . ASP B 1 24 ? -14.797 8.93 -15.906 1 87.94 24 ASP B O 1
ATOM 2740 N N . TYR B 1 25 ? -16.406 7.477 -15.289 1 92.56 25 TYR B N 1
ATOM 2741 C CA . TYR B 1 25 ? -17.406 8.516 -15.055 1 92.56 25 TYR B CA 1
ATOM 2742 C C . TYR B 1 25 ? -17.875 8.508 -13.609 1 92.56 25 TYR B C 1
ATOM 2744 O O . TYR B 1 25 ? -18.328 7.477 -13.102 1 92.56 25 TYR B O 1
ATOM 2752 N N . PHE B 1 26 ? -17.703 9.633 -12.945 1 96.38 26 PHE B N 1
ATOM 2753 C CA . PHE B 1 26 ? -18.203 9.781 -11.586 1 96.38 26 PHE B CA 1
ATOM 2754 C C . PHE B 1 26 ? -19.688 10.172 -11.594 1 96.38 26 PHE B C 1
ATOM 2756 O O . PHE B 1 26 ? -20.062 11.195 -12.164 1 96.38 26 PHE B O 1
ATOM 2763 N N . GLU B 1 27 ? -20.469 9.398 -10.93 1 94.5 27 GLU B N 1
ATOM 2764 C CA . GLU B 1 27 ? -21.891 9.688 -10.797 1 94.5 27 GLU B CA 1
ATOM 2765 C C . GLU B 1 27 ? -22.141 10.805 -9.789 1 94.5 27 GLU B C 1
ATOM 2767 O O . GLU B 1 27 ? -21.203 11.305 -9.164 1 94.5 27 GLU B O 1
ATOM 2772 N N . LYS B 1 28 ? -23.453 11.109 -9.742 1 94.5 28 LYS B N 1
ATOM 2773 C CA . LYS B 1 28 ? -23.812 12.078 -8.703 1 94.5 28 LYS B CA 1
ATOM 2774 C C . LYS B 1 28 ? -23.641 11.477 -7.312 1 94.5 28 LYS B C 1
ATOM 2776 O O . LYS B 1 28 ? -24.109 10.367 -7.047 1 94.5 28 LYS B O 1
ATOM 2781 N N . GLY B 1 29 ? -22.906 12.195 -6.488 1 97.31 29 GLY B N 1
ATOM 2782 C CA . GLY B 1 29 ? -22.703 11.719 -5.129 1 97.31 29 GLY B CA 1
ATOM 2783 C C . GLY B 1 29 ? -23.891 11.953 -4.227 1 97.31 29 GLY B C 1
ATOM 2784 O O . GLY B 1 29 ? -24.891 12.562 -4.641 1 97.31 29 GLY B O 1
ATOM 2785 N N . ARG B 1 30 ? -23.859 11.406 -3.043 1 97.38 30 ARG B N 1
ATOM 2786 C CA . ARG B 1 30 ? -24.938 11.578 -2.082 1 97.38 30 ARG B CA 1
ATOM 2787 C C . ARG B 1 30 ? -24.406 11.602 -0.654 1 97.38 30 ARG B C 1
ATOM 2789 O O . ARG B 1 30 ? -23.438 10.914 -0.336 1 97.38 30 ARG B O 1
ATOM 2796 N N . LEU B 1 31 ? -25.047 12.367 0.13 1 98.44 31 LEU B N 1
ATOM 2797 C CA . LEU B 1 31 ? -24.844 12.344 1.574 1 98.44 31 LEU B CA 1
ATOM 2798 C C . LEU B 1 31 ? -25.672 11.234 2.225 1 98.44 31 LEU B C 1
ATOM 2800 O O . LEU B 1 31 ? -26.812 10.984 1.832 1 98.44 31 LEU B O 1
ATOM 2804 N N . SER B 1 32 ? -25.094 10.555 3.107 1 98.44 32 SER B N 1
ATOM 2805 C CA . SER B 1 32 ? -25.781 9.57 3.939 1 98.44 32 SER B CA 1
ATOM 2806 C C . SER B 1 32 ? -25.281 9.609 5.375 1 98.44 32 SER B C 1
ATOM 2808 O O . SER B 1 32 ? -24.25 10.227 5.66 1 98.44 32 SER B O 1
ATOM 2810 N N . ARG B 1 33 ? -26.047 9.062 6.258 1 98.5 33 ARG B N 1
ATOM 2811 C CA . ARG B 1 33 ? -25.531 8.922 7.613 1 98.5 33 ARG B CA 1
ATOM 2812 C C . ARG B 1 33 ? -24.234 8.133 7.625 1 98.5 33 ARG B C 1
ATOM 2814 O O . ARG B 1 33 ? -24.062 7.18 6.859 1 98.5 33 ARG B O 1
ATOM 2821 N N . TYR B 1 34 ? -23.359 8.594 8.516 1 98.38 34 TYR B N 1
ATOM 2822 C CA . TYR B 1 34 ? -22.141 7.812 8.68 1 98.38 34 TYR B CA 1
ATOM 2823 C C . TYR B 1 34 ? -22.453 6.367 9.039 1 98.38 34 TYR B C 1
ATOM 2825 O O . TYR B 1 34 ? -23.281 6.109 9.922 1 98.38 34 TYR B O 1
ATOM 2833 N N . GLY B 1 35 ? -21.812 5.461 8.367 1 97.94 35 GLY B N 1
ATOM 2834 C CA . GLY B 1 35 ? -22.016 4.039 8.602 1 97.94 35 GLY B CA 1
ATOM 2835 C C . GLY B 1 35 ? -21.078 3.168 7.777 1 97.94 35 GLY B C 1
ATOM 2836 O O . GLY B 1 35 ? -20.266 3.676 7.008 1 97.94 35 GLY B O 1
ATOM 2837 N N . LYS B 1 36 ? -21.219 1.907 7.988 1 97.94 36 LYS B N 1
ATOM 2838 C CA . LYS B 1 36 ? -20.391 0.952 7.266 1 97.94 36 LYS B CA 1
ATOM 2839 C C . LYS B 1 36 ? -20.672 0.984 5.77 1 97.94 36 LYS B C 1
ATOM 2841 O O . LYS B 1 36 ? -21.797 1.28 5.359 1 97.94 36 LYS B O 1
ATOM 2846 N N . ILE B 1 37 ? -19.672 0.7 5 1 98.06 37 ILE B N 1
ATOM 2847 C CA . ILE B 1 37 ? -19.844 0.611 3.555 1 98.06 37 ILE B CA 1
ATOM 2848 C C . ILE B 1 37 ? -19.719 -0.843 3.107 1 98.06 37 ILE B C 1
ATOM 2850 O O . ILE B 1 37 ? -19.109 -1.663 3.811 1 98.06 37 ILE B O 1
ATOM 2854 N N . GLU B 1 38 ? -20.266 -1.122 1.94 1 97.69 38 GLU B N 1
ATOM 2855 C CA . GLU B 1 38 ? -20.203 -2.463 1.366 1 97.69 38 GLU B CA 1
ATOM 2856 C C . GLU B 1 38 ? -19.156 -2.547 0.264 1 97.69 38 GLU B C 1
ATOM 2858 O O . GLU B 1 38 ? -19.109 -1.692 -0.624 1 97.69 38 GLU B O 1
ATOM 2863 N N . LEU B 1 39 ? -18.312 -3.545 0.318 1 98.25 39 LEU B N 1
ATOM 2864 C CA . LEU B 1 39 ? -17.297 -3.811 -0.692 1 98.25 39 LEU B CA 1
ATOM 2865 C C . LEU B 1 39 ? -17.234 -5.297 -1.031 1 98.25 39 LEU B C 1
ATOM 2867 O O . LEU B 1 39 ? -17.438 -6.145 -0.16 1 98.25 39 LEU B O 1
ATOM 2871 N N . SER B 1 40 ? -17 -5.516 -2.283 1 98.31 40 SER B N 1
ATOM 2872 C CA . SER B 1 40 ? -16.672 -6.895 -2.627 1 98.31 40 SER B CA 1
ATOM 2873 C C . SER B 1 40 ? -15.398 -7.355 -1.911 1 98.31 40 SER B C 1
ATOM 2875 O O . SER B 1 40 ? -14.438 -6.598 -1.798 1 98.31 40 SER B O 1
ATOM 2877 N N . PRO B 1 41 ? -15.398 -8.633 -1.421 1 98.19 41 PRO B N 1
ATOM 2878 C CA . PRO B 1 41 ? -14.141 -9.156 -0.88 1 98.19 41 PRO B CA 1
ATOM 2879 C C . PRO B 1 41 ? -13.008 -9.125 -1.899 1 98.19 41 PRO B C 1
ATOM 2881 O O . PRO B 1 41 ? -11.836 -9.117 -1.521 1 98.19 41 PRO B O 1
ATOM 2884 N N . SER B 1 42 ? -13.352 -9.062 -3.17 1 98.62 42 SER B N 1
ATOM 2885 C CA . SER B 1 42 ? -12.352 -9.086 -4.234 1 98.62 42 SER B CA 1
ATOM 2886 C C . SER B 1 42 ? -12.086 -7.68 -4.77 1 98.62 42 SER B C 1
ATOM 2888 O O . SER B 1 42 ? -11.562 -7.516 -5.871 1 98.62 42 SER B O 1
ATOM 2890 N N . SER B 1 43 ? -12.508 -6.656 -4.023 1 98.81 43 SER B N 1
ATOM 2891 C CA . SER B 1 43 ? -12.297 -5.289 -4.488 1 98.81 43 SER B CA 1
ATOM 2892 C C . SER B 1 43 ? -10.812 -4.984 -4.66 1 98.81 43 SER B C 1
ATOM 2894 O O . SER B 1 43 ? -9.977 -5.527 -3.932 1 98.81 43 SER B O 1
ATOM 2896 N N . GLY B 1 44 ? -10.508 -4.133 -5.602 1 98.75 44 GLY B N 1
ATOM 2897 C CA . GLY B 1 44 ? -9.133 -3.756 -5.891 1 98.75 44 GLY B CA 1
ATOM 2898 C C . GLY B 1 44 ? -8.398 -3.201 -4.684 1 98.75 44 GLY B C 1
ATOM 2899 O O . GLY B 1 44 ? -7.215 -3.471 -4.492 1 98.75 44 GLY B O 1
ATOM 2900 N N . VAL B 1 45 ? -9.086 -2.453 -3.873 1 98.88 45 VAL B N 1
ATOM 2901 C CA . VAL B 1 45 ? -8.453 -1.833 -2.717 1 98.88 45 VAL B CA 1
ATOM 2902 C C . VAL B 1 45 ? -8.086 -2.904 -1.692 1 98.88 45 VAL B C 1
ATOM 2904 O O . VAL B 1 45 ? -7.031 -2.834 -1.061 1 98.88 45 VAL B O 1
ATOM 2907 N N . LEU B 1 46 ? -8.898 -3.926 -1.518 1 98.88 46 LEU B N 1
ATOM 2908 C CA . LEU B 1 46 ? -8.656 -4.938 -0.492 1 98.88 46 LEU B CA 1
ATOM 2909 C C . LEU B 1 46 ? -7.598 -5.934 -0.946 1 98.88 46 LEU B C 1
ATOM 2911 O O . LEU B 1 46 ? -6.938 -6.562 -0.118 1 98.88 46 LEU B O 1
ATOM 2915 N N . ASN B 1 47 ? -7.445 -6.055 -2.25 1 98.69 47 ASN B N 1
ATOM 2916 C CA . ASN B 1 47 ? -6.57 -7.102 -2.764 1 98.69 47 ASN B CA 1
ATOM 2917 C C . ASN B 1 47 ? -5.246 -6.535 -3.264 1 98.69 47 ASN B C 1
ATOM 2919 O O . ASN B 1 47 ? -4.211 -7.195 -3.186 1 98.69 47 ASN B O 1
ATOM 2923 N N . TYR B 1 48 ? -5.281 -5.301 -3.721 1 98.56 48 TYR B N 1
ATOM 2924 C CA . TYR B 1 48 ? -4.082 -4.789 -4.379 1 98.56 48 TYR B CA 1
ATOM 2925 C C . TYR B 1 48 ? -3.748 -3.387 -3.885 1 98.56 48 TYR B C 1
ATOM 2927 O O . TYR B 1 48 ? -2.855 -2.729 -4.43 1 98.56 48 TYR B O 1
ATOM 2935 N N . GLY B 1 49 ? -4.449 -2.877 -2.893 1 98.69 49 GLY B N 1
ATOM 2936 C CA . GLY B 1 49 ? -4.105 -1.637 -2.217 1 98.69 49 GLY B CA 1
ATOM 2937 C C . GLY B 1 49 ? -4.32 -0.407 -3.078 1 98.69 49 GLY B C 1
ATOM 2938 O O . GLY B 1 49 ? -3.66 0.616 -2.887 1 98.69 49 GLY B O 1
ATOM 2939 N N . GLN B 1 50 ? -5.176 -0.516 -4.062 1 98.75 50 GLN B N 1
ATOM 2940 C CA . GLN B 1 50 ? -5.449 0.648 -4.895 1 98.75 50 GLN B CA 1
ATOM 2941 C C . GLN B 1 50 ? -6.324 1.66 -4.16 1 98.75 50 GLN B C 1
ATOM 2943 O O . GLN B 1 50 ? -7.551 1.633 -4.273 1 98.75 50 GLN B O 1
ATOM 2948 N N . GLY B 1 51 ? -5.668 2.572 -3.404 1 98.88 51 GLY B N 1
ATOM 2949 C CA . GLY B 1 51 ? -6.375 3.535 -2.574 1 98.88 51 GLY B CA 1
ATOM 2950 C C . GLY B 1 51 ? -5.57 4.793 -2.303 1 98.88 51 GLY B C 1
ATOM 2951 O O . GLY B 1 51 ? -4.352 4.73 -2.119 1 98.88 51 GLY B O 1
ATOM 2952 N N . LEU B 1 52 ? -6.254 5.887 -2.32 1 98.94 52 LEU B N 1
ATOM 2953 C CA . LEU B 1 52 ? -5.734 7.211 -1.994 1 98.94 52 LEU B CA 1
ATOM 2954 C C . LEU B 1 52 ? -6.555 7.859 -0.884 1 98.94 52 LEU B C 1
ATOM 2956 O O . LEU B 1 52 ? -7.734 7.543 -0.711 1 98.94 52 LEU B O 1
ATOM 2960 N N . PHE B 1 53 ? -5.938 8.75 -0.174 1 98.81 53 PHE B N 1
ATOM 2961 C CA . PHE B 1 53 ? -6.691 9.539 0.791 1 98.81 53 PHE B CA 1
ATOM 2962 C C . PHE B 1 53 ? -6.156 10.969 0.858 1 98.81 53 PHE B C 1
ATOM 2964 O O . PHE B 1 53 ? -5.07 11.25 0.35 1 98.81 53 PHE B O 1
ATOM 2971 N N . GLU B 1 54 ? -6.91 11.812 1.376 1 98.81 54 GLU B N 1
ATOM 2972 C CA . GLU B 1 54 ? -6.527 13.164 1.753 1 98.81 54 GLU B CA 1
ATOM 2973 C C . GLU B 1 54 ? -6.891 13.461 3.205 1 98.81 54 GLU B C 1
ATOM 2975 O O . GLU B 1 54 ? -7.605 12.688 3.842 1 98.81 54 GLU B O 1
ATOM 2980 N N . GLY B 1 55 ? -6.332 14.406 3.746 1 98.19 55 GLY B N 1
ATOM 2981 C CA . GLY B 1 55 ? -6.645 15 5.039 1 98.19 55 GLY B CA 1
ATOM 2982 C C . GLY B 1 55 ? -6.719 16.516 5.004 1 98.19 55 GLY B C 1
ATOM 2983 O O . GLY B 1 55 ? -5.801 17.172 4.52 1 98.19 55 GLY B O 1
ATOM 2984 N N . MET B 1 56 ? -7.773 16.984 5.449 1 98.62 56 MET B N 1
ATOM 2985 C CA . MET B 1 56 ? -7.98 18.422 5.48 1 98.62 56 MET B CA 1
ATOM 2986 C C . MET B 1 56 ? -8.867 18.828 6.656 1 98.62 56 MET B C 1
ATOM 2988 O O . MET B 1 56 ? -9.281 17.969 7.441 1 98.62 56 MET B O 1
ATOM 2992 N N . LYS B 1 57 ? -9.047 20.125 6.832 1 98 57 LYS B N 1
ATOM 2993 C CA . LYS B 1 57 ? -9.773 20.578 8.008 1 98 57 LYS B CA 1
ATOM 2994 C C . LYS B 1 57 ? -10.773 21.672 7.652 1 98 57 LYS B C 1
ATOM 2996 O O . LYS B 1 57 ? -10.531 22.469 6.742 1 98 57 LYS B O 1
ATOM 3001 N N . ALA B 1 58 ? -11.867 21.656 8.336 1 98.44 58 ALA B N 1
ATOM 3002 C CA . ALA B 1 58 ? -12.789 22.781 8.414 1 98.44 58 ALA B CA 1
ATOM 3003 C C . ALA B 1 58 ? -12.719 23.453 9.781 1 98.44 58 ALA B C 1
ATOM 3005 O O . ALA B 1 58 ? -12.555 22.781 10.797 1 98.44 58 ALA B O 1
ATOM 3006 N N . TYR B 1 59 ? -12.891 24.75 9.766 1 97.69 59 TYR B N 1
ATOM 3007 C CA . TYR B 1 59 ? -12.812 25.562 10.977 1 97.69 59 TYR B CA 1
ATOM 3008 C C . TYR B 1 59 ? -14.055 26.422 11.133 1 97.69 59 TYR B C 1
ATOM 3010 O O . TYR B 1 59 ? -14.703 26.781 10.148 1 97.69 59 TYR B O 1
ATOM 3018 N N . ARG B 1 60 ? -14.344 26.672 12.367 1 97.12 60 ARG B N 1
ATOM 3019 C CA . ARG B 1 60 ? -15.359 27.656 12.703 1 97.12 60 ARG B CA 1
ATOM 3020 C C . ARG B 1 60 ? -14.727 28.984 13.133 1 97.12 60 ARG B C 1
ATOM 3022 O O . ARG B 1 60 ? -13.961 29.016 14.102 1 97.12 60 ARG B O 1
ATOM 3029 N N . LYS B 1 61 ? -15.055 30.031 12.422 1 96.75 61 LYS B N 1
ATOM 3030 C CA . LYS B 1 61 ? -14.562 31.359 12.781 1 96.75 61 LYS B CA 1
ATOM 3031 C C . LYS B 1 61 ? -15.328 31.906 13.984 1 96.75 61 LYS B C 1
ATOM 3033 O O . LYS B 1 61 ? -16.344 31.344 14.398 1 96.75 61 LYS B O 1
ATOM 3038 N N . GLU B 1 62 ? -14.82 33.031 14.461 1 95.88 62 GLU B N 1
ATOM 3039 C CA . GLU B 1 62 ? -15.438 33.688 15.617 1 95.88 62 GLU B CA 1
ATOM 3040 C C . GLU B 1 62 ? -16.875 34.125 15.312 1 95.88 62 GLU B C 1
ATOM 3042 O O . GLU B 1 62 ? -17.734 34.094 16.188 1 95.88 62 GLU B O 1
ATOM 3047 N N . ASP B 1 63 ? -17.156 34.469 14.117 1 95.38 63 ASP B N 1
ATOM 3048 C CA . ASP B 1 63 ? -18.484 34.938 13.742 1 95.38 63 ASP B CA 1
ATOM 3049 C C . ASP B 1 63 ? -19.391 33.781 13.398 1 95.38 63 ASP B C 1
ATOM 3051 O O . ASP B 1 63 ? -20.531 33.969 12.961 1 95.38 63 ASP B O 1
ATOM 3055 N N . GLY B 1 64 ? -18.875 32.531 13.438 1 95.06 64 GLY B N 1
ATOM 3056 C CA . GLY B 1 64 ? -19.688 31.344 13.219 1 95.06 64 GLY B CA 1
ATOM 3057 C C . GLY B 1 64 ? -19.547 30.781 11.82 1 95.06 64 GLY B C 1
ATOM 3058 O O . GLY B 1 64 ? -19.984 29.656 11.555 1 95.06 64 GLY B O 1
ATOM 3059 N N . GLN B 1 65 ? -18.922 31.562 11.016 1 96.5 65 GLN B N 1
ATOM 3060 C CA . GLN B 1 65 ? -18.734 31.141 9.641 1 96.5 65 GLN B CA 1
ATOM 3061 C C . GLN B 1 65 ? -17.812 29.922 9.562 1 96.5 65 GLN B C 1
ATOM 3063 O O . GLN B 1 65 ? -16.797 29.875 10.266 1 96.5 65 GLN B O 1
ATOM 3068 N N . LEU B 1 66 ? -18.156 28.969 8.734 1 97.94 66 LEU B N 1
ATOM 3069 C CA . LEU B 1 66 ? -17.328 27.797 8.508 1 97.94 66 LEU B CA 1
ATOM 3070 C C . LEU B 1 66 ? -16.422 28 7.297 1 97.94 66 LEU B C 1
ATOM 3072 O O . LEU B 1 66 ? -16.844 28.562 6.285 1 97.94 66 LEU B O 1
ATOM 3076 N N . VAL B 1 67 ? -15.188 27.578 7.414 1 98.31 67 VAL B N 1
ATOM 3077 C CA . VAL B 1 67 ? -14.25 27.734 6.309 1 98.31 67 VAL B CA 1
ATOM 3078 C C . VAL B 1 67 ? -13.453 26.453 6.113 1 98.31 67 VAL B C 1
ATOM 3080 O O . VAL B 1 67 ? -13.195 25.719 7.074 1 98.31 67 VAL B O 1
ATOM 3083 N N . LEU B 1 68 ? -13.156 26.156 4.867 1 98.69 68 LEU B N 1
ATOM 3084 C CA . LEU B 1 68 ? -12.203 25.125 4.484 1 98.69 68 LEU B CA 1
ATOM 3085 C C . LEU B 1 68 ? -10.844 25.734 4.172 1 98.69 68 LEU B C 1
ATOM 3087 O O . LEU B 1 68 ? -10.75 26.906 3.801 1 98.69 68 LEU B O 1
ATOM 3091 N N . PHE B 1 69 ? -9.812 25 4.391 1 98.56 69 PHE B N 1
ATOM 3092 C CA . PHE B 1 69 ? -8.461 25.453 4.098 1 98.56 69 PHE B CA 1
ATOM 3093 C C . PHE B 1 69 ? -7.918 24.766 2.848 1 98.56 69 PHE B C 1
ATOM 3095 O O . PHE B 1 69 ? -7.707 23.562 2.846 1 98.56 69 PHE B O 1
ATOM 3102 N N . ARG B 1 70 ? -7.707 25.469 1.755 1 98.62 70 ARG B N 1
ATOM 3103 C CA . ARG B 1 70 ? -7.066 25.141 0.487 1 98.62 70 ARG B CA 1
ATOM 3104 C C . ARG B 1 70 ? -7.594 23.828 -0.069 1 98.62 70 ARG B C 1
ATOM 3106 O O . ARG B 1 70 ? -6.812 22.953 -0.45 1 98.62 70 ARG B O 1
ATOM 3113 N N . PRO B 1 71 ? -8.945 23.703 -0.183 1 98.75 71 PRO B N 1
ATOM 3114 C CA . PRO B 1 71 ? -9.492 22.438 -0.674 1 98.75 71 PRO B CA 1
ATOM 3115 C C . PRO B 1 71 ? -9.078 22.141 -2.111 1 98.75 71 PRO B C 1
ATOM 3117 O O . PRO B 1 71 ? -9.016 20.969 -2.506 1 98.75 71 PRO B O 1
ATOM 3120 N N . ASP B 1 72 ? -8.75 23.141 -2.879 1 98.69 72 ASP B N 1
ATOM 3121 C CA . ASP B 1 72 ? -8.305 22.969 -4.258 1 98.69 72 ASP B CA 1
ATOM 3122 C C . ASP B 1 72 ? -6.977 22.203 -4.312 1 98.69 72 ASP B C 1
ATOM 3124 O O . ASP B 1 72 ? -6.762 21.391 -5.203 1 98.69 72 ASP B O 1
ATOM 3128 N N . GLN B 1 73 ? -6.094 22.516 -3.332 1 98.81 73 GLN B N 1
ATOM 3129 C CA . GLN B 1 73 ? -4.793 21.859 -3.301 1 98.81 73 GLN B CA 1
ATOM 3130 C C . GLN B 1 73 ? -4.93 20.375 -3.008 1 98.81 73 GLN B C 1
ATOM 3132 O O . GLN B 1 73 ? -4.207 19.547 -3.578 1 98.81 73 GLN B O 1
ATOM 3137 N N . ASN B 1 74 ? -5.848 20.047 -2.086 1 98.88 74 ASN B N 1
ATOM 3138 C CA . ASN B 1 74 ? -6.121 18.625 -1.839 1 98.88 74 ASN B CA 1
ATOM 3139 C C . ASN B 1 74 ? -6.688 17.938 -3.076 1 98.88 74 ASN B C 1
ATOM 3141 O O . ASN B 1 74 ? -6.305 16.812 -3.395 1 98.88 74 ASN B O 1
ATOM 3145 N N . ALA B 1 75 ? -7.57 18.625 -3.744 1 98.88 75 ALA B N 1
ATOM 3146 C CA . ALA B 1 75 ? -8.164 18.078 -4.957 1 98.88 75 ALA B CA 1
ATOM 3147 C C . ALA B 1 75 ? -7.098 17.797 -6.012 1 98.88 75 ALA B C 1
ATOM 3149 O O . ALA B 1 75 ? -7.082 16.719 -6.617 1 98.88 75 ALA B O 1
ATOM 3150 N N . ILE B 1 76 ? -6.238 18.719 -6.219 1 98.88 76 ILE B N 1
ATOM 3151 C CA . ILE B 1 76 ? -5.176 18.594 -7.215 1 98.88 76 ILE B CA 1
ATOM 3152 C C . ILE B 1 76 ? -4.238 17.453 -6.828 1 98.88 76 ILE B C 1
ATOM 3154 O O . ILE B 1 76 ? -3.832 16.656 -7.684 1 98.88 76 ILE B O 1
ATOM 3158 N N . ARG B 1 77 ? -3.891 17.391 -5.559 1 98.75 77 ARG B N 1
ATOM 3159 C CA . ARG B 1 77 ? -2.994 16.328 -5.109 1 98.75 77 ARG B CA 1
ATOM 3160 C C . ARG B 1 77 ? -3.639 14.961 -5.285 1 98.75 77 ARG B C 1
ATOM 3162 O O . ARG B 1 77 ? -2.967 13.992 -5.648 1 98.75 77 ARG B O 1
ATOM 3169 N N . LEU B 1 78 ? -4.926 14.891 -4.996 1 98.88 78 LEU B N 1
ATOM 3170 C CA . LEU B 1 78 ? -5.613 13.625 -5.223 1 98.88 78 LEU B CA 1
ATOM 3171 C C . LEU B 1 78 ? -5.574 13.234 -6.695 1 98.88 78 LEU B C 1
ATOM 3173 O O . LEU B 1 78 ? -5.371 12.062 -7.027 1 98.88 78 LEU B O 1
ATOM 3177 N N . GLN B 1 79 ? -5.785 14.18 -7.531 1 98.62 79 GLN B N 1
ATOM 3178 C CA . GLN B 1 79 ? -5.758 13.922 -8.969 1 98.62 79 GLN B CA 1
ATOM 3179 C C . GLN B 1 79 ? -4.391 13.406 -9.406 1 98.62 79 GLN B C 1
ATOM 3181 O O . GLN B 1 79 ? -4.305 12.469 -10.203 1 98.62 79 GLN B O 1
ATOM 3186 N N . THR B 1 80 ? -3.369 14.031 -8.906 1 98.25 80 THR B N 1
ATOM 3187 C CA . THR B 1 80 ? -2.01 13.602 -9.227 1 98.25 80 THR B CA 1
ATOM 3188 C C . THR B 1 80 ? -1.763 12.18 -8.75 1 98.25 80 THR B C 1
ATOM 3190 O O . THR B 1 80 ? -1.168 11.367 -9.461 1 98.25 80 THR B O 1
ATOM 3193 N N . GLY B 1 81 ? -2.166 11.914 -7.535 1 98.56 81 GLY B N 1
ATOM 3194 C CA . GLY B 1 81 ? -2.035 10.562 -7.016 1 98.56 81 GLY B CA 1
ATOM 3195 C C . GLY B 1 81 ? -2.82 9.539 -7.812 1 98.56 81 GLY B C 1
ATOM 3196 O O . GLY B 1 81 ? -2.346 8.422 -8.039 1 98.56 81 GLY B O 1
ATOM 3197 N N . ALA B 1 82 ? -4.02 9.922 -8.203 1 98.69 82 ALA B N 1
ATOM 3198 C CA . ALA B 1 82 ? -4.863 9.031 -8.992 1 98.69 82 ALA B CA 1
ATOM 3199 C C . ALA B 1 82 ? -4.191 8.656 -10.312 1 98.69 82 ALA B C 1
ATOM 3201 O O . ALA B 1 82 ? -4.23 7.5 -10.734 1 98.69 82 ALA B O 1
ATOM 3202 N N . GLU B 1 83 ? -3.621 9.594 -10.922 1 98.12 83 GLU B N 1
ATOM 3203 C CA . GLU B 1 83 ? -2.887 9.32 -12.156 1 98.12 83 GLU B CA 1
ATOM 3204 C C . GLU B 1 83 ? -1.777 8.297 -11.922 1 98.12 83 GLU B C 1
ATOM 3206 O O . GLU B 1 83 ? -1.62 7.355 -12.695 1 98.12 83 GLU B O 1
ATOM 3211 N N . ARG B 1 84 ? -1.03 8.453 -10.875 1 98.06 84 ARG B N 1
ATOM 3212 C CA . ARG B 1 84 ? 0.081 7.566 -10.562 1 98.06 84 ARG B CA 1
ATOM 3213 C C . ARG B 1 84 ? -0.417 6.16 -10.242 1 98.06 84 ARG B C 1
ATOM 3215 O O . ARG B 1 84 ? 0.254 5.172 -10.555 1 98.06 84 ARG B O 1
ATOM 3222 N N . MET B 1 85 ? -1.588 6.047 -9.633 1 98.19 85 MET B N 1
ATOM 3223 C CA . MET B 1 85 ? -2.125 4.758 -9.211 1 98.19 85 MET B CA 1
ATOM 3224 C C . MET B 1 85 ? -3.07 4.191 -10.266 1 98.19 85 MET B C 1
ATOM 3226 O O . MET B 1 85 ? -3.805 3.238 -9.992 1 98.19 85 MET B O 1
ATOM 3230 N N . CYS B 1 86 ? -3.107 4.828 -11.445 1 97.94 86 CYS B N 1
ATOM 3231 C CA . CYS B 1 86 ? -3.941 4.379 -12.555 1 97.94 86 CYS B CA 1
ATOM 3232 C C . CYS B 1 86 ? -5.41 4.336 -12.148 1 97.94 86 CYS B C 1
ATOM 3234 O O . CYS B 1 86 ? -6.09 3.332 -12.359 1 97.94 86 CYS B O 1
ATOM 3236 N N . MET B 1 87 ? -5.906 5.383 -11.594 1 98.44 87 MET B N 1
ATOM 3237 C CA . MET B 1 87 ? -7.297 5.559 -11.18 1 98.44 87 MET B CA 1
ATOM 3238 C C . MET B 1 87 ? -7.902 6.797 -11.836 1 98.44 87 MET B C 1
ATOM 3240 O O . MET B 1 87 ? -7.195 7.773 -12.102 1 98.44 87 MET B O 1
ATOM 3244 N N . PRO B 1 88 ? -9.203 6.727 -12.055 1 98.31 88 PRO B N 1
ATOM 3245 C CA . PRO B 1 88 ? -9.867 8.008 -12.297 1 98.31 88 PRO B CA 1
ATOM 3246 C C . PRO B 1 88 ? -9.945 8.883 -11.047 1 98.31 88 PRO B C 1
ATOM 3248 O O . PRO B 1 88 ? -9.719 8.398 -9.938 1 98.31 88 PRO B O 1
ATOM 3251 N N . SER B 1 89 ? -10.148 10.109 -11.242 1 98.25 89 SER B N 1
ATOM 3252 C CA . SER B 1 89 ? -10.305 11.023 -10.117 1 98.25 89 SER B CA 1
ATOM 3253 C C . SER B 1 89 ? -11.5 11.961 -10.32 1 98.25 89 SER B C 1
ATOM 3255 O O . SER B 1 89 ? -11.836 12.297 -11.453 1 98.25 89 SER B O 1
ATOM 3257 N N . PRO B 1 90 ? -12.18 12.312 -9.203 1 98.38 90 PRO B N 1
ATOM 3258 C CA . PRO B 1 90 ? -13.133 13.414 -9.359 1 98.38 90 PRO B CA 1
ATOM 3259 C C . PRO B 1 90 ? -12.469 14.688 -9.883 1 98.38 90 PRO B C 1
ATOM 3261 O O . PRO B 1 90 ? -11.273 14.898 -9.688 1 98.38 90 PRO B O 1
ATOM 3264 N N . SER B 1 91 ? -13.297 15.484 -10.648 1 97.94 91 SER B N 1
ATOM 3265 C CA . SER B 1 91 ? -12.812 16.812 -10.977 1 97.94 91 SER B CA 1
ATOM 3266 C C . SER B 1 91 ? -12.555 17.641 -9.711 1 97.94 91 SER B C 1
ATOM 3268 O O . SER B 1 91 ? -13.023 17.281 -8.625 1 97.94 91 SER B O 1
ATOM 3270 N N . ILE B 1 92 ? -11.82 18.719 -9.883 1 98.31 92 ILE B N 1
ATOM 3271 C CA . ILE B 1 92 ? -11.555 19.609 -8.758 1 98.31 92 ILE B CA 1
ATOM 3272 C C . ILE B 1 92 ? -12.875 20.094 -8.164 1 98.31 92 ILE B C 1
ATOM 3274 O O . ILE B 1 92 ? -13.055 20.078 -6.949 1 98.31 92 ILE B O 1
ATOM 3278 N N . ASP B 1 93 ? -13.836 20.438 -9.008 1 97.75 93 ASP B N 1
ATOM 3279 C CA . ASP B 1 93 ? -15.133 20.953 -8.555 1 97.75 93 ASP B CA 1
ATOM 3280 C C . ASP B 1 93 ? -15.914 19.859 -7.82 1 97.75 93 ASP B C 1
ATOM 3282 O O . ASP B 1 93 ? -16.562 20.141 -6.801 1 97.75 93 ASP B O 1
ATOM 3286 N N . GLN B 1 94 ? -15.922 18.656 -8.352 1 98.06 94 GLN B N 1
ATOM 3287 C CA . GLN B 1 94 ? -16.609 17.547 -7.707 1 98.06 94 GLN B CA 1
ATOM 3288 C C . GLN B 1 94 ? -16.047 17.281 -6.316 1 98.06 94 GLN B C 1
ATOM 3290 O O . GLN B 1 94 ? -16.797 17.047 -5.367 1 98.06 94 GLN B O 1
ATOM 3295 N N . PHE B 1 95 ? -14.727 17.328 -6.227 1 98.75 95 PHE B N 1
ATOM 3296 C CA . PHE B 1 95 ? -14.055 17.109 -4.953 1 98.75 95 PHE B CA 1
ATOM 3297 C C . PHE B 1 95 ? -14.453 18.172 -3.939 1 98.75 95 PHE B C 1
ATOM 3299 O O . PHE B 1 95 ? -14.867 17.859 -2.822 1 98.75 95 PHE B O 1
ATOM 3306 N N . ILE B 1 96 ? -14.328 19.406 -4.344 1 98.44 96 ILE B N 1
ATOM 3307 C CA . ILE B 1 96 ? -14.594 20.516 -3.443 1 98.44 96 ILE B CA 1
ATOM 3308 C C . ILE B 1 96 ? -16.062 20.5 -3.02 1 98.44 96 ILE B C 1
ATOM 3310 O O . ILE B 1 96 ? -16.375 20.719 -1.849 1 98.44 96 ILE B O 1
ATOM 3314 N N . ASP B 1 97 ? -16.953 20.219 -3.93 1 98.12 97 ASP B N 1
ATOM 3315 C CA . ASP B 1 97 ? -18.375 20.141 -3.623 1 98.12 97 ASP B CA 1
ATOM 3316 C C . ASP B 1 97 ? -18.656 19.047 -2.594 1 98.12 97 ASP B C 1
ATOM 3318 O O . ASP B 1 97 ? -19.438 19.266 -1.66 1 98.12 97 ASP B O 1
ATOM 3322 N N . ALA B 1 98 ? -18.078 17.891 -2.775 1 98.69 98 ALA B N 1
ATOM 3323 C CA . ALA B 1 98 ? -18.25 16.766 -1.852 1 98.69 98 ALA B CA 1
ATOM 3324 C C . ALA B 1 98 ? -17.797 17.141 -0.445 1 98.69 98 ALA B C 1
ATOM 3326 O O . ALA B 1 98 ? -18.484 16.859 0.537 1 98.69 98 ALA B O 1
ATOM 3327 N N . VAL B 1 99 ? -16.656 17.797 -0.361 1 98.75 99 VAL B N 1
ATOM 3328 C CA . VAL B 1 99 ? -16.078 18.188 0.925 1 98.75 99 VAL B CA 1
ATOM 3329 C C . VAL B 1 99 ? -16.969 19.25 1.581 1 98.75 99 VAL B C 1
ATOM 3331 O O . VAL B 1 99 ? -17.219 19.188 2.785 1 98.75 99 VAL B O 1
ATOM 3334 N N . LYS B 1 100 ? -17.422 20.188 0.815 1 98.56 100 LYS B N 1
ATOM 3335 C CA . LYS B 1 100 ? -18.297 21.234 1.327 1 98.56 100 LYS B CA 1
ATOM 3336 C C . LYS B 1 100 ? -19.594 20.641 1.882 1 98.56 100 LYS B C 1
ATOM 3338 O O . LYS B 1 100 ? -20.016 21 2.984 1 98.56 100 LYS B O 1
ATOM 3343 N N . GLN B 1 101 ? -20.203 19.781 1.115 1 98.5 101 GLN B N 1
ATOM 3344 C CA . GLN B 1 101 ? -21.438 19.141 1.548 1 98.5 101 GLN B CA 1
ATOM 3345 C C . GLN B 1 101 ? -21.234 18.359 2.838 1 98.5 101 GLN B C 1
ATOM 3347 O O . GLN B 1 101 ? -22.078 18.406 3.742 1 98.5 101 GLN B O 1
ATOM 3352 N N . THR B 1 102 ? -20.156 17.672 2.906 1 98.88 102 THR B N 1
ATOM 3353 C CA . THR B 1 102 ? -19.859 16.875 4.09 1 98.88 102 THR B CA 1
ATOM 3354 C C . THR B 1 102 ? -19.672 17.781 5.309 1 98.88 102 THR B C 1
ATOM 3356 O O . THR B 1 102 ? -20.203 17.5 6.383 1 98.88 102 THR B O 1
ATOM 3359 N N . ALA B 1 103 ? -18.859 18.812 5.121 1 98.75 103 ALA B N 1
ATOM 3360 C CA . ALA B 1 103 ? -18.609 19.75 6.219 1 98.75 103 ALA B CA 1
ATOM 3361 C C . ALA B 1 103 ? -19.906 20.406 6.695 1 98.75 103 ALA B C 1
ATOM 3363 O O . ALA B 1 103 ? -20.156 20.484 7.902 1 98.75 103 ALA B O 1
ATOM 3364 N N . LEU B 1 104 ? -20.734 20.828 5.77 1 98.38 104 LEU B N 1
ATOM 3365 C CA . LEU B 1 104 ? -21.969 21.5 6.105 1 98.38 104 LEU B CA 1
ATOM 3366 C C . LEU B 1 104 ? -22.938 20.562 6.82 1 98.38 104 LEU B C 1
ATOM 3368 O O . LEU B 1 104 ? -23.578 20.938 7.801 1 98.38 104 LEU B O 1
ATOM 3372 N N . ALA B 1 105 ? -23.031 19.359 6.312 1 98.62 105 ALA B N 1
ATOM 3373 C CA . ALA B 1 105 ? -23.922 18.375 6.922 1 98.62 105 ALA B CA 1
ATOM 3374 C C . ALA B 1 105 ? -23.469 18.031 8.336 1 98.62 105 ALA B C 1
ATOM 3376 O O . ALA B 1 105 ? -24.281 17.578 9.164 1 98.62 105 ALA B O 1
ATOM 3377 N N . ASN B 1 106 ? -22.203 18.266 8.617 1 98.69 106 ASN B N 1
ATOM 3378 C CA . ASN B 1 106 ? -21.641 17.953 9.93 1 98.69 106 ASN B CA 1
ATOM 3379 C C . ASN B 1 106 ? -21.266 19.219 10.688 1 98.69 106 ASN B C 1
ATOM 3381 O O . ASN B 1 106 ? -20.328 19.219 11.484 1 98.69 106 ASN B O 1
ATOM 3385 N N . LYS B 1 107 ? -21.906 20.312 10.422 1 97.81 107 LYS B N 1
ATOM 3386 C CA . LYS B 1 107 ? -21.531 21.609 10.969 1 97.81 107 LYS B CA 1
ATOM 3387 C C . LYS B 1 107 ? -21.547 21.594 12.492 1 97.81 107 LYS B C 1
ATOM 3389 O O . LYS B 1 107 ? -20.75 22.281 13.141 1 97.81 107 LYS B O 1
ATOM 3394 N N . ARG B 1 108 ? -22.438 20.812 13.109 1 97.5 108 ARG B N 1
ATOM 3395 C CA . ARG B 1 108 ? -22.531 20.766 14.562 1 97.5 108 ARG B CA 1
ATOM 3396 C C . ARG B 1 108 ? -21.266 20.156 15.172 1 97.5 108 ARG B C 1
ATOM 3398 O O . ARG B 1 108 ? -21.016 20.328 16.375 1 97.5 108 ARG B O 1
ATOM 3405 N N . TRP B 1 109 ? -20.531 19.406 14.344 1 98 109 TRP B N 1
ATOM 3406 C CA . TRP B 1 109 ? -19.344 18.719 14.82 1 98 109 TRP B CA 1
ATOM 3407 C C . TRP B 1 109 ? -18.094 19.594 14.641 1 98 109 TRP B C 1
ATOM 3409 O O . TRP B 1 109 ? -17 19.203 15.039 1 98 109 TRP B O 1
ATOM 3419 N N . VAL B 1 110 ? -18.203 20.75 13.961 1 97.81 110 VAL B N 1
ATOM 3420 C CA . VAL B 1 110 ? -17.078 21.672 13.883 1 97.81 110 VAL B CA 1
ATOM 3421 C C . VAL B 1 110 ? -16.875 22.359 15.234 1 97.81 110 VAL B C 1
ATOM 3423 O O . VAL B 1 110 ? -17.75 23.094 15.695 1 97.81 110 VAL B O 1
ATOM 3426 N N . PRO B 1 111 ? -15.789 22.141 15.844 1 96.94 111 PRO B N 1
ATOM 3427 C CA . PRO B 1 111 ? -15.57 22.703 17.188 1 96.94 111 PRO B CA 1
ATOM 3428 C C . PRO B 1 111 ? -15.672 24.234 17.203 1 96.94 111 PRO B C 1
ATOM 3430 O O . PRO B 1 111 ? -15.469 24.875 16.172 1 96.94 111 PRO B O 1
ATOM 3433 N N . PRO B 1 112 ? -15.992 24.781 18.375 1 95.75 112 PRO B N 1
ATOM 3434 C CA . PRO B 1 112 ? -15.93 26.234 18.516 1 95.75 112 PRO B CA 1
ATOM 3435 C C . PRO B 1 112 ? -14.516 26.781 18.312 1 95.75 112 PRO B C 1
ATOM 3437 O O . PRO B 1 112 ? -13.539 26.031 18.375 1 95.75 112 PRO B O 1
ATOM 3440 N N . PRO B 1 113 ? -14.477 28.109 18.016 1 93.5 113 PRO B N 1
ATOM 3441 C CA . PRO B 1 113 ? -13.164 28.719 17.812 1 93.5 113 PRO B CA 1
ATOM 3442 C C . PRO B 1 113 ? -12.188 28.406 18.953 1 93.5 113 PRO B C 1
ATOM 3444 O O . PRO B 1 113 ? -12.539 28.562 20.125 1 93.5 113 PRO B O 1
ATOM 3447 N N . GLY B 1 114 ? -11.078 27.938 18.562 1 90.5 114 GLY B N 1
ATOM 3448 C CA . GLY B 1 114 ? -10.016 27.703 19.516 1 90.5 114 GLY B CA 1
ATOM 3449 C C . GLY B 1 114 ? -10.062 26.312 20.125 1 90.5 114 GLY B C 1
ATOM 3450 O O . GLY B 1 114 ? -9.156 25.922 20.875 1 90.5 114 GLY B O 1
ATOM 3451 N N . LYS B 1 115 ? -11 25.5 19.812 1 93.06 115 LYS B N 1
ATOM 3452 C CA . LYS B 1 115 ? -11.164 24.203 20.484 1 93.06 115 LYS B CA 1
ATOM 3453 C C . LYS B 1 115 ? -10.844 23.047 19.547 1 93.06 115 LYS B C 1
ATOM 3455 O O . LYS B 1 115 ? -10.969 21.891 19.922 1 93.06 115 LYS B O 1
ATOM 3460 N N . GLY B 1 116 ? -10.445 23.422 18.359 1 94.38 116 GLY B N 1
ATOM 3461 C CA . GLY B 1 116 ? -10.125 22.375 17.406 1 94.38 116 GLY B CA 1
ATOM 3462 C C . GLY B 1 116 ? -10.695 22.625 16.031 1 94.38 116 GLY B C 1
ATOM 3463 O O . GLY B 1 116 ? -10.836 23.781 15.609 1 94.38 116 GLY B O 1
ATOM 3464 N N . SER B 1 117 ? -10.883 21.578 15.234 1 96.75 117 SER B N 1
ATOM 3465 C CA . SER B 1 117 ? -11.383 21.641 13.867 1 96.75 117 SER B CA 1
ATOM 3466 C C . SER B 1 117 ? -12.156 20.375 13.5 1 96.75 117 SER B C 1
ATOM 3468 O O . SER B 1 117 ? -12.172 19.406 14.273 1 96.75 117 SER B O 1
ATOM 3470 N N . LEU B 1 118 ? -12.852 20.422 12.453 1 98.06 118 LEU B N 1
ATOM 3471 C CA . LEU B 1 118 ? -13.406 19.219 11.852 1 98.06 118 LEU B CA 1
ATOM 3472 C C . LEU B 1 118 ? -12.438 18.641 10.828 1 98.06 118 LEU B C 1
ATOM 3474 O O . LEU B 1 118 ? -12.219 19.234 9.766 1 98.06 118 LEU B O 1
ATOM 3478 N N . TYR B 1 119 ? -11.828 17.562 11.234 1 97.81 119 TYR B N 1
ATOM 3479 C CA . TYR B 1 119 ? -10.977 16.828 10.289 1 97.81 119 TYR B CA 1
ATOM 3480 C C . TYR B 1 119 ? -11.82 16.141 9.227 1 97.81 119 TYR B C 1
ATOM 3482 O O . TYR B 1 119 ? -12.805 15.461 9.539 1 97.81 119 TYR B O 1
ATOM 3490 N N . ILE B 1 120 ? -11.484 16.328 7.965 1 98.75 120 ILE B N 1
ATOM 3491 C CA . ILE B 1 120 ? -12.203 15.766 6.832 1 98.75 120 ILE B CA 1
ATOM 3492 C C . ILE B 1 120 ? -11.297 14.805 6.066 1 98.75 120 ILE B C 1
ATOM 3494 O O . ILE B 1 120 ? -10.164 15.156 5.73 1 98.75 120 ILE B O 1
ATOM 3498 N N . ARG B 1 121 ? -11.781 13.586 5.809 1 98.69 121 ARG B N 1
ATOM 3499 C CA . ARG B 1 121 ? -11.016 12.492 5.215 1 98.69 121 ARG B CA 1
ATOM 3500 C C . ARG B 1 121 ? -11.641 12.039 3.9 1 98.69 121 ARG B C 1
ATOM 3502 O O . ARG B 1 121 ? -12.453 11.117 3.885 1 98.69 121 ARG B O 1
ATOM 3509 N N . PRO B 1 122 ? -11.25 12.695 2.771 1 98.88 122 PRO B N 1
ATOM 3510 C CA . PRO B 1 122 ? -11.594 12.109 1.475 1 98.88 122 PRO B CA 1
ATOM 3511 C C . PRO B 1 122 ? -10.797 10.844 1.171 1 98.88 122 PRO B C 1
ATOM 3513 O O . PRO B 1 122 ? -9.602 10.781 1.445 1 98.88 122 PRO B O 1
ATOM 3516 N N . LEU B 1 123 ? -11.453 9.836 0.623 1 98.88 123 LEU B N 1
ATOM 3517 C CA . LEU B 1 123 ? -10.844 8.594 0.142 1 98.88 123 LEU B CA 1
ATOM 3518 C C . LEU B 1 123 ? -11.266 8.312 -1.298 1 98.88 123 LEU B C 1
ATOM 3520 O O . LEU B 1 123 ? -12.398 8.586 -1.686 1 98.88 123 LEU B O 1
ATOM 3524 N N . LEU B 1 124 ? -10.383 7.852 -2.066 1 98.94 124 LEU B N 1
ATOM 3525 C CA . LEU B 1 124 ? -10.641 7.254 -3.371 1 98.94 124 LEU B CA 1
ATOM 3526 C C . LEU B 1 124 ? -10.117 5.824 -3.434 1 98.94 124 LEU B C 1
ATOM 3528 O O . LEU B 1 124 ? -8.906 5.598 -3.32 1 98.94 124 LEU B O 1
ATOM 3532 N N . VAL B 1 125 ? -11.031 4.824 -3.652 1 98.88 125 VAL B N 1
ATOM 3533 C CA . VAL B 1 125 ? -10.586 3.438 -3.547 1 98.88 125 VAL B CA 1
ATOM 3534 C C . VAL B 1 125 ? -11.07 2.646 -4.762 1 98.88 125 VAL B C 1
ATOM 3536 O O . VAL B 1 125 ? -12.148 2.918 -5.301 1 98.88 125 VAL B O 1
ATOM 3539 N N . GLY B 1 126 ? -10.211 1.715 -5.25 1 98.81 126 GLY B N 1
ATOM 3540 C CA . GLY B 1 126 ? -10.68 0.729 -6.211 1 98.81 126 GLY B CA 1
ATOM 3541 C C . GLY B 1 126 ? -11.672 -0.254 -5.625 1 98.81 126 GLY B C 1
ATOM 3542 O O . GLY B 1 126 ? -11.281 -1.268 -5.039 1 98.81 126 GLY B O 1
ATOM 3543 N N . SER B 1 127 ? -12.938 0.019 -5.832 1 98.62 127 SER B N 1
ATOM 3544 C CA . SER B 1 127 ? -13.992 -0.747 -5.164 1 98.62 127 SER B CA 1
ATOM 3545 C C . SER B 1 127 ? -14.453 -1.916 -6.027 1 98.62 127 SER B C 1
ATOM 3547 O O . SER B 1 127 ? -15.125 -2.828 -5.535 1 98.62 127 SER B O 1
ATOM 3549 N N . GLY B 1 128 ? -14.133 -1.893 -7.312 1 98.31 128 GLY B N 1
ATOM 3550 C CA . GLY B 1 128 ? -14.586 -2.943 -8.211 1 98.31 128 GLY B CA 1
ATOM 3551 C C . GLY B 1 128 ? -13.883 -4.27 -7.98 1 98.31 128 GLY B C 1
ATOM 3552 O O . GLY B 1 128 ? -12.688 -4.297 -7.668 1 98.31 128 GLY B O 1
ATOM 3553 N N . PRO B 1 129 ? -14.633 -5.359 -8.133 1 98.19 129 PRO B N 1
ATOM 3554 C CA . PRO B 1 129 ? -14.039 -6.691 -7.992 1 98.19 129 PRO B CA 1
ATOM 3555 C C . PRO B 1 129 ? -13.07 -7.023 -9.125 1 98.19 129 PRO B C 1
ATOM 3557 O O . PRO B 1 129 ? -13.336 -6.703 -10.289 1 98.19 129 PRO B O 1
ATOM 3560 N N . ILE B 1 130 ? -11.984 -7.66 -8.727 1 97.12 130 ILE B N 1
ATOM 3561 C CA . ILE B 1 130 ? -10.969 -7.988 -9.719 1 97.12 130 ILE B CA 1
ATOM 3562 C C . ILE B 1 130 ? -10.086 -9.117 -9.203 1 97.12 130 ILE B C 1
ATOM 3564 O O . ILE B 1 130 ? -9.805 -9.195 -8 1 97.12 130 ILE B O 1
ATOM 3568 N N . LEU B 1 131 ? -9.742 -10.055 -10 1 95.62 131 LEU B N 1
ATOM 3569 C CA . LEU B 1 131 ? -8.711 -11.055 -9.766 1 95.62 131 LEU B CA 1
ATOM 3570 C C . LEU B 1 131 ? -7.621 -10.969 -10.836 1 95.62 131 LEU B C 1
ATOM 3572 O O . LEU B 1 131 ? -7.875 -11.234 -12.008 1 95.62 131 LEU B O 1
ATOM 3576 N N . GLY B 1 132 ? -6.441 -10.641 -10.414 1 93.69 132 GLY B N 1
ATOM 3577 C CA . GLY B 1 132 ? -5.352 -10.289 -11.312 1 93.69 132 GLY B CA 1
ATOM 3578 C C . GLY B 1 132 ? -4.895 -8.852 -11.156 1 93.69 132 GLY B C 1
ATOM 3579 O O . GLY B 1 132 ? -5.715 -7.949 -10.953 1 93.69 132 GLY B O 1
ATOM 3580 N N . LEU B 1 133 ? -3.666 -8.648 -11.328 1 95 133 LEU B N 1
ATOM 3581 C CA . LEU B 1 133 ? -3.076 -7.34 -11.078 1 95 133 LEU B CA 1
ATOM 3582 C C . LEU B 1 133 ? -3.369 -6.379 -12.219 1 95 133 LEU B C 1
ATOM 3584 O O . LEU B 1 133 ? -2.748 -6.465 -13.281 1 95 133 LEU B O 1
ATOM 3588 N N . ALA B 1 134 ? -4.254 -5.543 -12.055 1 96.19 134 ALA B N 1
ATOM 3589 C CA . ALA B 1 134 ? -4.707 -4.504 -12.977 1 96.19 134 ALA B CA 1
ATOM 3590 C C . ALA B 1 134 ? -5.57 -3.473 -12.258 1 96.19 134 ALA B C 1
ATOM 3592 O O . ALA B 1 134 ? -6.016 -3.703 -11.133 1 96.19 134 ALA B O 1
ATOM 3593 N N . PRO B 1 135 ? -5.742 -2.312 -12.898 1 97.44 135 PRO B N 1
ATOM 3594 C CA . PRO B 1 135 ? -6.645 -1.334 -12.281 1 97.44 135 PRO B CA 1
ATOM 3595 C C . PRO B 1 135 ? -8.055 -1.878 -12.07 1 97.44 135 PRO B C 1
ATOM 3597 O O . PRO B 1 135 ? -8.562 -2.625 -12.914 1 97.44 135 PRO B O 1
ATOM 3600 N N . ALA B 1 136 ? -8.641 -1.534 -10.945 1 98.19 136 ALA B N 1
ATOM 3601 C CA . ALA B 1 136 ? -10.008 -1.96 -10.641 1 98.19 136 ALA B CA 1
ATOM 3602 C C . ALA B 1 136 ? -10.984 -1.474 -11.711 1 98.19 136 ALA B C 1
ATOM 3604 O O . ALA B 1 136 ? -10.75 -0.443 -12.352 1 98.19 136 ALA B O 1
ATOM 3605 N N . PRO B 1 137 ? -12.086 -2.182 -11.867 1 97.81 137 PRO B N 1
ATOM 3606 C CA . PRO B 1 137 ? -13.055 -1.761 -12.883 1 97.81 137 PRO B CA 1
ATOM 3607 C C . PRO B 1 137 ? -14 -0.672 -12.383 1 97.81 137 PRO B C 1
ATOM 3609 O O . PRO B 1 137 ? -14.695 -0.037 -13.18 1 97.81 137 PRO B O 1
ATOM 3612 N N . GLU B 1 138 ? -14.117 -0.54 -11.039 1 98.31 138 GLU B N 1
ATOM 3613 C CA . GLU B 1 138 ? -14.961 0.478 -10.422 1 98.31 138 GLU B CA 1
ATOM 3614 C C . GLU B 1 138 ? -14.258 1.14 -9.242 1 98.31 138 GLU B C 1
ATOM 3616 O O . GLU B 1 138 ? -13.391 0.536 -8.609 1 98.31 138 GLU B O 1
ATOM 3621 N N . TYR B 1 139 ? -14.781 2.363 -8.984 1 98.75 139 TYR B N 1
ATOM 3622 C CA . TYR B 1 139 ? -14.156 3.15 -7.922 1 98.75 139 TYR B CA 1
ATOM 3623 C C . TYR B 1 139 ? -15.219 3.85 -7.074 1 98.75 139 TYR B C 1
ATOM 3625 O O . TYR B 1 139 ? -16.344 4.07 -7.531 1 98.75 139 TYR B O 1
ATOM 3633 N N . THR B 1 140 ? -14.859 4.117 -5.844 1 98.81 140 THR B N 1
ATOM 3634 C CA . THR B 1 140 ? -15.695 4.875 -4.922 1 98.81 140 THR B CA 1
ATOM 3635 C C . THR B 1 140 ? -14.906 6.02 -4.293 1 98.81 140 THR B C 1
ATOM 3637 O O . THR B 1 140 ? -13.797 5.816 -3.791 1 98.81 140 THR B O 1
ATOM 3640 N N . PHE B 1 141 ? -15.43 7.207 -4.496 1 98.88 141 PHE B N 1
ATOM 3641 C CA . PHE B 1 141 ? -14.977 8.375 -3.754 1 98.88 141 PHE B CA 1
ATOM 3642 C C . PHE B 1 141 ? -15.844 8.609 -2.523 1 98.88 141 PHE B C 1
ATOM 3644 O O . PHE B 1 141 ? -17.062 8.695 -2.629 1 98.88 141 PHE B O 1
ATOM 3651 N N . LEU B 1 142 ? -15.211 8.609 -1.308 1 98.56 142 LEU B N 1
ATOM 3652 C CA . LEU B 1 142 ? -16 8.828 -0.1 1 98.56 142 LEU B CA 1
ATOM 3653 C C . LEU B 1 142 ? -15.328 9.844 0.817 1 98.56 142 LEU B C 1
ATOM 3655 O O . LEU B 1 142 ? -14.109 10.008 0.776 1 98.56 142 LEU B O 1
ATOM 3659 N N . VAL B 1 143 ? -16.109 10.586 1.535 1 98.88 143 VAL B N 1
ATOM 3660 C CA . VAL B 1 143 ? -15.641 11.594 2.473 1 98.88 143 VAL B CA 1
ATOM 3661 C C . VAL B 1 143 ? -16.312 11.398 3.83 1 98.88 143 VAL B C 1
ATOM 3663 O O . VAL B 1 143 ? -17.531 11.328 3.918 1 98.88 143 VAL B O 1
ATOM 3666 N N . PHE B 1 144 ? -15.516 11.273 4.871 1 98.88 144 PHE B N 1
ATOM 3667 C CA . PHE B 1 144 ? -16.047 11.289 6.23 1 98.88 144 PHE B CA 1
ATOM 3668 C C . PHE B 1 144 ? -15.305 12.305 7.09 1 98.88 144 PHE B C 1
ATOM 3670 O O . PHE B 1 144 ? -14.344 12.93 6.629 1 98.88 144 PHE B O 1
ATOM 3677 N N . ALA B 1 145 ? -15.805 12.531 8.258 1 98.75 145 ALA B N 1
ATOM 3678 C CA . ALA B 1 145 ? -15.211 13.586 9.086 1 98.75 145 ALA B CA 1
ATOM 3679 C C . ALA B 1 145 ? -15.227 13.195 10.562 1 98.75 145 ALA B C 1
ATOM 3681 O O . ALA B 1 145 ? -15.969 12.289 10.961 1 98.75 145 ALA B O 1
ATOM 3682 N N . SER B 1 146 ? -14.375 13.836 11.289 1 98.31 146 SER B N 1
ATOM 3683 C CA . SER B 1 146 ? -14.25 13.672 12.734 1 98.31 146 SER B CA 1
ATOM 3684 C C . SER B 1 146 ? -13.75 14.953 13.398 1 98.31 146 SER B C 1
ATOM 3686 O O . SER B 1 146 ? -12.75 15.531 12.969 1 98.31 146 SER B O 1
ATOM 3688 N N . PRO B 1 147 ? -14.484 15.398 14.445 1 98 147 PRO B N 1
ATOM 3689 C CA . PRO B 1 147 ? -13.891 16.516 15.195 1 98 147 PRO B CA 1
ATOM 3690 C C . PRO B 1 147 ? -12.594 16.125 15.898 1 98 147 PRO B C 1
ATOM 3692 O O . PRO B 1 147 ? -12.484 15.031 16.453 1 98 147 PRO B O 1
ATOM 3695 N N . VAL B 1 148 ? -11.648 17.016 15.828 1 95.25 148 VAL B N 1
ATOM 3696 C CA . VAL B 1 148 ? -10.359 16.75 16.453 1 95.25 148 VAL B CA 1
ATOM 3697 C C . VAL B 1 148 ? -9.875 17.984 17.203 1 95.25 148 VAL B C 1
ATOM 3699 O O . VAL B 1 148 ? -10.195 19.109 16.812 1 95.25 148 VAL B O 1
ATOM 3702 N N . GLY B 1 149 ? -9.188 17.719 18.25 1 90.25 149 GLY B N 1
ATOM 3703 C CA . GLY B 1 149 ? -8.602 18.812 19.016 1 90.25 149 GLY B CA 1
ATOM 3704 C C . GLY B 1 149 ? -7.301 19.328 18.422 1 90.25 149 GLY B C 1
ATOM 3705 O O . GLY B 1 149 ? -6.852 18.844 17.375 1 90.25 149 GLY B O 1
ATOM 3706 N N . ASN B 1 150 ? -6.945 20.391 19.188 1 73.31 150 ASN B N 1
ATOM 3707 C CA . ASN B 1 150 ? -5.641 20.922 18.797 1 73.31 150 ASN B CA 1
ATOM 3708 C C . ASN B 1 150 ? -4.512 19.984 19.219 1 73.31 150 ASN B C 1
ATOM 3710 O O . ASN B 1 150 ? -4.586 19.344 20.266 1 73.31 150 ASN B O 1
ATOM 3714 N N . TYR B 1 151 ? -3.723 19.656 18.266 1 59.03 151 TYR B N 1
ATOM 3715 C CA . TYR B 1 151 ? -2.646 18.719 18.547 1 59.03 151 TYR B CA 1
ATOM 3716 C C . TYR B 1 151 ? -1.83 19.156 19.75 1 59.03 151 TYR B C 1
ATOM 3718 O O . TYR B 1 151 ? -1.457 18.344 20.594 1 59.03 151 TYR B O 1
ATOM 3726 N N . PHE B 1 152 ? -1.481 20.562 19.812 1 55.09 152 PHE B N 1
ATOM 3727 C CA . PHE B 1 152 ? -0.66 21.062 20.891 1 55.09 152 PHE B CA 1
ATOM 3728 C C . PHE B 1 152 ? -1.529 21.688 21.984 1 55.09 152 PHE B C 1
ATOM 3730 O O . PHE B 1 152 ? -1.976 22.828 21.844 1 55.09 152 PHE B O 1
ATOM 3737 N N . LYS B 1 153 ? -2.441 21.109 22.578 1 51 153 LYS B N 1
ATOM 3738 C CA . LYS B 1 153 ? -2.959 21.672 23.828 1 51 153 LYS B CA 1
ATOM 3739 C C . LYS B 1 153 ? -1.823 22.047 24.766 1 51 153 LYS B C 1
ATOM 3741 O O . LYS B 1 153 ? -0.686 21.609 24.594 1 51 153 LYS B O 1
ATOM 3746 N N . GLU B 1 154 ? -2.012 22.953 25.875 1 47.69 154 GLU B N 1
ATOM 3747 C CA . GLU B 1 154 ? -1.116 23.453 26.906 1 47.69 154 GLU B CA 1
ATOM 3748 C C . GLU B 1 154 ? -0.118 22.391 27.344 1 47.69 154 GLU B C 1
ATOM 3750 O O . GLU B 1 154 ? 0.923 22.719 27.922 1 47.69 154 GLU B O 1
ATOM 3755 N N . GLY B 1 155 ? 0.216 21.281 26.594 1 45.75 155 GLY B N 1
ATOM 3756 C CA . GLY B 1 155 ? 1.163 20.344 27.172 1 45.75 155 GLY B CA 1
ATOM 3757 C C . GLY B 1 155 ? 1.835 19.453 26.156 1 45.75 155 GLY B C 1
ATOM 3758 O O . GLY B 1 155 ? 2.414 18.422 26.5 1 45.75 155 GLY B O 1
ATOM 3759 N N . LEU B 1 156 ? 1.376 19.547 24.922 1 57.16 156 LEU B N 1
ATOM 3760 C CA . LEU B 1 156 ? 1.957 18.516 24.062 1 57.16 156 LEU B CA 1
ATOM 3761 C C . LEU B 1 156 ? 3.424 18.797 23.781 1 57.16 156 LEU B C 1
ATOM 3763 O O . LEU B 1 156 ? 3.773 19.922 23.406 1 57.16 156 LEU B O 1
ATOM 3767 N N . ALA B 1 157 ? 4.312 17.922 24.297 1 75.31 157 ALA B N 1
ATOM 3768 C CA . ALA B 1 157 ? 5.77 17.812 24.312 1 75.31 157 ALA B CA 1
ATOM 3769 C C . ALA B 1 157 ? 6.324 17.734 22.891 1 75.31 157 ALA B C 1
ATOM 3771 O O . ALA B 1 157 ? 5.672 17.188 22 1 75.31 157 ALA B O 1
ATOM 3772 N N . PRO B 1 158 ? 7.258 18.625 22.656 1 91.62 158 PRO B N 1
ATOM 3773 C CA . PRO B 1 158 ? 8.008 18.484 21.406 1 91.62 158 PRO B CA 1
ATOM 3774 C C . PRO B 1 158 ? 8.258 17.031 21.016 1 91.62 158 PRO B C 1
ATOM 3776 O O . PRO B 1 158 ? 8.281 16.156 21.891 1 91.62 158 PRO B O 1
ATOM 3779 N N . LEU B 1 159 ? 8.188 16.828 19.75 1 94.88 159 LEU B N 1
ATOM 3780 C CA . LEU B 1 159 ? 8.461 15.477 19.266 1 94.88 159 LEU B CA 1
ATOM 3781 C C . LEU 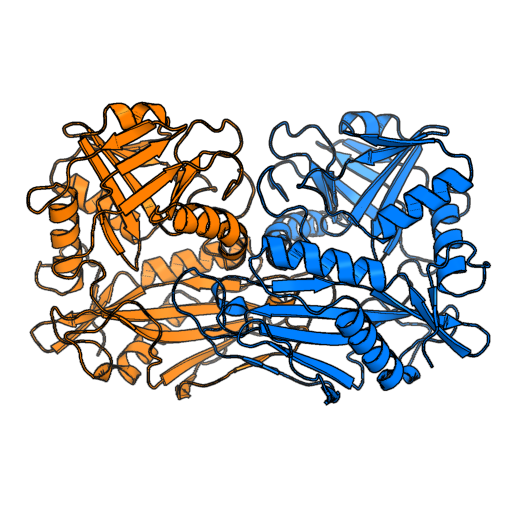B 1 159 ? 9.891 15.055 19.594 1 94.88 159 LEU B C 1
ATOM 3783 O O . LEU B 1 159 ? 10.812 15.859 19.5 1 94.88 159 LEU B O 1
ATOM 3787 N N . ASN B 1 160 ? 10.023 13.898 20 1 96.56 160 ASN B N 1
ATOM 3788 C CA . ASN B 1 160 ? 11.312 13.219 20.109 1 96.56 160 ASN B CA 1
ATOM 3789 C C . ASN B 1 160 ? 11.453 12.125 19.062 1 96.56 160 ASN B C 1
ATOM 3791 O O . ASN B 1 160 ? 10.805 11.078 19.141 1 96.56 160 ASN B O 1
ATOM 3795 N N . LEU B 1 161 ? 12.375 12.352 18.109 1 98.06 161 LEU B N 1
ATOM 3796 C CA . LEU B 1 161 ? 12.414 11.5 16.922 1 98.06 161 LEU B CA 1
ATOM 3797 C C . LEU B 1 161 ? 13.625 10.57 16.953 1 98.06 161 LEU B C 1
ATOM 3799 O O . LEU B 1 161 ? 14.648 10.914 17.547 1 98.06 161 LEU B O 1
ATOM 3803 N N . TYR B 1 162 ? 13.43 9.438 16.359 1 98 162 TYR B N 1
ATOM 3804 C CA . TYR B 1 162 ? 14.5 8.477 16.125 1 98 162 TYR B CA 1
ATOM 3805 C C . TYR B 1 162 ? 14.828 8.367 14.648 1 98 162 TYR B C 1
ATOM 3807 O O . TYR B 1 162 ? 13.938 8.164 13.82 1 98 162 TYR B O 1
ATOM 3815 N N . VAL B 1 163 ? 16.109 8.523 14.289 1 97.62 163 VAL B N 1
ATOM 3816 C CA . VAL B 1 163 ? 16.5 8.336 12.891 1 97.62 163 VAL B CA 1
ATOM 3817 C C . VAL B 1 163 ? 16.625 6.84 12.594 1 97.62 163 VAL B C 1
ATOM 3819 O O . VAL B 1 163 ? 17.438 6.145 13.211 1 97.62 163 VAL B O 1
ATOM 3822 N N . GLU B 1 164 ? 15.836 6.363 11.656 1 88.56 164 GLU B N 1
ATOM 3823 C CA . GLU B 1 164 ? 15.805 4.953 11.281 1 88.56 164 GLU B CA 1
ATOM 3824 C C . GLU B 1 164 ? 16.922 4.613 10.305 1 88.56 164 GLU B C 1
ATOM 3826 O O . GLU B 1 164 ? 17.156 5.344 9.344 1 88.56 164 GLU B O 1
ATOM 3831 N N . ASP B 1 165 ? 17.625 3.529 10.555 1 83.62 165 ASP B N 1
ATOM 3832 C CA . ASP B 1 165 ? 18.719 3.162 9.656 1 83.62 165 ASP B CA 1
ATOM 3833 C C . ASP B 1 165 ? 18.5 1.773 9.062 1 83.62 165 ASP B C 1
ATOM 3835 O O . ASP B 1 165 ? 19.312 1.304 8.258 1 83.62 165 ASP B O 1
ATOM 3839 N N . GLU B 1 166 ? 17.484 1.122 9.383 1 89.38 166 GLU B N 1
ATOM 3840 C CA . GLU B 1 166 ? 17.219 -0.22 8.875 1 89.38 166 GLU B CA 1
ATOM 3841 C C . GLU B 1 166 ? 16.047 -0.216 7.898 1 89.38 166 GLU B C 1
ATOM 3843 O O . GLU B 1 166 ? 16.109 -0.855 6.848 1 89.38 166 GLU B O 1
ATOM 3848 N N . PHE B 1 167 ? 15.016 0.479 8.258 1 93.94 167 PHE B N 1
ATOM 3849 C CA . PHE B 1 167 ? 13.82 0.563 7.43 1 93.94 167 PHE B CA 1
ATOM 3850 C C . PHE B 1 167 ? 13.812 1.855 6.621 1 93.94 167 PHE B C 1
ATOM 3852 O O . PHE B 1 167 ? 14.312 2.885 7.082 1 93.94 167 PHE B O 1
ATOM 3859 N N . HIS B 1 168 ? 13.289 1.765 5.469 1 94.56 168 HIS B N 1
ATOM 3860 C CA . HIS B 1 168 ? 13.133 2.943 4.629 1 94.56 168 HIS B CA 1
ATOM 3861 C C . HIS B 1 168 ? 11.672 3.164 4.258 1 94.56 168 HIS B C 1
ATOM 3863 O O . HIS B 1 168 ? 10.922 2.203 4.059 1 94.56 168 HIS B O 1
ATOM 3869 N N . ARG B 1 169 ? 11.336 4.379 4.102 1 95 169 ARG B N 1
ATOM 3870 C CA . ARG B 1 169 ? 9.945 4.746 3.834 1 95 169 ARG B CA 1
ATOM 3871 C C . ARG B 1 169 ? 9.656 4.727 2.336 1 95 169 ARG B C 1
ATOM 3873 O O . ARG B 1 169 ? 8.539 4.406 1.921 1 95 169 ARG B O 1
ATOM 3880 N N . ALA B 1 170 ? 10.578 5.156 1.558 1 95.5 170 ALA B N 1
ATOM 3881 C CA . ALA B 1 170 ? 10.359 5.375 0.131 1 95.5 170 ALA B CA 1
ATOM 3882 C C . ALA B 1 170 ? 11.641 5.164 -0.665 1 95.5 170 ALA B C 1
ATOM 3884 O O . ALA B 1 170 ? 12.727 5.094 -0.09 1 95.5 170 ALA B O 1
ATOM 3885 N N . THR B 1 171 ? 11.508 5.016 -1.929 1 95 171 THR B N 1
ATOM 3886 C CA . THR B 1 171 ? 12.617 4.863 -2.863 1 95 171 THR B CA 1
ATOM 3887 C C . THR B 1 171 ? 12.359 5.648 -4.145 1 95 171 THR B C 1
ATOM 3889 O O . THR B 1 171 ? 11.211 5.766 -4.586 1 95 171 THR B O 1
ATOM 3892 N N . PRO B 1 172 ? 13.492 6.246 -4.699 1 94.31 172 PRO B N 1
ATOM 3893 C CA . PRO B 1 172 ? 13.281 6.871 -6.008 1 94.31 172 PRO B CA 1
ATOM 3894 C C . PRO B 1 172 ? 12.648 5.918 -7.02 1 94.31 172 PRO B C 1
ATOM 3896 O O . PRO B 1 172 ? 13.07 4.762 -7.125 1 94.31 172 PRO B O 1
ATOM 3899 N N . GLY B 1 173 ? 11.625 6.398 -7.699 1 94.56 173 GLY B N 1
ATOM 3900 C CA . GLY B 1 173 ? 10.922 5.555 -8.648 1 94.56 173 GLY B CA 1
ATOM 3901 C C . GLY B 1 173 ? 9.719 4.852 -8.047 1 94.56 173 GLY B C 1
ATOM 3902 O O . GLY B 1 173 ? 8.898 4.277 -8.773 1 94.56 173 GLY B O 1
ATOM 3903 N N . GLY B 1 174 ? 9.594 4.859 -6.727 1 95.88 174 GLY B N 1
ATOM 3904 C CA . GLY B 1 174 ? 8.438 4.281 -6.051 1 95.88 174 GLY B CA 1
ATOM 3905 C C . GLY B 1 174 ? 7.289 5.254 -5.895 1 95.88 174 GLY B C 1
ATOM 3906 O O . GLY B 1 174 ? 7.148 6.191 -6.684 1 95.88 174 GLY B O 1
ATOM 3907 N N . ALA B 1 175 ? 6.461 4.992 -4.887 1 96.31 175 ALA B N 1
ATOM 3908 C CA . ALA B 1 175 ? 5.242 5.781 -4.734 1 96.31 175 ALA B CA 1
ATOM 3909 C C . ALA B 1 175 ? 5.336 6.703 -3.521 1 96.31 175 ALA B C 1
ATOM 3911 O O . ALA B 1 175 ? 4.316 7.184 -3.02 1 96.31 175 ALA B O 1
ATOM 3912 N N . GLY B 1 176 ? 6.477 6.973 -3.064 1 96.88 176 GLY B N 1
ATOM 3913 C CA . GLY B 1 176 ? 6.664 7.738 -1.841 1 96.88 176 GLY B CA 1
ATOM 3914 C C . GLY B 1 176 ? 6.082 9.141 -1.916 1 96.88 176 GLY B C 1
ATOM 3915 O O . GLY B 1 176 ? 5.68 9.703 -0.898 1 96.88 176 GLY B O 1
ATOM 3916 N N . GLY B 1 177 ? 6.031 9.703 -3.074 1 97.62 177 GLY B N 1
ATOM 3917 C CA . GLY B 1 177 ? 5.535 11.062 -3.244 1 97.62 177 GLY B CA 1
ATOM 3918 C C . GLY B 1 177 ? 4.031 11.125 -3.438 1 97.62 177 GLY B C 1
ATOM 3919 O O . GLY B 1 177 ? 3.479 12.195 -3.699 1 97.62 177 GLY B O 1
ATOM 3920 N N . VAL B 1 178 ? 3.369 10.016 -3.35 1 98.25 178 VAL B N 1
ATOM 3921 C CA . VAL B 1 178 ? 1.925 9.914 -3.527 1 98.25 178 VAL B CA 1
ATOM 3922 C C . VAL B 1 178 ? 1.255 9.664 -2.178 1 98.25 178 VAL B C 1
ATOM 3924 O O . VAL B 1 178 ? 1.735 8.852 -1.378 1 98.25 178 VAL B O 1
ATOM 3927 N N . LYS B 1 179 ? 0.192 10.414 -1.892 1 98.5 179 LYS B N 1
ATOM 3928 C CA . LYS B 1 179 ? -0.53 10.156 -0.647 1 98.5 179 LYS B CA 1
ATOM 3929 C C . LYS B 1 179 ? -1.418 8.922 -0.768 1 98.5 179 LYS B C 1
ATOM 3931 O O . LYS B 1 179 ? -2.637 9.008 -0.602 1 98.5 179 LYS B O 1
ATOM 3936 N N . ALA B 1 180 ? -0.816 7.793 -0.984 1 98.62 180 ALA B N 1
ATOM 3937 C CA . ALA B 1 180 ? -1.452 6.496 -1.181 1 98.62 180 ALA B CA 1
ATOM 3938 C C . ALA B 1 180 ? -1.478 5.695 0.118 1 98.62 180 ALA B C 1
ATOM 3940 O O . ALA B 1 180 ? -0.539 5.762 0.915 1 98.62 180 ALA B O 1
ATOM 3941 N N . ILE B 1 181 ? -2.551 4.883 0.286 1 98.62 181 ILE B N 1
ATOM 3942 C CA . ILE B 1 181 ? -2.662 4.07 1.494 1 98.62 181 ILE B CA 1
ATOM 3943 C C . ILE B 1 181 ? -1.489 3.096 1.57 1 98.62 181 ILE B C 1
ATOM 3945 O O . ILE B 1 181 ? -1.062 2.713 2.662 1 98.62 181 ILE B O 1
ATOM 3949 N N . SER B 1 182 ? -0.875 2.797 0.475 1 97.69 182 SER B N 1
ATOM 3950 C CA . SER B 1 182 ? 0.187 1.803 0.361 1 97.69 182 SER B CA 1
ATOM 3951 C C . SER B 1 182 ? 1.464 2.275 1.048 1 97.69 182 SER B C 1
ATOM 3953 O O . SER B 1 182 ? 2.385 1.486 1.271 1 97.69 182 SER B O 1
ATOM 3955 N N . ASN B 1 183 ? 1.566 3.494 1.445 1 97.69 183 ASN B N 1
ATOM 3956 C CA . ASN B 1 183 ? 2.797 4.031 2.014 1 97.69 183 ASN B CA 1
ATOM 3957 C C . ASN B 1 183 ? 2.771 4 3.539 1 97.69 183 ASN B C 1
ATOM 3959 O O . ASN B 1 183 ? 3.756 4.359 4.188 1 97.69 183 ASN B O 1
ATOM 3963 N N . TYR B 1 184 ? 1.729 3.508 4.137 1 98 184 TYR B N 1
ATOM 3964 C CA . TYR B 1 184 ? 1.57 3.809 5.555 1 98 184 TYR B CA 1
ATOM 3965 C C . TYR B 1 184 ? 1.644 2.537 6.391 1 98 184 TYR B C 1
ATOM 3967 O O . TYR B 1 184 ? 2.279 2.52 7.449 1 98 184 TYR B O 1
ATOM 3975 N N . ALA B 1 185 ? 1.093 1.459 5.895 1 97.75 185 ALA B N 1
ATOM 3976 C CA . ALA B 1 185 ? 1.228 0.208 6.637 1 97.75 185 ALA B CA 1
ATOM 3977 C C . ALA B 1 185 ? 2.689 -0.217 6.734 1 97.75 185 ALA B C 1
ATOM 3979 O O . ALA B 1 185 ? 3.141 -0.677 7.785 1 97.75 185 ALA B O 1
ATOM 3980 N N . PRO B 1 186 ? 3.498 -0.051 5.691 1 97 186 PRO B N 1
ATOM 3981 C CA . PRO B 1 186 ? 4.883 -0.529 5.719 1 97 186 PRO B CA 1
ATOM 3982 C C . PRO B 1 186 ? 5.73 0.165 6.781 1 97 186 PRO B C 1
ATOM 3984 O O . PRO B 1 186 ? 6.773 -0.354 7.18 1 97 186 PRO B O 1
ATOM 3987 N N . VAL B 1 187 ? 5.344 1.311 7.277 1 97.19 187 VAL B N 1
ATOM 3988 C CA . VAL B 1 187 ? 6.203 2.027 8.219 1 97.19 187 VAL B CA 1
ATOM 3989 C C . VAL B 1 187 ? 5.793 1.698 9.648 1 97.19 187 VAL B C 1
ATOM 3991 O O . VAL B 1 187 ? 6.445 2.127 10.602 1 97.19 187 VAL B O 1
ATOM 3994 N N . LEU B 1 188 ? 4.727 0.934 9.836 1 98 188 LEU B N 1
ATOM 3995 C CA . LEU B 1 188 ? 4.172 0.675 11.156 1 98 188 LEU B CA 1
ATOM 3996 C C . LEU B 1 188 ? 5.203 -0.012 12.055 1 98 188 LEU B C 1
ATOM 3998 O O . LEU B 1 188 ? 5.289 0.284 13.242 1 98 188 LEU B O 1
ATOM 4002 N N . LYS B 1 189 ? 5.969 -0.951 11.492 1 97.44 189 LYS B N 1
ATOM 4003 C CA . LYS B 1 189 ? 6.957 -1.663 12.305 1 97.44 189 LYS B CA 1
ATOM 4004 C C . LYS B 1 189 ? 8.008 -0.708 12.852 1 97.44 189 LYS B C 1
ATOM 4006 O O . LYS B 1 189 ? 8.359 -0.775 14.031 1 97.44 189 LYS B O 1
ATOM 4011 N N . ALA B 1 190 ? 8.516 0.161 12.008 1 97.31 190 ALA B N 1
ATOM 4012 C CA . ALA B 1 190 ? 9.516 1.138 12.438 1 97.31 190 ALA B CA 1
ATOM 4013 C C . ALA B 1 190 ? 8.961 2.057 1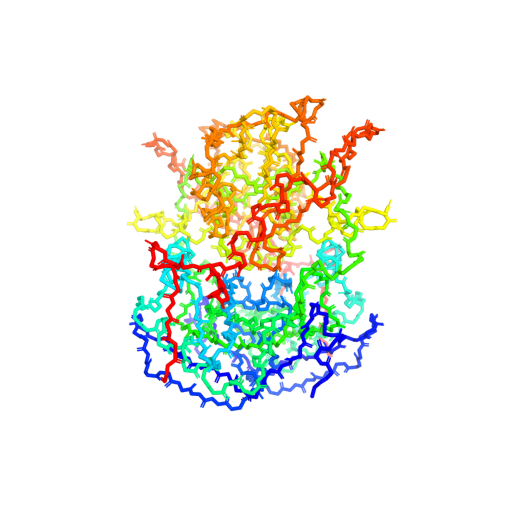3.523 1 97.31 190 ALA B C 1
ATOM 4015 O O . ALA B 1 190 ? 9.633 2.318 14.523 1 97.31 190 ALA B O 1
ATOM 4016 N N . ILE B 1 191 ? 7.758 2.514 13.328 1 96.88 191 ILE B N 1
ATOM 4017 C CA . ILE B 1 191 ? 7.113 3.398 14.297 1 96.88 191 ILE B CA 1
ATOM 4018 C C . ILE B 1 191 ? 6.949 2.676 15.633 1 96.88 191 ILE B C 1
ATOM 4020 O O . ILE B 1 191 ? 7.25 3.234 16.688 1 96.88 191 ILE B O 1
ATOM 4024 N N . SER B 1 192 ? 6.434 1.478 15.516 1 96.56 192 SER B N 1
ATOM 4025 C CA . SER B 1 192 ? 6.191 0.699 16.734 1 96.56 192 SER B CA 1
ATOM 4026 C C . SER B 1 192 ? 7.48 0.477 17.516 1 96.56 192 SER B C 1
ATOM 4028 O O . SER B 1 192 ? 7.496 0.598 18.734 1 96.56 192 SER B O 1
ATOM 4030 N N . ARG B 1 193 ? 8.562 0.137 16.859 1 96.38 193 ARG B N 1
ATOM 4031 C CA . ARG B 1 193 ? 9.859 -0.058 17.5 1 96.38 193 ARG B CA 1
ATOM 4032 C C . ARG B 1 193 ? 10.328 1.222 18.188 1 96.38 193 ARG B C 1
ATOM 4034 O O . ARG B 1 193 ? 10.82 1.185 19.312 1 96.38 193 ARG B O 1
ATOM 4041 N N . ALA B 1 194 ? 10.195 2.342 17.5 1 96.56 194 ALA B N 1
ATOM 4042 C CA . ALA B 1 194 ? 10.609 3.631 18.047 1 96.56 194 ALA B CA 1
ATOM 4043 C C . ALA B 1 194 ? 9.781 3.992 19.281 1 96.56 194 ALA B C 1
ATOM 4045 O O . ALA B 1 194 ? 10.328 4.406 20.297 1 96.56 194 ALA B O 1
ATOM 4046 N N . LYS B 1 195 ? 8.469 3.836 19.156 1 96.06 195 LYS B N 1
ATOM 4047 C CA . LYS B 1 195 ? 7.582 4.152 20.266 1 96.06 195 LYS B CA 1
ATOM 4048 C C . LYS B 1 195 ? 7.891 3.279 21.484 1 96.06 195 LYS B C 1
ATOM 4050 O O . LYS B 1 195 ? 7.852 3.752 22.625 1 96.06 195 LYS B O 1
ATOM 4055 N N . ASN B 1 196 ? 8.172 2.033 21.266 1 96.56 196 ASN B N 1
ATOM 4056 C CA . ASN B 1 196 ? 8.523 1.116 22.344 1 96.56 196 ASN B CA 1
ATOM 4057 C C . ASN B 1 196 ? 9.797 1.552 23.047 1 96.56 196 ASN B C 1
ATOM 4059 O O . ASN B 1 196 ? 10.039 1.175 24.203 1 96.56 196 ASN B O 1
ATOM 4063 N N . ARG B 1 197 ? 10.617 2.338 22.406 1 96 197 ARG B N 1
ATOM 4064 C CA . ARG B 1 197 ? 11.859 2.832 22.984 1 96 197 ARG B CA 1
ATOM 4065 C C . ARG B 1 197 ? 11.688 4.25 23.531 1 96 197 ARG B C 1
ATOM 4067 O O . ARG B 1 197 ? 12.664 4.895 23.906 1 96 197 ARG B O 1
ATOM 4074 N N . GLY B 1 198 ? 10.453 4.773 23.438 1 95.81 198 GLY B N 1
ATOM 4075 C CA . GLY B 1 198 ? 10.156 6.051 24.062 1 95.81 198 GLY B CA 1
ATOM 4076 C C . GLY B 1 198 ? 10.203 7.219 23.094 1 95.81 198 GLY B C 1
ATOM 4077 O O . GLY B 1 198 ? 10.094 8.375 23.516 1 95.81 198 GLY B O 1
ATOM 4078 N N . PHE B 1 199 ? 10.383 6.957 21.859 1 96.62 199 PHE B N 1
ATOM 4079 C CA . PHE B 1 199 ? 10.398 8.023 20.875 1 96.62 199 PHE B CA 1
ATOM 4080 C C . PHE B 1 199 ? 8.992 8.312 20.359 1 96.62 199 PHE B C 1
ATOM 4082 O O . PHE B 1 199 ? 8.102 7.469 20.469 1 96.62 199 PHE B O 1
ATOM 4089 N N . SER B 1 200 ? 8.805 9.562 19.859 1 94.88 200 SER B N 1
ATOM 4090 C CA . SER B 1 200 ? 7.512 9.969 19.312 1 94.88 200 SER B CA 1
ATOM 4091 C C . SER B 1 200 ? 7.258 9.336 17.953 1 94.88 200 SER B C 1
ATOM 4093 O O . SER B 1 200 ? 6.121 9 17.609 1 94.88 200 SER B O 1
ATOM 4095 N N . ASP B 1 201 ? 8.242 9.25 17.156 1 96.75 201 ASP B N 1
ATOM 4096 C CA . ASP B 1 201 ? 8.133 8.805 15.773 1 96.75 201 ASP B CA 1
ATOM 4097 C C . ASP B 1 201 ? 9.516 8.57 15.164 1 96.75 201 ASP B C 1
ATOM 4099 O O . ASP B 1 201 ? 10.523 8.578 15.875 1 96.75 201 ASP B O 1
ATOM 4103 N N . VAL B 1 202 ? 9.484 8.297 13.891 1 97.81 202 VAL B N 1
ATOM 4104 C CA . VAL B 1 202 ? 10.703 7.941 13.172 1 97.81 202 VAL B CA 1
ATOM 4105 C C . VAL B 1 202 ? 10.992 8.992 12.102 1 97.81 202 VAL B C 1
ATOM 4107 O O . VAL B 1 202 ? 10.086 9.445 11.406 1 97.81 202 VAL B O 1
ATOM 4110 N N . LEU B 1 203 ? 12.242 9.445 12.039 1 98.44 203 LEU B N 1
ATOM 4111 C CA . LEU B 1 203 ? 12.75 10.234 10.922 1 98.44 203 LEU B CA 1
ATOM 4112 C C . LEU B 1 203 ? 13.531 9.359 9.945 1 98.44 203 LEU B C 1
ATOM 4114 O O . LEU B 1 203 ? 14.492 8.695 10.336 1 98.44 203 LEU B O 1
ATOM 4118 N N . TYR B 1 204 ? 13.188 9.438 8.695 1 97.88 204 TYR B N 1
ATOM 4119 C CA . TYR B 1 204 ? 13.797 8.555 7.703 1 97.88 204 TYR B CA 1
ATOM 4120 C C . TYR B 1 204 ? 14.867 9.289 6.902 1 97.88 204 TYR B C 1
ATOM 4122 O O . TYR B 1 204 ? 14.727 10.484 6.617 1 97.88 204 TYR B O 1
ATOM 4130 N N . LEU B 1 205 ? 15.875 8.539 6.512 1 97.12 205 LEU B N 1
ATOM 4131 C CA . LEU B 1 205 ? 16.875 8.984 5.551 1 97.12 205 LEU B CA 1
ATOM 4132 C C . LEU B 1 205 ? 16.594 8.406 4.168 1 97.12 205 LEU B C 1
ATOM 4134 O O . LEU B 1 205 ? 15.797 7.473 4.031 1 97.12 205 LEU B O 1
ATOM 4138 N N . ASP B 1 206 ? 17.172 9.023 3.137 1 95.56 206 ASP B N 1
ATOM 4139 C CA . ASP B 1 206 ? 17.031 8.492 1.786 1 95.56 206 ASP B CA 1
ATOM 4140 C C . ASP B 1 206 ? 17.531 7.051 1.711 1 95.56 206 ASP B C 1
ATOM 4142 O O . ASP B 1 206 ? 18.5 6.684 2.383 1 95.56 206 ASP B O 1
ATOM 4146 N N . SER B 1 207 ? 16.953 6.285 0.875 1 94.44 207 SER B N 1
ATOM 4147 C CA . SER B 1 207 ? 17.156 4.844 0.873 1 94.44 207 SER B CA 1
ATOM 4148 C C . SER B 1 207 ? 18.422 4.473 0.089 1 94.44 207 SER B C 1
ATOM 4150 O O . SER B 1 207 ? 18.938 3.361 0.218 1 94.44 207 SER B O 1
ATOM 4152 N N . VAL B 1 208 ? 18.875 5.316 -0.721 1 93 208 VAL B N 1
ATOM 4153 C CA . VAL B 1 208 ? 19.984 4.992 -1.608 1 93 208 VAL B CA 1
ATOM 4154 C C . VAL B 1 208 ? 21.312 5.285 -0.909 1 93 208 VAL B C 1
ATOM 4156 O O . VAL B 1 208 ? 22.141 4.395 -0.742 1 93 208 VAL B O 1
ATOM 4159 N N . ASN B 1 209 ? 21.453 6.527 -0.452 1 92.62 209 ASN B N 1
ATOM 4160 C CA . ASN B 1 209 ? 22.703 6.949 0.147 1 92.62 209 ASN B CA 1
ATOM 4161 C C . ASN B 1 209 ? 22.656 6.867 1.67 1 92.62 209 ASN B C 1
ATOM 4163 O O . ASN B 1 209 ? 23.703 6.883 2.33 1 92.62 209 ASN B O 1
ATOM 4167 N N . LYS B 1 210 ? 21.453 6.863 2.236 1 94.19 210 LYS B N 1
ATOM 4168 C CA . LYS B 1 210 ? 21.234 6.809 3.678 1 94.19 210 LYS B CA 1
ATOM 4169 C C . LYS B 1 210 ? 21.938 7.957 4.391 1 94.19 210 LYS B C 1
ATOM 4171 O O . LYS B 1 210 ? 22.609 7.75 5.402 1 94.19 210 LYS B O 1
ATOM 4176 N N . LYS B 1 211 ? 21.828 9.117 3.797 1 95.69 211 LYS B N 1
ATOM 4177 C CA . LYS B 1 211 ? 22.547 10.266 4.332 1 95.69 211 LYS B CA 1
ATOM 4178 C C . LYS B 1 211 ? 21.625 11.477 4.465 1 95.69 211 LYS B C 1
ATOM 4180 O O . LYS B 1 211 ? 21.828 12.32 5.34 1 95.69 211 LYS B O 1
ATOM 4185 N N . ASN B 1 212 ? 20.719 11.562 3.584 1 96.88 212 ASN B N 1
ATOM 4186 C CA . ASN B 1 212 ? 19.906 12.773 3.527 1 96.88 212 ASN B CA 1
ATOM 4187 C C . ASN B 1 212 ? 18.547 12.555 4.191 1 96.88 212 ASN B C 1
ATOM 4189 O O . ASN B 1 212 ? 17.922 11.5 4.027 1 96.88 212 ASN B O 1
ATOM 4193 N N . LEU B 1 213 ? 18.109 13.656 4.871 1 97.69 213 LEU B N 1
ATOM 4194 C CA . LEU B 1 213 ? 16.781 13.617 5.492 1 97.69 213 LEU B CA 1
ATOM 4195 C C . LEU B 1 213 ? 15.695 13.484 4.441 1 97.69 213 LEU B C 1
ATOM 4197 O O . LEU B 1 213 ? 15.766 14.102 3.377 1 97.69 213 LEU B O 1
ATOM 4201 N N . GLU B 1 214 ? 14.773 12.68 4.707 1 96.94 214 GLU B N 1
ATOM 4202 C CA . GLU B 1 214 ? 13.547 12.664 3.91 1 96.94 214 GLU B CA 1
ATOM 4203 C C . GLU B 1 214 ? 12.383 13.258 4.688 1 96.94 214 GLU B C 1
ATOM 4205 O O . GLU B 1 214 ? 12.219 14.477 4.734 1 96.94 214 GLU B O 1
ATOM 4210 N N . GLU B 1 215 ? 11.625 12.422 5.398 1 97.81 215 GLU B N 1
ATOM 4211 C CA . GLU B 1 215 ? 10.523 12.93 6.211 1 97.81 215 GLU B CA 1
ATOM 4212 C C . GLU B 1 215 ? 10.195 11.969 7.352 1 97.81 215 GLU B C 1
ATOM 4214 O O . GLU B 1 215 ? 10.836 10.93 7.5 1 97.81 215 GLU B O 1
ATOM 4219 N N . VAL B 1 216 ? 9.375 12.43 8.25 1 97.44 216 VAL B N 1
ATOM 4220 C CA . VAL B 1 216 ? 8.867 11.617 9.352 1 97.44 216 VAL B CA 1
ATOM 4221 C C . VAL B 1 216 ? 7.738 10.719 8.859 1 97.44 216 VAL B C 1
ATOM 4223 O O . VAL B 1 216 ? 7.273 10.867 7.727 1 97.44 216 VAL B O 1
ATOM 4226 N N . SER B 1 217 ? 7.297 9.734 9.594 1 95.81 217 SER B N 1
ATOM 4227 C CA . SER B 1 217 ? 6.359 8.719 9.133 1 95.81 217 SER B CA 1
ATOM 4228 C C . SER B 1 217 ? 5.129 9.352 8.484 1 95.81 217 SER B C 1
ATOM 4230 O O . SER B 1 217 ? 4.586 8.82 7.52 1 95.81 217 SER B O 1
ATOM 4232 N N . SER B 1 218 ? 4.688 10.5 9.031 1 91.88 218 SER B N 1
ATOM 4233 C CA . SER B 1 218 ? 3.467 11.094 8.492 1 91.88 218 SER B CA 1
ATOM 4234 C C . SER B 1 218 ? 3.578 12.609 8.398 1 91.88 218 SER B C 1
ATOM 4236 O O . SER B 1 218 ? 2.564 13.312 8.359 1 91.88 218 SER B O 1
ATOM 4238 N N . CYS B 1 219 ? 4.844 13.141 8.422 1 96 219 CYS B N 1
ATOM 4239 C CA . CYS B 1 219 ? 5.035 14.586 8.406 1 96 219 CYS B CA 1
ATOM 4240 C C . CYS B 1 219 ? 6.273 14.961 7.602 1 96 219 CYS B C 1
ATOM 4242 O O . CYS B 1 219 ? 7.23 14.188 7.523 1 96 219 CYS B O 1
ATOM 4244 N N . ASN B 1 220 ? 6.184 16.172 7.074 1 98.56 220 ASN B N 1
ATOM 4245 C CA . ASN B 1 220 ? 7.398 16.766 6.531 1 98.56 220 ASN B CA 1
ATOM 4246 C C . ASN B 1 220 ? 8.289 17.328 7.637 1 98.56 220 ASN B C 1
ATOM 4248 O O . ASN B 1 220 ? 7.844 17.484 8.773 1 98.56 220 ASN B O 1
ATOM 4252 N N . ILE B 1 221 ? 9.539 17.625 7.305 1 98.69 221 ILE B N 1
ATOM 4253 C CA . ILE B 1 221 ? 10.461 18.109 8.32 1 98.69 221 ILE B CA 1
ATOM 4254 C C . ILE B 1 221 ? 11.18 19.359 7.812 1 98.69 221 ILE B C 1
ATOM 4256 O O . ILE B 1 221 ? 11.438 19.5 6.613 1 98.69 221 ILE B O 1
ATOM 4260 N N . PHE B 1 222 ? 11.469 20.266 8.719 1 98.88 222 PHE B N 1
ATOM 4261 C CA . PHE B 1 222 ? 12.219 21.484 8.477 1 98.88 222 PHE B CA 1
ATOM 4262 C C . PHE B 1 222 ? 13.328 21.656 9.508 1 98.88 222 PHE B C 1
ATOM 4264 O O . PHE B 1 222 ? 13.148 21.297 10.672 1 98.88 222 PHE B O 1
ATOM 4271 N N . ILE B 1 223 ? 14.406 22.25 9.094 1 98.81 223 ILE B N 1
ATOM 4272 C CA . ILE B 1 223 ? 15.453 22.656 10.031 1 98.81 223 ILE B CA 1
ATOM 4273 C C . ILE B 1 223 ? 15.703 24.156 9.898 1 98.81 223 ILE B C 1
ATOM 4275 O O . ILE B 1 223 ? 15.625 24.703 8.797 1 98.81 223 ILE B O 1
ATOM 4279 N N . LEU B 1 224 ? 15.953 24.797 10.992 1 98.88 224 LEU B N 1
ATOM 4280 C CA . LEU B 1 224 ? 16.25 26.219 11.047 1 98.88 224 LEU B CA 1
ATOM 4281 C C . LEU B 1 224 ? 17.672 26.453 11.547 1 98.88 224 LEU B C 1
ATOM 4283 O O . LEU B 1 224 ? 18.062 25.922 12.594 1 98.88 224 LEU B O 1
ATOM 4287 N N . LYS B 1 225 ? 18.469 27.141 10.805 1 98.62 225 LYS B N 1
ATOM 4288 C CA . LYS B 1 225 ? 19.797 27.641 11.188 1 98.62 225 LYS B CA 1
ATOM 4289 C C . LYS B 1 225 ? 19.922 29.125 10.875 1 98.62 225 LYS B C 1
ATOM 4291 O O . LYS B 1 225 ? 20.062 29.5 9.711 1 98.62 225 LYS B O 1
ATOM 4296 N N . GLY B 1 226 ? 19.984 29.906 11.922 1 97.62 226 GLY B N 1
ATOM 4297 C CA . GLY B 1 226 ? 19.969 31.344 11.695 1 97.62 226 GLY B CA 1
ATOM 4298 C C . GLY B 1 226 ? 18.688 31.828 11.031 1 97.62 226 GLY B C 1
ATOM 4299 O O . GLY B 1 226 ? 17.594 31.609 11.547 1 97.62 226 GLY B O 1
ATOM 4300 N N . ASN B 1 227 ? 18.875 32.406 9.852 1 98.19 227 ASN B N 1
ATOM 4301 C CA . ASN B 1 227 ? 17.734 32.906 9.117 1 98.19 227 ASN B CA 1
ATOM 4302 C C . ASN B 1 227 ? 17.344 32 7.961 1 98.19 227 ASN B C 1
ATOM 4304 O O . ASN B 1 227 ? 16.516 32.375 7.129 1 98.19 227 ASN B O 1
ATOM 4308 N N . ILE B 1 228 ? 17.938 30.844 7.965 1 98.75 228 ILE B N 1
ATOM 4309 C CA . ILE B 1 228 ? 17.719 29.922 6.852 1 98.75 228 ILE B CA 1
ATOM 4310 C C . ILE B 1 228 ? 16.859 28.75 7.316 1 98.75 228 ILE B C 1
ATOM 4312 O O . ILE B 1 228 ? 17.203 28.078 8.289 1 98.75 228 ILE B O 1
ATOM 4316 N N . ILE B 1 229 ? 15.734 28.594 6.695 1 98.88 229 ILE B N 1
ATOM 4317 C CA . ILE B 1 229 ? 14.891 27.406 6.902 1 98.88 229 ILE B CA 1
ATOM 4318 C C . ILE B 1 229 ? 15.031 26.469 5.715 1 98.88 229 ILE B C 1
ATOM 4320 O O . ILE B 1 229 ? 14.781 26.844 4.57 1 98.88 229 ILE B O 1
ATOM 4324 N N . SER B 1 230 ? 15.461 25.234 5.996 1 98.88 230 SER B N 1
ATOM 4325 C CA . SER B 1 230 ? 15.648 24.234 4.941 1 98.88 230 SER B CA 1
ATOM 4326 C C . SER B 1 230 ? 14.688 23.062 5.109 1 98.88 230 SER B C 1
ATOM 4328 O O . SER B 1 230 ? 14.375 22.672 6.234 1 98.88 230 SER B O 1
ATOM 4330 N N . THR B 1 231 ? 14.211 22.547 4.031 1 98.94 231 THR B N 1
ATOM 4331 C CA . THR B 1 231 ? 13.391 21.344 4.004 1 98.94 231 THR B CA 1
ATOM 4332 C C . THR B 1 231 ? 13.742 20.469 2.795 1 98.94 231 THR B C 1
ATOM 4334 O O . THR B 1 231 ? 14.133 21 1.747 1 98.94 231 THR B O 1
ATOM 4337 N N . PRO B 1 232 ? 13.688 19.141 2.961 1 98.56 232 PRO B N 1
ATOM 4338 C CA . PRO B 1 232 ? 14.008 18.297 1.813 1 98.56 232 PRO B CA 1
ATOM 4339 C C . PRO B 1 232 ? 13.133 18.594 0.595 1 98.56 232 PRO B C 1
ATOM 4341 O O . PRO B 1 232 ? 11.938 18.844 0.734 1 98.56 232 PRO B O 1
ATOM 4344 N N . ALA B 1 233 ? 13.758 18.562 -0.582 1 97.75 233 ALA B N 1
ATOM 4345 C CA . ALA B 1 233 ? 13.008 18.766 -1.821 1 97.75 233 ALA B CA 1
ATOM 4346 C C . ALA B 1 233 ? 12.078 17.594 -2.094 1 97.75 233 ALA B C 1
ATOM 4348 O O . ALA B 1 233 ? 12.383 16.453 -1.716 1 97.75 233 ALA B O 1
ATOM 4349 N N . THR B 1 234 ? 10.93 17.844 -2.783 1 96.62 234 THR B N 1
ATOM 4350 C CA . THR B 1 234 ? 9.969 16.812 -3.105 1 96.62 234 THR B CA 1
ATOM 4351 C C . THR B 1 234 ? 10.203 16.266 -4.512 1 96.62 234 THR B C 1
ATOM 4353 O O . THR B 1 234 ? 9.672 16.797 -5.488 1 96.62 234 THR B O 1
ATOM 4356 N N . SER B 1 235 ? 11 15.25 -4.676 1 92.81 235 SER B N 1
ATOM 4357 C CA . SER B 1 235 ? 11.375 14.727 -5.988 1 92.81 235 SER B CA 1
ATOM 4358 C C . SER B 1 235 ? 10.906 13.289 -6.168 1 92.81 235 SER B C 1
ATOM 4360 O O . SER B 1 235 ? 11.586 12.477 -6.789 1 92.81 235 SER B O 1
ATOM 4362 N N . GLY B 1 236 ? 9.82 13.008 -5.453 1 94.19 236 GLY B N 1
ATOM 4363 C CA . GLY B 1 236 ? 9.227 11.711 -5.73 1 94.19 236 GLY B CA 1
ATOM 4364 C C . GLY B 1 236 ? 9.219 10.789 -4.523 1 94.19 236 GLY B C 1
ATOM 4365 O O . GLY B 1 236 ? 8.469 9.812 -4.484 1 94.19 236 GLY B O 1
ATOM 4366 N N . THR B 1 237 ? 10.055 11.062 -3.488 1 96.31 237 THR B N 1
ATOM 4367 C CA . THR B 1 237 ? 10.125 10.195 -2.318 1 96.31 237 THR B CA 1
ATOM 4368 C C . THR B 1 237 ? 9.477 10.859 -1.108 1 96.31 237 THR B C 1
ATOM 4370 O O . THR B 1 237 ? 9.219 10.203 -0.096 1 96.31 237 THR B O 1
ATOM 4373 N N . ILE B 1 238 ? 9.266 12.094 -1.183 1 97.69 238 ILE B N 1
ATOM 4374 C CA . ILE B 1 238 ? 8.719 12.898 -0.097 1 97.69 238 ILE B CA 1
ATOM 4375 C C . ILE B 1 238 ? 7.359 13.469 -0.51 1 97.69 238 ILE B C 1
ATOM 4377 O O . ILE B 1 238 ? 7.191 13.93 -1.642 1 97.69 238 ILE B O 1
ATOM 4381 N N . LEU B 1 239 ? 6.406 13.32 0.375 1 98.31 239 LEU B N 1
ATOM 4382 C CA . LEU B 1 239 ? 5.082 13.852 0.073 1 98.31 239 LEU B CA 1
ATOM 4383 C C . LEU B 1 239 ? 5.117 15.375 -0.015 1 98.31 239 LEU B C 1
ATOM 4385 O O . LEU B 1 239 ? 5.695 16.047 0.848 1 98.31 239 LEU B O 1
ATOM 4389 N N . ALA B 1 240 ? 4.551 15.906 -1.092 1 98 240 ALA B N 1
ATOM 4390 C CA . ALA B 1 240 ? 4.414 17.359 -1.222 1 98 240 ALA B CA 1
ATOM 4391 C C . ALA B 1 240 ? 3.262 17.875 -0.369 1 98 240 ALA B C 1
ATOM 4393 O O . ALA B 1 240 ? 2.188 18.188 -0.889 1 98 240 ALA B O 1
ATOM 4394 N N . GLY B 1 241 ? 3.516 18.062 0.911 1 98.5 241 GLY B N 1
ATOM 4395 C CA . GLY B 1 241 ? 2.479 18.453 1.85 1 98.5 241 GLY B CA 1
ATOM 4396 C C . GLY B 1 241 ? 1.917 19.828 1.569 1 98.5 241 GLY B C 1
ATOM 4397 O O . GLY B 1 241 ? 2.656 20.75 1.19 1 98.5 241 GLY B O 1
ATOM 4398 N N . ILE B 1 242 ? 0.671 19.938 1.817 1 98.75 242 ILE B N 1
ATOM 4399 C CA . ILE B 1 242 ? 0.007 21.219 1.613 1 98.75 242 ILE B CA 1
ATOM 4400 C C . ILE B 1 242 ? 0.35 22.172 2.76 1 98.75 242 ILE B C 1
ATOM 4402 O O . ILE B 1 242 ? 0.563 23.359 2.545 1 98.75 242 ILE B O 1
ATOM 4406 N N . THR B 1 243 ? 0.367 21.625 3.998 1 98.5 243 THR B N 1
ATOM 4407 C CA . THR B 1 243 ? 0.852 22.422 5.121 1 98.5 243 THR B CA 1
ATOM 4408 C C . THR B 1 243 ? 2.297 22.859 4.891 1 98.5 243 THR B C 1
ATOM 4410 O O . THR B 1 243 ? 2.652 24.016 5.156 1 98.5 243 THR B O 1
ATOM 4413 N N . ARG B 1 244 ? 3.127 21.938 4.449 1 98.75 244 ARG B N 1
ATOM 4414 C CA . ARG B 1 244 ? 4.508 22.25 4.094 1 98.75 244 ARG B CA 1
ATOM 4415 C C . ARG B 1 244 ? 4.574 23.422 3.125 1 98.75 244 ARG B C 1
ATOM 4417 O O . ARG B 1 244 ? 5.328 24.375 3.346 1 98.75 244 ARG B O 1
ATOM 4424 N N . LYS B 1 245 ? 3.805 23.328 2.055 1 98.62 245 LYS B N 1
ATOM 4425 C CA . LYS B 1 245 ? 3.75 24.375 1.039 1 98.62 245 LYS B CA 1
ATOM 4426 C C . LYS B 1 245 ? 3.346 25.703 1.651 1 98.62 245 LYS B C 1
ATOM 4428 O O . LYS B 1 245 ? 3.912 26.75 1.312 1 98.62 245 LYS B O 1
ATOM 4433 N N . SER B 1 246 ? 2.404 25.703 2.482 1 98.81 246 SER B N 1
ATOM 4434 C CA . SER B 1 246 ? 1.901 26.906 3.133 1 98.81 246 SER B CA 1
ATOM 4435 C C . SER B 1 246 ? 2.949 27.516 4.059 1 98.81 246 SER B C 1
ATOM 4437 O O . SER B 1 246 ? 3.145 28.734 4.07 1 98.81 246 SER B O 1
ATOM 4439 N N . ILE B 1 247 ? 3.629 26.703 4.797 1 98.75 247 ILE B N 1
ATOM 4440 C CA . ILE B 1 247 ? 4.633 27.156 5.75 1 98.75 247 ILE B CA 1
ATOM 4441 C C . ILE B 1 247 ? 5.816 27.781 5.008 1 98.75 247 ILE B C 1
ATOM 4443 O O . ILE B 1 247 ? 6.41 28.75 5.465 1 98.75 247 ILE B O 1
ATOM 4447 N N . ILE B 1 248 ? 6.195 27.172 3.889 1 98.88 248 ILE B N 1
ATOM 4448 C CA . ILE B 1 248 ? 7.258 27.734 3.066 1 98.88 248 ILE B CA 1
ATOM 4449 C C . ILE B 1 248 ? 6.914 29.172 2.695 1 98.88 248 ILE B C 1
ATOM 4451 O O . ILE B 1 248 ? 7.746 30.078 2.838 1 98.88 248 ILE B O 1
ATOM 4455 N N . GLU B 1 249 ? 5.691 29.406 2.27 1 98.62 249 GLU B N 1
ATOM 4456 C CA . GLU B 1 249 ? 5.266 30.75 1.869 1 98.62 249 GLU B CA 1
ATOM 4457 C C . GLU B 1 249 ? 5.219 31.688 3.064 1 98.62 249 GLU B C 1
ATOM 4459 O O . GLU B 1 249 ? 5.688 32.844 2.979 1 98.62 249 GLU B O 1
ATOM 4464 N N . ILE B 1 250 ? 4.652 31.25 4.16 1 98.62 250 ILE B N 1
ATOM 4465 C CA . ILE B 1 250 ? 4.551 32.062 5.359 1 98.62 250 ILE B CA 1
ATOM 4466 C C . ILE B 1 250 ? 5.945 32.438 5.855 1 98.62 250 ILE B C 1
ATOM 4468 O O . ILE B 1 250 ? 6.199 33.594 6.227 1 98.62 250 ILE B O 1
ATOM 4472 N N . ALA B 1 251 ? 6.836 31.453 5.898 1 98.75 251 ALA B N 1
ATOM 4473 C CA . ALA B 1 251 ? 8.203 31.703 6.355 1 98.75 251 ALA B CA 1
ATOM 4474 C C . ALA B 1 251 ? 8.891 32.75 5.492 1 98.75 251 ALA B C 1
ATOM 4476 O O . ALA B 1 251 ? 9.578 33.625 6.008 1 98.75 251 ALA B O 1
ATOM 4477 N N . SER B 1 252 ? 8.719 32.625 4.195 1 98.56 252 SER B N 1
ATOM 4478 C CA . SER B 1 252 ? 9.281 33.625 3.287 1 98.56 252 SER B CA 1
ATOM 4479 C C . SER B 1 252 ? 8.711 35.031 3.568 1 98.56 252 SER B C 1
ATOM 4481 O O . SER B 1 252 ? 9.453 36 3.568 1 98.56 252 SER B O 1
ATOM 4483 N N . ASP B 1 253 ? 7.438 35.094 3.773 1 97.69 253 ASP B N 1
ATOM 4484 C CA . ASP B 1 253 ? 6.785 36.375 4.094 1 97.69 253 ASP B CA 1
ATOM 4485 C C . ASP B 1 253 ? 7.344 36.969 5.383 1 97.69 253 ASP B C 1
ATOM 4487 O O . ASP B 1 253 ? 7.363 38.188 5.555 1 97.69 253 ASP B O 1
ATOM 4491 N N . CYS B 1 254 ? 7.773 36.125 6.301 1 97 254 CYS B N 1
ATOM 4492 C CA . CYS B 1 254 ? 8.312 36.562 7.59 1 97 254 CYS B CA 1
ATOM 4493 C C . CYS B 1 254 ? 9.781 36.938 7.465 1 97 254 CYS B C 1
ATOM 4495 O O . CYS B 1 254 ? 10.422 37.281 8.461 1 97 254 CYS B O 1
ATOM 4497 N N . GLY B 1 255 ? 10.352 36.781 6.254 1 97.81 255 GLY B N 1
ATOM 4498 C CA . GLY B 1 255 ? 11.695 37.281 6.012 1 97.81 255 GLY B CA 1
ATOM 4499 C C . GLY B 1 255 ? 12.75 36.188 6.047 1 97.81 255 GLY B C 1
ATOM 4500 O O . GLY B 1 255 ? 13.938 36.469 5.898 1 97.81 255 GLY B O 1
ATOM 4501 N N . PHE B 1 256 ? 12.336 34.969 6.234 1 98.69 256 PHE B N 1
ATOM 4502 C CA . PHE B 1 256 ? 13.297 33.875 6.227 1 98.69 256 PHE B CA 1
ATOM 4503 C C . PHE B 1 256 ? 13.688 33.5 4.797 1 98.69 256 PHE B C 1
ATOM 4505 O O . PHE B 1 256 ? 12.883 33.656 3.875 1 98.69 256 PHE B O 1
ATOM 4512 N N . GLN B 1 257 ? 14.914 33.094 4.648 1 98.69 257 GLN B N 1
ATOM 4513 C CA . GLN B 1 257 ? 15.305 32.406 3.426 1 98.69 257 GLN B CA 1
ATOM 4514 C C . GLN B 1 257 ? 14.938 30.922 3.486 1 98.69 257 GLN B C 1
ATOM 4516 O O . GLN B 1 257 ? 15.445 30.188 4.332 1 98.69 257 GLN B O 1
ATOM 4521 N N . VAL B 1 258 ? 14.055 30.531 2.621 1 98.75 258 VAL B N 1
ATOM 4522 C CA . VAL B 1 258 ? 13.609 29.141 2.641 1 98.75 258 VAL B CA 1
ATOM 4523 C C . VAL B 1 258 ? 14.258 28.375 1.487 1 98.75 258 VAL B C 1
ATOM 4525 O O . VAL B 1 258 ? 14.227 28.844 0.341 1 98.75 258 VAL B O 1
ATOM 4528 N N . GLU B 1 259 ? 14.859 27.188 1.792 1 98.69 259 GLU B N 1
ATOM 4529 C CA . GLU B 1 259 ? 15.523 26.359 0.791 1 98.69 259 GLU B CA 1
ATOM 4530 C C . GLU B 1 259 ? 14.906 24.953 0.737 1 98.69 259 GLU B C 1
ATOM 4532 O O . GLU B 1 259 ? 14.727 24.312 1.772 1 98.69 259 GLU B O 1
ATOM 4537 N N . GLU B 1 260 ? 14.555 24.578 -0.433 1 98.62 260 GLU B N 1
ATOM 4538 C CA . GLU B 1 260 ? 14.234 23.172 -0.694 1 98.62 260 GLU B CA 1
ATOM 4539 C C . GLU B 1 260 ? 15.422 22.438 -1.305 1 98.62 260 GLU B C 1
ATOM 4541 O O . GLU B 1 260 ? 15.781 22.688 -2.461 1 98.62 260 GLU B O 1
ATOM 4546 N N . ARG B 1 261 ? 16 21.562 -0.538 1 98.19 261 ARG B N 1
ATOM 4547 C CA . ARG B 1 261 ? 17.25 20.922 -0.952 1 98.19 261 ARG B CA 1
ATOM 4548 C C . ARG B 1 261 ? 17.453 19.609 -0.191 1 98.19 261 ARG B C 1
ATOM 4550 O O . ARG B 1 261 ? 16.766 19.344 0.787 1 98.19 261 ARG B O 1
ATOM 4557 N N . ALA B 1 262 ? 18.422 18.859 -0.707 1 97.94 262 ALA B N 1
ATOM 4558 C CA . ALA B 1 262 ? 18.875 17.734 0.103 1 97.94 262 ALA B CA 1
ATOM 4559 C C . ALA B 1 262 ? 19.531 18.203 1.393 1 97.94 262 ALA B C 1
ATOM 4561 O O . ALA B 1 262 ? 20.297 19.172 1.384 1 97.94 262 ALA B O 1
ATOM 4562 N N . ILE B 1 263 ? 19.172 17.594 2.5 1 98.38 263 ILE B N 1
ATOM 4563 C CA . ILE B 1 263 ? 19.719 17.969 3.799 1 98.38 263 ILE B CA 1
ATOM 4564 C C . ILE B 1 263 ? 20.438 16.766 4.422 1 98.38 263 ILE B C 1
ATOM 4566 O O . ILE B 1 263 ? 19.781 15.852 4.934 1 98.38 263 ILE B O 1
ATOM 4570 N N . PRO B 1 264 ? 21.766 16.812 4.426 1 98.12 264 PRO B N 1
ATOM 4571 C CA . PRO B 1 264 ? 22.469 15.727 5.121 1 98.12 264 PRO B CA 1
ATOM 4572 C C . PRO B 1 264 ? 22.125 15.656 6.605 1 98.12 264 PRO B C 1
ATOM 4574 O O . PRO B 1 264 ? 21.969 16.688 7.258 1 98.12 264 PRO B O 1
ATOM 4577 N N . VAL B 1 265 ? 22.031 14.422 7.105 1 97.81 265 VAL B N 1
ATOM 4578 C CA . VAL B 1 265 ? 21.641 14.188 8.492 1 97.81 265 VAL B CA 1
ATOM 4579 C C . VAL B 1 265 ? 22.609 14.898 9.43 1 97.81 265 VAL B C 1
ATOM 4581 O O . VAL B 1 265 ? 22.203 15.391 10.492 1 97.81 265 VAL B O 1
ATOM 4584 N N . ASP B 1 266 ? 23.828 15.109 9.062 1 97.25 266 ASP B N 1
ATOM 4585 C CA . ASP B 1 266 ? 24.844 15.75 9.898 1 97.25 266 ASP B CA 1
ATOM 4586 C C . ASP B 1 266 ? 24.5 17.219 10.133 1 97.25 266 ASP B C 1
ATOM 4588 O O . ASP B 1 266 ? 24.969 17.828 11.102 1 97.25 266 ASP B O 1
ATOM 4592 N N . GLU B 1 267 ? 23.734 17.812 9.289 1 97.94 267 GLU B N 1
ATOM 4593 C CA . GLU B 1 267 ? 23.359 19.219 9.43 1 97.94 267 GLU B CA 1
ATOM 4594 C C . GLU B 1 267 ? 22.453 19.422 10.641 1 97.94 267 GLU B C 1
ATOM 4596 O O . GLU B 1 267 ? 22.266 20.547 11.094 1 97.94 267 GLU B O 1
ATOM 4601 N N . LEU B 1 268 ? 21.859 18.375 11.172 1 97.75 268 LEU B N 1
ATOM 4602 C CA . LEU B 1 268 ? 21.047 18.453 12.375 1 97.75 268 LEU B CA 1
ATOM 4603 C C . LEU B 1 268 ? 21.859 19.016 13.539 1 97.75 268 LEU B C 1
ATOM 4605 O O . LEU B 1 268 ? 21.297 19.688 14.414 1 97.75 268 LEU B O 1
ATOM 4609 N N . LEU B 1 269 ? 23.172 18.734 13.539 1 96.75 269 LEU B N 1
ATOM 4610 C CA . LEU B 1 269 ? 24.047 19.141 14.625 1 96.75 269 LEU B CA 1
ATOM 4611 C C . LEU B 1 269 ? 24.125 20.656 14.711 1 96.75 269 LEU B C 1
ATOM 4613 O O . LEU B 1 269 ? 24.391 21.219 15.773 1 96.75 269 LEU B O 1
ATOM 4617 N N . GLU B 1 270 ? 23.859 21.266 13.625 1 97 270 GLU B N 1
ATOM 4618 C CA . GLU B 1 270 ? 24.031 22.719 13.555 1 97 270 GLU B CA 1
ATOM 4619 C C . GLU B 1 270 ? 22.688 23.438 13.617 1 97 270 GLU B C 1
ATOM 4621 O O . GLU B 1 270 ? 22.641 24.672 13.688 1 97 270 GLU B O 1
ATOM 4626 N N . ALA B 1 271 ? 21.609 22.766 13.625 1 98.5 271 ALA B N 1
ATOM 4627 C CA . ALA B 1 271 ? 20.281 23.359 13.539 1 98.5 271 ALA B CA 1
ATOM 4628 C C . ALA B 1 271 ? 19.891 24 14.867 1 98.5 271 ALA B C 1
ATOM 4630 O O . ALA B 1 271 ? 20.156 23.453 15.938 1 98.5 271 ALA B O 1
ATOM 4631 N N . ASP B 1 272 ? 19.266 25.156 14.836 1 98.62 272 ASP B N 1
ATOM 4632 C CA . ASP B 1 272 ? 18.703 25.812 16.016 1 98.62 272 ASP B CA 1
ATOM 4633 C C . ASP B 1 272 ? 17.359 25.203 16.391 1 98.62 272 ASP B C 1
ATOM 4635 O O . ASP B 1 272 ? 17.094 24.938 17.578 1 98.62 272 ASP B O 1
ATOM 4639 N N . GLU B 1 273 ? 16.516 25.109 15.477 1 98.62 273 GLU B N 1
ATOM 4640 C CA . GLU B 1 273 ? 15.195 24.5 15.625 1 98.62 273 GLU B CA 1
ATOM 4641 C C . GLU B 1 273 ? 14.945 23.453 14.547 1 98.62 273 GLU B C 1
ATOM 4643 O O . GLU B 1 273 ? 15.516 23.516 13.453 1 98.62 273 GLU B O 1
ATOM 4648 N N . VAL B 1 274 ? 14.219 22.453 14.891 1 98.75 274 VAL B N 1
ATOM 4649 C CA . VAL B 1 274 ? 13.633 21.484 13.969 1 98.75 274 VAL B CA 1
ATOM 4650 C C . VAL B 1 274 ? 12.133 21.391 14.203 1 98.75 274 VAL B C 1
ATOM 4652 O O . VAL B 1 274 ? 11.672 21.453 15.344 1 98.75 274 VAL B O 1
ATOM 4655 N N . PHE B 1 275 ? 11.367 21.375 13.141 1 98.12 275 PHE B N 1
ATOM 4656 C CA . PHE B 1 275 ? 9.93 21.203 13.305 1 98.12 275 PHE B CA 1
ATOM 4657 C C . PHE B 1 275 ? 9.344 20.406 12.141 1 98.12 275 PHE B C 1
ATOM 4659 O O . PHE B 1 275 ? 9.961 20.297 11.086 1 98.12 275 PHE B O 1
ATOM 4666 N N . CYS B 1 276 ? 8.227 19.812 12.359 1 97.44 276 CYS B N 1
ATOM 4667 C CA . CYS B 1 276 ? 7.5 19.031 11.367 1 97.44 276 CYS B CA 1
ATOM 4668 C C . CYS B 1 276 ? 6.215 19.734 10.953 1 97.44 276 CYS B C 1
ATOM 4670 O O . CYS B 1 276 ? 5.703 20.594 11.688 1 97.44 276 CYS B O 1
ATOM 4672 N N . THR B 1 277 ? 5.762 19.438 9.766 1 97.81 277 THR B N 1
ATOM 4673 C CA . THR B 1 277 ? 4.492 19.984 9.305 1 97.81 277 THR B CA 1
ATOM 4674 C C . THR B 1 277 ? 3.604 18.891 8.734 1 97.81 277 THR B C 1
ATOM 4676 O O . THR B 1 277 ? 4.098 17.953 8.102 1 97.81 277 THR B O 1
ATOM 4679 N N . GLY B 1 278 ? 2.344 18.984 8.914 1 96.31 278 GLY B N 1
ATOM 4680 C CA . GLY B 1 278 ? 1.281 18.125 8.414 1 96.31 278 GLY B CA 1
ATOM 4681 C C . GLY B 1 278 ? -0.106 18.625 8.773 1 96.31 278 GLY B C 1
ATOM 4682 O O . GLY B 1 278 ? -0.259 19.469 9.664 1 96.31 278 GLY B O 1
ATOM 4683 N N . THR B 1 279 ? -1.074 18.078 8.125 1 95.75 279 THR B N 1
ATOM 4684 C CA . THR B 1 279 ? -2.443 18.531 8.352 1 95.75 279 THR B CA 1
ATOM 4685 C C . THR B 1 279 ? -2.861 18.297 9.797 1 95.75 279 THR B C 1
ATOM 4687 O O . THR B 1 279 ? -3.455 19.172 10.43 1 95.75 279 THR B O 1
ATOM 4690 N N . ALA B 1 280 ? -2.496 17.156 10.352 1 91.12 280 ALA B N 1
ATOM 4691 C CA . ALA B 1 280 ? -2.896 16.812 11.711 1 91.12 280 ALA B CA 1
ATOM 4692 C C . ALA B 1 280 ? -2.191 17.688 12.734 1 91.12 280 ALA B C 1
ATOM 4694 O O . ALA B 1 280 ? -2.842 18.375 13.531 1 91.12 280 ALA B O 1
ATOM 4695 N N . VAL B 1 281 ? -0.909 17.891 12.602 1 89.69 281 VAL B N 1
ATOM 4696 C CA . VAL B 1 281 ? -0.123 18.562 13.633 1 89.69 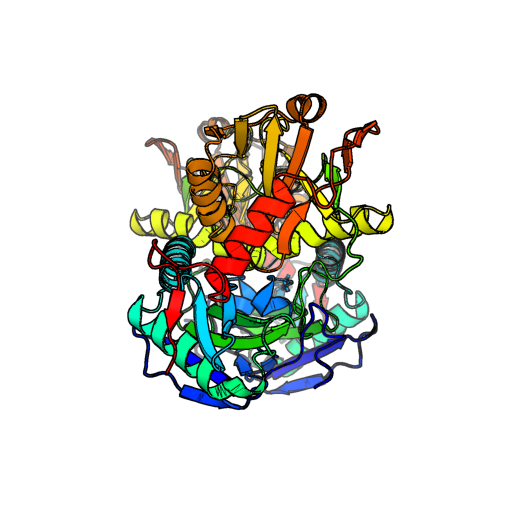281 VAL B CA 1
ATOM 4697 C C . VAL B 1 281 ? 0.046 20.031 13.273 1 89.69 281 VAL B C 1
ATOM 4699 O O . VAL B 1 281 ? 0.458 20.844 14.109 1 89.69 281 VAL B O 1
ATOM 4702 N N . VAL B 1 282 ? -0.275 20.422 12.078 1 94.44 282 VAL B N 1
ATOM 4703 C CA . VAL B 1 282 ? -0.028 21.75 11.531 1 94.44 282 VAL B CA 1
ATOM 4704 C C . VAL B 1 282 ? 1.47 22.047 11.547 1 94.44 282 VAL B C 1
ATOM 4706 O O . VAL B 1 282 ? 2.189 21.719 10.602 1 94.44 282 VAL B O 1
ATOM 4709 N N . VAL B 1 283 ? 2.021 22.547 12.656 1 95.69 283 VAL B N 1
ATOM 4710 C CA . VAL B 1 283 ? 3.449 22.688 12.914 1 95.69 283 VAL B CA 1
ATOM 4711 C C . VAL B 1 283 ? 3.797 22.094 14.273 1 95.69 283 VAL B C 1
ATOM 4713 O O . VAL B 1 283 ? 3.266 22.531 15.305 1 95.69 283 VAL B O 1
ATOM 4716 N N . ALA B 1 284 ? 4.664 21.109 14.297 1 94.88 284 ALA B N 1
ATOM 4717 C CA . ALA B 1 284 ? 5.066 20.453 15.539 1 94.88 284 ALA B CA 1
ATOM 4718 C C . ALA B 1 284 ? 6.562 20.641 15.797 1 94.88 284 ALA B C 1
ATOM 4720 O O . ALA B 1 284 ? 7.395 20.172 15.016 1 94.88 284 ALA B O 1
ATOM 4721 N N . PRO B 1 285 ? 6.91 21.312 16.906 1 96.25 285 PRO B N 1
ATOM 4722 C CA . PRO B 1 285 ? 8.336 21.422 17.234 1 96.25 285 PRO B CA 1
ATOM 4723 C C . PRO B 1 285 ? 8.969 20.062 17.562 1 96.25 285 PRO B C 1
ATOM 4725 O O . PRO B 1 285 ? 8.305 19.188 18.125 1 96.25 285 PRO B O 1
ATOM 4728 N N . VAL B 1 286 ? 10.188 19.938 17.172 1 97.38 286 VAL B N 1
ATOM 4729 C CA . VAL B 1 286 ? 10.969 18.766 17.531 1 97.38 286 VAL B CA 1
ATOM 4730 C C . VAL B 1 286 ? 11.953 19.109 18.641 1 97.38 286 VAL B C 1
ATOM 4732 O O . VAL B 1 286 ? 12.789 20 18.484 1 97.38 286 VAL B O 1
ATOM 4735 N N . GLY B 1 287 ? 11.781 18.375 19.734 1 97.31 287 GLY B N 1
ATOM 4736 C CA . GLY B 1 287 ? 12.648 18.641 20.875 1 97.31 287 GLY B CA 1
ATOM 4737 C C . GLY B 1 287 ? 14 17.953 20.766 1 97.31 287 GLY B C 1
ATOM 4738 O O . GLY B 1 287 ? 15.008 18.484 21.234 1 97.31 287 GLY B O 1
ATOM 4739 N N . SER B 1 288 ? 13.945 16.797 20.203 1 98.06 288 SER B N 1
ATOM 4740 C CA . SER B 1 288 ? 15.203 16.078 20.062 1 98.06 288 SER B CA 1
ATOM 4741 C C . SER B 1 288 ? 15.125 15.039 18.938 1 98.06 288 SER B C 1
ATOM 4743 O O . SER B 1 288 ? 14.039 14.594 18.578 1 98.06 288 SER B O 1
ATOM 4745 N N . ILE B 1 289 ? 16.281 14.734 18.422 1 98.5 289 ILE B N 1
ATOM 4746 C CA . ILE B 1 289 ? 16.469 13.648 17.469 1 98.5 289 ILE B CA 1
ATOM 4747 C C . ILE B 1 289 ? 17.641 12.781 17.891 1 98.5 289 ILE B C 1
ATOM 4749 O O . ILE B 1 289 ? 18.719 13.297 18.219 1 98.5 289 ILE B O 1
ATOM 4753 N N . THR B 1 290 ? 17.406 11.508 17.984 1 98.25 290 THR B N 1
ATOM 4754 C CA . THR B 1 290 ? 18.469 10.555 18.312 1 98.25 290 THR B CA 1
ATOM 4755 C C . THR B 1 290 ? 18.922 9.812 17.062 1 98.25 290 THR B C 1
ATOM 4757 O O . THR B 1 290 ? 18.125 9.18 16.375 1 98.25 290 THR B O 1
ATOM 4760 N N . TYR B 1 291 ? 20.156 9.945 16.781 1 96.38 291 TYR B N 1
ATOM 4761 C CA . TYR B 1 291 ? 20.797 9.312 15.625 1 96.38 291 TYR B CA 1
ATOM 4762 C C . TYR B 1 291 ? 22.047 8.555 16.031 1 96.38 291 TYR B C 1
ATOM 4764 O O . TYR B 1 291 ? 23 9.148 16.547 1 96.38 291 TYR B O 1
ATOM 4772 N N . ARG B 1 292 ? 22.078 7.227 15.805 1 93.81 292 ARG B N 1
ATOM 4773 C CA . ARG B 1 292 ? 23.219 6.375 16.125 1 93.81 292 ARG B CA 1
ATOM 4774 C C . ARG B 1 292 ? 23.672 6.586 17.562 1 93.81 292 ARG B C 1
ATOM 4776 O O . ARG B 1 292 ? 24.859 6.781 17.812 1 93.81 292 ARG B O 1
ATOM 4783 N N . GLY B 1 293 ? 22.719 6.645 18.375 1 93.5 293 GLY B N 1
ATOM 4784 C CA . GLY B 1 293 ? 22.984 6.699 19.797 1 93.5 293 GLY B CA 1
ATOM 4785 C C . GLY B 1 293 ? 23.25 8.109 20.312 1 93.5 293 GLY B C 1
ATOM 4786 O O . GLY B 1 293 ? 23.391 8.32 21.516 1 93.5 293 GLY B O 1
ATOM 4787 N N . LYS B 1 294 ? 23.312 9.039 19.484 1 96.56 294 LYS B N 1
ATOM 4788 C CA . LYS B 1 294 ? 23.547 10.422 19.875 1 96.56 294 LYS B CA 1
ATOM 4789 C C . LYS B 1 294 ? 22.266 11.242 19.859 1 96.56 294 LYS B C 1
ATOM 4791 O O . LYS B 1 294 ? 21.609 11.344 18.812 1 96.56 294 LYS B O 1
ATOM 4796 N N . ARG B 1 295 ? 21.969 11.805 20.969 1 98 295 ARG B N 1
ATOM 4797 C CA . ARG B 1 295 ? 20.781 12.633 21.094 1 98 295 ARG B CA 1
ATOM 4798 C C . ARG B 1 295 ? 21.109 14.102 20.875 1 98 295 ARG B C 1
ATOM 4800 O O . ARG B 1 295 ? 21.984 14.656 21.531 1 98 295 ARG B O 1
ATOM 4807 N N . ILE B 1 296 ? 20.484 14.75 19.953 1 98.44 296 ILE B N 1
ATOM 4808 C CA . ILE B 1 296 ? 20.641 16.172 19.656 1 98.44 296 ILE B CA 1
ATOM 4809 C C . ILE B 1 296 ? 19.375 16.922 20.094 1 98.44 296 ILE B C 1
ATOM 4811 O O . ILE B 1 296 ? 18.266 16.516 19.766 1 98.44 296 ILE B O 1
ATOM 4815 N N . GLU B 1 297 ? 19.547 18 20.766 1 98.19 297 GLU B N 1
ATOM 4816 C CA . GLU B 1 297 ? 18.406 18.766 21.281 1 98.19 297 GLU B CA 1
ATOM 4817 C C . GLU B 1 297 ? 18.234 20.078 20.516 1 98.19 297 GLU B C 1
ATOM 4819 O O . GLU B 1 297 ? 19.203 20.672 20.047 1 98.19 297 GLU B O 1
ATOM 4824 N N . PHE B 1 298 ? 17 20.531 20.438 1 98.25 298 PHE B N 1
ATOM 4825 C CA . PHE B 1 298 ? 16.672 21.734 19.672 1 98.25 298 PHE B CA 1
ATOM 4826 C C . PHE B 1 298 ? 15.828 22.688 20.5 1 98.25 298 PHE B C 1
ATOM 4828 O O . PHE B 1 298 ? 15.18 22.266 21.469 1 98.25 298 PHE B O 1
ATOM 4835 N N . LYS B 1 299 ? 15.914 23.922 20.062 1 96.56 299 LYS B N 1
ATOM 4836 C CA . LYS B 1 299 ? 15.109 24.953 20.734 1 96.56 299 LYS B CA 1
ATOM 4837 C C . LYS B 1 299 ? 13.625 24.75 20.453 1 96.56 299 LYS B C 1
ATOM 4839 O O . LYS B 1 299 ? 13.234 24.484 19.312 1 96.56 299 LYS B O 1
ATOM 4844 N N . THR B 1 300 ? 12.859 24.781 21.516 1 94.81 300 THR B N 1
ATOM 4845 C CA . THR B 1 300 ? 11.406 24.75 21.438 1 94.81 300 THR B CA 1
ATOM 4846 C C . THR B 1 300 ? 10.797 25.812 22.344 1 94.81 300 THR B C 1
ATOM 4848 O O . THR B 1 300 ? 11.516 26.594 22.969 1 94.81 300 THR B O 1
ATOM 4851 N N . GLY B 1 301 ? 9.461 25.906 22.406 1 89.69 301 GLY B N 1
ATOM 4852 C CA . GLY B 1 301 ? 8.828 26.828 23.359 1 89.69 301 GLY B CA 1
ATOM 4853 C C . GLY B 1 301 ? 8.078 27.953 22.672 1 89.69 301 GLY B C 1
ATOM 4854 O O . GLY B 1 301 ? 8.023 28.016 21.453 1 89.69 301 GLY B O 1
ATOM 4855 N N . ALA B 1 302 ? 7.641 28.906 23.406 1 89.06 302 ALA B N 1
ATOM 4856 C CA . ALA B 1 302 ? 6.707 29.938 22.969 1 89.06 302 ALA B CA 1
ATOM 4857 C C . ALA B 1 302 ? 7.402 30.969 22.078 1 89.06 302 ALA B C 1
ATOM 4859 O O . ALA B 1 302 ? 6.766 31.578 21.219 1 89.06 302 ALA B O 1
ATOM 4860 N N . GLN B 1 303 ? 8.656 31.125 22.25 1 93.44 303 GLN B N 1
ATOM 4861 C CA . GLN B 1 303 ? 9.367 32.156 21.5 1 93.44 303 GLN B CA 1
ATOM 4862 C C . GLN B 1 303 ? 10.078 31.547 20.281 1 93.44 303 GLN B C 1
ATOM 4864 O O . GLN B 1 303 ? 10.898 32.219 19.641 1 93.44 303 GLN B O 1
ATOM 4869 N N . SER B 1 304 ? 9.734 30.375 19.969 1 95.5 304 SER B N 1
ATOM 4870 C CA . SER B 1 304 ? 10.383 29.703 18.844 1 95.5 304 SER B CA 1
ATOM 4871 C C . SER B 1 304 ? 9.773 30.125 17.516 1 95.5 304 SER B C 1
ATOM 4873 O O . SER B 1 304 ? 8.641 30.609 17.469 1 95.5 304 SER B O 1
ATOM 4875 N N . VAL B 1 305 ? 10.555 29.969 16.453 1 97.56 305 VAL B N 1
ATOM 4876 C CA . VAL B 1 305 ? 10.086 30.234 15.102 1 97.56 305 VAL B CA 1
ATOM 4877 C C . VAL B 1 305 ? 8.953 29.281 14.742 1 97.56 305 VAL B C 1
ATOM 4879 O O . VAL B 1 305 ? 7.973 29.672 14.109 1 97.56 305 VAL B O 1
ATOM 4882 N N . SER B 1 306 ? 9.094 28.016 15.109 1 96.19 306 SER B N 1
ATOM 4883 C CA . SER B 1 306 ? 8.047 27.047 14.836 1 96.19 306 SER B CA 1
ATOM 4884 C C . SER B 1 306 ? 6.711 27.484 15.43 1 96.19 306 SER B C 1
ATOM 4886 O O . SER B 1 306 ? 5.66 27.312 14.805 1 96.19 306 SER B O 1
ATOM 4888 N N . ARG B 1 307 ? 6.73 28.047 16.594 1 94.69 307 ARG B N 1
ATOM 4889 C CA . ARG B 1 307 ? 5.508 28.547 17.219 1 94.69 307 ARG B CA 1
ATOM 4890 C C . ARG B 1 307 ? 4.922 29.719 16.453 1 94.69 307 ARG B C 1
ATOM 4892 O O . ARG B 1 307 ? 3.701 29.828 16.312 1 94.69 307 ARG B O 1
ATOM 4899 N N . GLU B 1 308 ? 5.754 30.562 16.031 1 96.19 308 GLU B N 1
ATOM 4900 C CA . GLU B 1 308 ? 5.301 31.703 15.242 1 96.19 308 GLU B CA 1
ATOM 4901 C C . GLU B 1 308 ? 4.648 31.234 13.938 1 96.19 308 GLU B C 1
ATOM 4903 O O . GLU B 1 308 ? 3.596 31.75 13.555 1 96.19 308 GLU B O 1
ATOM 4908 N N . LEU B 1 309 ? 5.301 30.328 13.266 1 97.62 309 LEU B N 1
ATOM 4909 C CA . LEU B 1 309 ? 4.766 29.797 12.023 1 97.62 309 LEU B CA 1
ATOM 4910 C C . LEU B 1 309 ? 3.43 29.094 12.266 1 97.62 309 LEU B C 1
ATOM 4912 O O . LEU B 1 309 ? 2.494 29.25 11.477 1 97.62 309 LEU B O 1
ATOM 4916 N N . TYR B 1 310 ? 3.365 28.344 13.344 1 95.44 310 TYR B N 1
ATOM 4917 C CA . TYR B 1 310 ? 2.123 27.688 13.742 1 95.44 310 TYR B CA 1
ATOM 4918 C C . TYR B 1 310 ? 1.01 28.719 13.93 1 95.44 310 TYR B C 1
ATOM 4920 O O . TYR B 1 310 ? -0.077 28.578 13.367 1 95.44 310 TYR B O 1
ATOM 4928 N N . SER B 1 311 ? 1.27 29.719 14.703 1 94.94 311 SER B N 1
ATOM 4929 C CA . SER B 1 311 ? 0.27 30.734 15.039 1 94.94 311 SER B CA 1
ATOM 4930 C C . SER B 1 311 ? -0.213 31.469 13.789 1 94.94 311 SER B C 1
ATOM 4932 O O . SER B 1 311 ? -1.399 31.781 13.672 1 94.94 311 SER B O 1
ATOM 4934 N N . THR B 1 312 ? 0.725 31.719 12.953 1 97.25 312 THR B N 1
ATOM 4935 C CA . THR B 1 312 ? 0.362 32.406 11.727 1 97.25 312 THR B CA 1
ATOM 4936 C C . THR B 1 312 ? -0.55 31.562 10.859 1 97.25 312 THR B C 1
ATOM 4938 O O . THR B 1 312 ? -1.587 32.031 10.383 1 97.25 312 THR B O 1
ATOM 4941 N N . LEU B 1 313 ? -0.193 30.328 10.633 1 97.25 313 LEU B N 1
ATOM 4942 C CA . LEU B 1 313 ? -0.997 29.453 9.789 1 97.25 313 LEU B CA 1
ATOM 4943 C C . LEU B 1 313 ? -2.379 29.234 10.391 1 97.25 313 LEU B C 1
ATOM 4945 O O . LEU B 1 313 ? -3.391 29.344 9.695 1 97.25 313 LEU B O 1
ATOM 4949 N N . VAL B 1 314 ? -2.428 28.922 11.664 1 95.69 314 VAL B N 1
ATOM 4950 C CA . VAL B 1 314 ? -3.701 28.672 12.336 1 95.69 314 VAL B CA 1
ATOM 4951 C C . VAL B 1 314 ? -4.547 29.953 12.32 1 95.69 314 VAL B C 1
ATOM 4953 O O . VAL B 1 314 ? -5.77 29.891 12.164 1 95.69 314 VAL B O 1
ATOM 4956 N N . GLY B 1 315 ? -3.895 31.094 12.562 1 96.5 315 GLY B N 1
ATOM 4957 C CA . GLY B 1 315 ? -4.609 32.344 12.477 1 96.5 315 GLY B CA 1
ATOM 4958 C C . GLY B 1 315 ? -5.301 32.562 11.141 1 96.5 315 GLY B C 1
ATOM 4959 O O . GLY B 1 315 ? -6.438 33.031 11.094 1 96.5 315 GLY B O 1
ATOM 4960 N N . ILE B 1 316 ? -4.586 32.219 10.062 1 97.62 316 ILE B N 1
ATOM 4961 C CA . ILE B 1 316 ? -5.16 32.344 8.727 1 97.62 316 ILE B CA 1
ATOM 4962 C C . ILE B 1 316 ? -6.297 31.344 8.562 1 97.62 316 ILE B C 1
ATOM 4964 O O . ILE B 1 316 ? -7.383 31.688 8.086 1 97.62 316 ILE B O 1
ATOM 4968 N N . GLN B 1 317 ? -6.094 30.109 8.984 1 97.06 317 GLN B N 1
ATOM 4969 C CA . GLN B 1 317 ? -7.062 29.031 8.844 1 97.06 317 GLN B CA 1
ATOM 4970 C C . GLN B 1 317 ? -8.352 29.359 9.594 1 97.06 317 GLN B C 1
ATOM 4972 O O . GLN B 1 317 ? -9.438 28.969 9.156 1 97.06 317 GLN B O 1
ATOM 4977 N N . THR B 1 318 ? -8.266 30.094 10.719 1 95.81 318 THR B N 1
ATOM 4978 C CA . THR B 1 318 ? -9.422 30.328 11.586 1 95.81 318 THR B CA 1
ATOM 4979 C C . THR B 1 318 ? -9.992 31.719 11.367 1 95.81 318 THR B C 1
ATOM 4981 O O . THR B 1 318 ? -10.984 32.094 11.992 1 95.81 318 THR B O 1
ATOM 4984 N N . GLY B 1 319 ? -9.344 32.5 10.57 1 95.44 319 GLY B N 1
ATOM 4985 C CA . GLY B 1 319 ? -9.844 33.812 10.234 1 95.44 319 GLY B CA 1
ATOM 4986 C C . GLY B 1 319 ? -9.391 34.875 11.211 1 95.44 319 GLY B C 1
ATOM 4987 O O . GLY B 1 319 ? -9.805 36.031 11.109 1 95.44 319 GLY B O 1
ATOM 4988 N N . LEU B 1 320 ? -8.578 34.562 12.172 1 96.25 320 LEU B N 1
ATOM 4989 C CA . LEU B 1 320 ? -8.031 35.531 13.102 1 96.25 320 LEU B CA 1
ATOM 4990 C C . LEU B 1 320 ? -7.043 36.469 12.406 1 96.25 320 LEU B C 1
ATOM 4992 O O . LEU B 1 320 ? -6.879 37.625 12.805 1 96.25 320 LEU B O 1
ATOM 4996 N N . ILE B 1 321 ? -6.332 35.906 11.484 1 96.62 321 ILE B N 1
ATOM 4997 C CA . ILE B 1 321 ? -5.457 36.656 10.594 1 96.62 321 ILE B CA 1
ATOM 4998 C C . ILE B 1 321 ? -6.082 36.75 9.203 1 96.62 321 ILE B C 1
ATOM 5000 O O . ILE B 1 321 ? -6.598 35.75 8.688 1 96.62 321 ILE B O 1
ATOM 5004 N N . LYS B 1 322 ? -6.055 37.969 8.625 1 96.62 322 LYS B N 1
ATOM 5005 C CA . LYS B 1 322 ? -6.641 38.156 7.297 1 96.62 322 LYS B CA 1
ATOM 5006 C C . LYS B 1 322 ? -5.953 37.281 6.262 1 96.62 322 LYS B C 1
ATOM 5008 O O . LYS B 1 322 ? -4.723 37.219 6.203 1 96.62 322 LYS B O 1
ATOM 5013 N N . ASP B 1 323 ? -6.742 36.594 5.527 1 97.38 323 ASP B N 1
ATOM 5014 C CA . ASP B 1 323 ? -6.23 35.719 4.465 1 97.38 323 ASP B CA 1
ATOM 5015 C C . ASP B 1 323 ? -5.961 36.531 3.189 1 97.38 323 ASP B C 1
ATOM 5017 O O . ASP B 1 323 ? -6.801 36.562 2.287 1 97.38 323 ASP B O 1
ATOM 5021 N N . ASN B 1 324 ? -4.805 37 3.01 1 96.56 324 ASN B N 1
ATOM 5022 C CA . ASN B 1 324 ? -4.441 37.781 1.833 1 96.56 324 ASN B CA 1
ATOM 5023 C C . ASN B 1 324 ? -4.004 36.875 0.677 1 96.56 324 ASN B C 1
ATOM 5025 O O . ASN B 1 324 ? -3.67 37.375 -0.403 1 96.56 324 ASN B O 1
ATOM 5029 N N . LYS B 1 325 ? -4.062 35.594 0.831 1 96.81 325 LYS B N 1
ATOM 5030 C CA . LYS B 1 325 ? -3.564 34.656 -0.176 1 96.81 325 LYS B CA 1
ATOM 5031 C C . LYS B 1 325 ? -4.711 33.906 -0.831 1 96.81 325 LYS B C 1
ATOM 5033 O O . LYS B 1 325 ? -4.52 33.25 -1.856 1 96.81 325 LYS B O 1
ATOM 5038 N N . GLY B 1 326 ? -5.84 34 -0.248 1 97.56 326 GLY B N 1
ATOM 5039 C CA . GLY B 1 326 ? -6.996 33.312 -0.791 1 97.56 326 GLY B CA 1
ATOM 5040 C C . GLY B 1 326 ? -6.984 31.812 -0.502 1 97.56 326 GLY B C 1
ATOM 5041 O O . GLY B 1 326 ? -7.41 31.016 -1.335 1 97.56 326 GLY B O 1
ATOM 5042 N N . TRP B 1 327 ? -6.438 31.469 0.688 1 98.56 327 TRP B N 1
ATOM 5043 C CA . TRP B 1 327 ? -6.262 30.062 1.024 1 98.56 327 TRP B CA 1
ATOM 5044 C C . TRP B 1 327 ? -7.543 29.469 1.606 1 98.56 327 TRP B C 1
ATOM 5046 O O . TRP B 1 327 ? -7.719 28.25 1.631 1 98.56 327 TRP B O 1
ATOM 5056 N N . THR B 1 328 ? -8.406 30.266 2.152 1 98.25 328 THR B N 1
ATOM 5057 C CA . THR B 1 328 ? -9.602 29.766 2.822 1 98.25 328 THR B CA 1
ATOM 5058 C C . THR B 1 328 ? -10.828 29.906 1.926 1 98.25 328 THR B C 1
ATOM 5060 O O . THR B 1 328 ? -10.914 30.844 1.132 1 98.25 328 THR B O 1
ATOM 5063 N N . VAL B 1 329 ? -11.688 28.938 2.025 1 97.75 329 VAL B N 1
ATOM 5064 C CA . VAL B 1 329 ? -12.938 28.922 1.275 1 97.75 329 VAL B CA 1
ATOM 5065 C C . VAL B 1 329 ? -14.125 28.859 2.24 1 97.75 329 VAL B C 1
ATOM 5067 O O . VAL B 1 329 ? -14.25 27.906 3.014 1 97.75 329 VAL B O 1
ATOM 5070 N N . GLU B 1 330 ? -14.953 29.844 2.154 1 96.44 330 GLU B N 1
ATOM 5071 C CA . GLU B 1 330 ? -16.141 29.859 3.002 1 96.44 330 GLU B CA 1
ATOM 5072 C C . GLU B 1 330 ? -17.172 28.828 2.543 1 96.44 330 GLU B C 1
ATOM 5074 O O . GLU B 1 330 ? -17.359 28.625 1.343 1 96.44 330 GLU B O 1
ATOM 5079 N N . ILE B 1 331 ? -17.719 28.172 3.574 1 93.88 331 ILE B N 1
ATOM 5080 C CA . ILE B 1 331 ? -18.75 27.172 3.262 1 93.88 331 ILE B CA 1
ATOM 5081 C C . ILE B 1 331 ? -20.094 27.625 3.82 1 93.88 331 ILE B C 1
ATOM 5083 O O . ILE B 1 331 ? -20.172 28.062 4.969 1 93.88 331 ILE B O 1
ATOM 5087 N N . ASN B 1 332 ? -21.172 27.906 2.898 1 86.06 332 ASN B N 1
ATOM 5088 C CA . ASN B 1 332 ? -22.516 28.344 3.268 1 86.06 332 ASN B CA 1
ATOM 5089 C C . ASN B 1 332 ? -23.578 27.391 2.721 1 86.06 332 ASN B C 1
ATOM 5091 O O . ASN B 1 332 ? -23.359 26.703 1.729 1 86.06 332 ASN B O 1
#

Nearest PDB structures (foldseek):
  7nwa-assembly1_B  TM=9.402E-01  e=2.580E-36  Homo sapiens
  7nwb-assembly2_C  TM=9.457E-01  e=3.392E-35  Homo sapiens
  5i5s-assembly1_A  TM=9.298E-01  e=4.061E-35  Homo sapiens
  2hgx-assembly1_B  TM=9.485E-01  e=5.340E-34  Homo sapiens
  5i60-assembly1_A  TM=9.307E-01  e=1.268E-34  Homo sapiens

Sequence (664 aa):
MDWDNLGFGLTPADYMYTMKCSNDYFEKGRLSRYGKIELSPSSGVLNYGQGLFEGMKAYRKEDGQLVLFRPDQNAIRLQTGAERMCMPSPSIDQFIDAVKQTALANKRWVPPPGKGSLYIRPLLVGSGPILGLAPAPEYTFLVFASPVGNYFKEGLAPLNLYVEDEFHRATPGGAGGVKAISNYAPVLKAISRAKNRGFSDVLYLDSVNKKNLEEVSSCNIFILKGNIISTPATSGTILAGITRKSIIEIASDCGFQVEERAIPVDELLEADEVFCTGTAVVVAPVGSITYRGKRIEFKTGAQSVSRELYSTLVGIQTGLIKDNKGWTVEINMDWDNLGFGLTPADYMYTMKCSNDYFEKGRLSRYGKIELSPSSGVLNYGQGLFEGMKAYRKEDGQLVLFRPDQNAIRLQTGAERMCMPSPSIDQFIDAVKQTALANKRWVPPPGKGSLYIRPLLVGSGPILGLAPAPEYTFLVFASPVGNYFKEGLAPLNLYVEDEFHRATPGGAGGVKAISNYAPVLKAISRAKNRGFSDVLYLDSVNKKNLEEVSSCNIFILKGNIISTPATSGTILAGITRKSIIEIASDCGFQVEERAIPVDELLEADEVFCTGTAVVVAPVGSITYRGKRIEFKTGAQSVSRELYSTLVGIQTGLIKDNKGWTVEIN

Foldseek 3Di:
DPLQPFAPDDDWFFKKKKWKDAPLDIDDIDIDGDDDDDFDCQFCCNPPVLKFKDKWWWAAAPVRFIKTFQLLVRQVLVCVLCVVSVHRGDDSVSSVVNQLVQCVVRVVQADHPPSFTKMKMWMKGRRAGDDDDDGRRMIMIMMTIHTGGANDDVDDDFFEEEEDDPDAQFAVVDQQQHRGPVRQVRCVVVQVVQVVVPGRWYWYAYPPPRWWTAATSAWWKWFAAPLEIEGEARPRNHHPAPLVVVLQVVSVVVPGHYYHHTHTPVCLQRTQWMWIDHNRNSIGTHQWYAYPRDIDGHDDDCPDPSNVSSCVVVCCSRVVDPDPPPRMGTRD/DPLQPFAADDDWFFKKKKWKDAPLDIDDIDIDGDDDDDFDCQFCCNPPVLKFKDKWWWAAAPVRFIKTFQLLVRQVLVCVLCVVSVHRGDDSVSSVVNQLVQCVVRVVQADHPPSFTKMKMWMKGRRAGDDDDDGRRMIMIMMTIHTGGANDDVDDDFFEEEEDDPDAQFAVVDQQQHRGPVRQVRCVVVQVVQVVVPGRWYWYAYPPPRWWTAATNAWWKWFAAPLEIEGEARPRNHHPAPLVVVLQVVSVVVPGHYYHHTHTPVCLQRTQWMWIDHNRNSIGTHQWYAYPRDIDGHDDDCPDPSNVSSCVVVCCSRVVDPDPPPRMGTRD

Organism: Citrus sinensis (NCBI:txid2711)

Radius of gyration: 25.96 Å; Cα contacts (8 Å, |Δi|>4): 1677; chains: 2; bounding box: 51×78×55 Å

Secondary structure (DSSP, 8-state):
--GGG--SS----SEEEEEEEETTEE---EEEES--EEE-TTBHHHHH--EEE--EEEEE-TTS-EEEE-HHHHHHHHHHHHHHTT-----HHHHHHHHHHHHHHTGGGSPPTTS-EEEEEEEEEE-SB-SSSS--SEEEEEEEEEEE--SS-TT---EEEEEESS--S--TTSSTTS-BGGGTGGGHHHHHHHHHTT-SEEEEEPTTTS-BEEEETTBEEEEEETTEEEE---SSSS---HHHHHHHHHHHHTT-EEEES--BGGGGGG-SEEEEEETTTEEEEEEEEEETTEEEE---STTSHHHHHHHHHHHHHHTSS--TT--EEEE-/--GGG--SS----SEEEEEEEETTEE---EEEES--EEE-TTBHHHHH--EEE--EEEEE-TTS-EEEE-HHHHHHHHHHHHHHTT-----HHHHHHHHHHHHHHTGGGSPPTTS-EEEEEEEEEE-SB-SSSS--SEEEEEEEEEEE--SS-TT---EEEEEESS--S--TTSSTTS-BGGGTGGGHHHHHHHHHTT-SEEEEEPTTTS-BEEEETTBEEEEEETTEEEE---SSSS---HHHHHHHHHHHHTT-EEEES--BGGGGGG-SEEEEEETTTEEEEEEEEEETTEEEE---STTSHHHHHHHHHHHHHHTSS--TT--EEEE-

Solvent-accessible surface area (backbone atoms only — not comparable to full-atom values): 33492 Å² total; per-residue (Å²): 131,69,52,90,73,39,48,78,43,73,43,79,42,60,34,22,27,44,26,47,28,49,87,83,40,73,52,85,58,47,79,41,71,52,62,67,41,77,37,42,76,41,6,20,30,67,59,26,19,30,29,33,50,52,70,44,46,32,26,26,24,87,88,62,51,36,27,34,52,42,54,64,59,54,31,51,51,48,39,55,36,19,56,52,48,54,42,77,58,71,52,57,66,57,43,46,50,50,52,46,51,33,50,59,69,27,47,88,48,36,30,57,64,89,36,32,23,21,36,35,40,41,34,42,34,21,45,17,62,52,52,71,98,64,69,42,68,24,32,37,39,36,35,40,36,21,40,25,20,53,63,71,47,105,68,58,68,52,38,32,34,31,52,44,86,66,52,31,78,36,34,78,41,39,57,28,35,35,62,36,12,35,64,46,24,65,44,41,40,59,35,51,55,31,41,76,73,71,27,70,31,35,33,29,34,36,59,74,80,60,43,28,45,45,36,34,88,80,28,44,45,36,40,26,43,90,60,36,36,38,27,45,51,67,81,37,44,33,60,76,46,67,45,46,54,50,48,53,54,50,41,41,74,73,68,35,48,70,44,72,36,86,38,52,55,73,52,60,80,67,31,48,30,33,32,32,26,22,72,80,54,46,48,38,44,25,34,30,42,33,49,94,88,42,77,47,72,32,54,64,59,85,87,28,68,57,42,50,54,32,52,51,53,50,25,37,59,37,58,78,31,84,63,88,78,68,46,63,43,79,56,132,130,68,52,89,72,38,50,78,45,72,44,79,43,62,35,22,29,44,24,46,27,49,88,83,39,71,51,84,58,48,78,41,69,52,60,66,40,78,36,44,74,40,6,21,31,67,60,27,19,32,29,34,50,52,70,44,49,33,26,25,24,88,87,63,50,36,26,33,53,43,56,64,58,55,32,51,51,48,38,55,35,19,56,54,47,55,42,76,59,71,51,56,66,56,41,43,50,50,52,46,53,34,49,61,70,28,47,89,47,36,28,56,64,88,34,31,22,20,36,35,40,41,33,41,33,19,46,17,65,51,51,71,96,62,69,42,68,23,33,36,40,36,34,40,38,23,40,25,20,52,65,68,47,105,68,58,70,53,36,31,31,32,53,45,86,66,52,31,77,35,34,76,41,40,56,29,37,36,62,36,13,35,62,45,23,67,45,41,41,59,36,51,56,32,41,75,71,71,28,68,33,36,33,27,35,37,61,73,79,62,42,28,45,45,35,35,86,82,29,43,45,37,38,26,44,90,59,36,37,39,27,45,50,66,80,35,44,32,60,76,46,67,45,46,55,49,49,52,52,51,42,40,75,73,68,35,47,70,44,71,35,86,38,51,56,73,54,60,81,67,32,48,30,34,30,31,25,21,70,80,54,44,46,37,45,26,35,30,42,35,47,94,89,42,76,45,72,32,55,63,60,86,87,28,67,56,43,51,54,31,52,52,51,50,24,36,58,37,60,78,30,84,63,88,79,67,48,63,43,79,56,133

pLDDT: mean 95.88, std 6.68, range [45.75, 98.94]